Protein AF-A0A3L8NZ04-F1 (afdb_monomer)

Sequence (455 aa):
MADLDRFETWRPVLAALRATAPSATSLSWSGTATASSMGGNAVADGARADLGRDVMDAVTALAQRLAPDRELVIEAAITGTDARVRCSVLPPEVEASFVVVDAVTLRPGTMPRPFRSEPDRSLDRPASPGQDPAFVDATVRRALPDAAAHTLEEIAEFERVHAVTLPDDVRSLYLAANEGDLKVGDEDAPVFALELLPIGNPSALADYSASARFFGWALNGTDVARVDPGGRVQALAGVDASTWLPLGTDGGGNLFVVDLAPGPHGWTGQILFVDHEESLGATRIAESLTALLRGDVVDEPRAEPDRATASTHQNPQRTPDQLVGPATQVLQLFEVTSPVDLAPLAGHPALRAVSAEDGSIADLAALRELPALELLRLSVRDWTTLLDDGPLPPQLHAALILDDPGPARLDLVDRLLSLSGQPPLHWHEATGELPPPVLPPASPRERRRWWQRRG

Solvent-accessible surface area (backbone atoms only — not comparable to full-atom values): 24166 Å² total; per-residue (Å²): 112,90,55,61,47,34,40,76,72,45,44,62,36,54,50,35,49,44,64,59,48,48,86,46,57,32,39,36,35,39,22,26,27,24,43,86,46,66,33,48,54,34,34,38,71,89,37,85,42,74,84,47,68,61,30,53,54,38,43,17,57,47,22,38,73,74,30,58,92,38,44,30,42,41,37,38,40,36,46,78,38,43,34,39,36,39,34,30,70,48,54,94,43,44,41,62,49,64,44,37,78,32,25,39,44,48,38,80,97,67,73,51,68,45,51,66,44,75,79,67,74,84,61,87,54,60,56,44,90,75,58,38,31,69,60,33,29,59,51,44,33,68,50,36,73,84,37,61,49,48,54,73,67,57,52,51,48,50,27,62,75,51,72,46,80,74,41,65,29,59,49,26,36,34,54,27,31,32,46,47,73,45,54,40,71,47,93,95,60,49,68,38,70,31,40,36,40,39,85,71,41,64,64,61,43,52,60,38,15,28,70,56,39,51,86,41,62,76,77,46,45,76,61,72,50,51,64,44,88,73,32,30,47,54,52,33,24,44,37,36,77,60,31,35,27,59,42,26,27,71,84,80,65,33,37,35,23,34,25,61,42,34,21,94,64,30,27,26,30,15,27,29,41,34,54,66,94,45,54,46,33,62,45,67,34,21,58,22,60,37,33,40,75,71,53,55,57,50,89,63,78,76,66,75,85,60,81,34,55,26,46,33,70,85,39,77,88,54,55,63,80,75,52,50,53,88,68,18,29,30,42,37,41,41,91,63,93,60,54,39,73,45,63,87,50,50,62,34,79,39,35,24,25,43,36,36,47,74,69,34,55,61,49,65,70,37,63,59,39,28,77,37,27,31,34,42,32,29,21,61,64,50,47,50,53,47,58,72,77,40,79,75,52,92,56,48,33,34,43,32,54,67,61,77,86,51,69,70,52,53,54,47,50,32,50,51,29,46,76,49,75,39,79,53,80,61,76,32,58,18,65,48,74,50,79,74,65,78,65,76,77,75,49,79,69,52,55,56,58,60,61,65,75,78,111

pLDDT: mean 88.67, std 11.07, range [40.84, 98.38]

Secondary structure (DSSP, 8-state):
-TTTT-HHHHHHHHHHHHHHSTT-SEEEEEEEE-SS-EEEEEEETTEEEPPPHHHHHHHHHHHHHH-TTSPEEEEEEEETTEEEEEEEEPPTTEEE-SSSEEEEESSTT---GGGGPPP-TT---PBPTT--HHHHHHHHHHH-TT-----HHHHHHHHHHHT----HHHHHHHTT-SSEEEEEE-SSSEEEEEEEPPTT-HHHHHHTSTTTT---HHHHTT--PPPPTTS-S---SS--TTTEEEEEE-SSS-EEEEESS--TT--BTEEEEE-TT-SS--EEEESSHHHHHHT-------PPSPTTEEETTT-TTS-HHHH--TT--EEEE-S-SSPBP-GGGTT-SS--EEEE-TT-BS-GGGGGG-TT--EEEE-HHHHHHHHHHSPPPTT--EEEE-SPSSHHHHHHHHHHHHHTTPPPP--EEEEEEPPPP-PPP--HHHHHHHHTT--

Mean predicted aligned error: 8.0 Å

Organism: NCBI:txid2478913

Foldseek 3Di:
DVLLQAQVLCQQLVVQQCVQPLPFQKKKWWWKEELQFIAAWMAGNNHTTDRDVSNGVSRNPSRCVPPNPFMKTWIWMDGFFKIKIKMFTDDPQFDDDRHGGFKGFLAPPDDAPQLVDDFPPVQDFAADPLDDLVLLLVLLCVQCVPADADDPVRVVVLCVVLVADADSNVNSNRRRHQWAWRFADDPVDGLDTFTFHGWPRPCQQVCFRSVNLDPDCRPCVQPDQFQDPQQFADWHQGDDSQAWTFTGHPVPPKTKTQGCRTGNRAHRAFIWIHDSVDRIDTHGFGNHPSCVSVSVTDPDPDGPPDLLEFECVVVVPDAPVRRDDLNHQEYEQPPHPAAHELQVCQARARHAEYEHEERNHVDLVSVLSHPNHAEYEYALVSLVVNVVVDADNPNYRMYTHDDHDDPSVLVSSQVSCVSSVHHRTDMHMYIDTHDRRPDDPQDPVRVVVVVVVVD

Structure (mmCIF, N/CA/C/O backbone):
data_AF-A0A3L8NZ04-F1
#
_entry.id   AF-A0A3L8NZ04-F1
#
loop_
_atom_site.group_PDB
_atom_site.id
_atom_site.type_symbol
_atom_site.label_atom_id
_atom_site.label_alt_id
_atom_site.label_comp_id
_atom_site.label_asym_id
_atom_site.label_entity_id
_atom_site.label_seq_id
_atom_site.pdbx_PDB_ins_code
_atom_site.Cartn_x
_atom_site.Cartn_y
_atom_site.Cartn_z
_atom_site.occupancy
_atom_site.B_iso_or_equiv
_atom_site.auth_seq_id
_atom_site.auth_comp_id
_atom_site.auth_asym_id
_atom_site.auth_atom_id
_atom_site.pdbx_PDB_model_num
ATOM 1 N N . MET A 1 1 ? 8.637 7.655 28.211 1.00 58.25 1 MET A N 1
ATOM 2 C CA . MET A 1 1 ? 7.484 6.822 28.625 1.00 58.25 1 MET A CA 1
ATOM 3 C C . MET A 1 1 ? 6.937 7.186 30.004 1.00 58.25 1 MET A C 1
ATOM 5 O O . MET A 1 1 ? 5.780 7.554 30.040 1.00 58.25 1 MET A O 1
ATOM 9 N N . ALA A 1 2 ? 7.722 7.238 31.095 1.00 61.47 2 ALA A N 1
ATOM 10 C CA . ALA A 1 2 ? 7.241 7.644 32.443 1.00 61.47 2 ALA A CA 1
ATOM 11 C C . ALA A 1 2 ? 6.645 9.073 32.566 1.00 61.47 2 ALA A C 1
ATOM 13 O O . ALA A 1 2 ? 6.256 9.505 33.649 1.00 61.47 2 ALA A O 1
ATOM 14 N N . ASP A 1 3 ? 6.639 9.833 31.472 1.00 82.94 3 ASP A N 1
ATOM 15 C CA . ASP A 1 3 ? 6.050 11.167 31.382 1.00 82.94 3 ASP A CA 1
ATOM 16 C C . ASP A 1 3 ? 4.585 11.121 30.910 1.00 82.94 3 ASP A C 1
ATOM 18 O O . ASP A 1 3 ? 3.845 12.062 31.173 1.00 82.94 3 ASP A O 1
ATOM 22 N N . LEU A 1 4 ? 4.151 10.025 30.265 1.00 87.25 4 LEU A N 1
ATOM 23 C CA . LEU A 1 4 ? 2.771 9.833 29.791 1.00 87.25 4 LEU A CA 1
ATOM 24 C C . LEU A 1 4 ? 1.781 9.655 30.952 1.00 87.25 4 LEU A C 1
ATOM 26 O O . LEU A 1 4 ? 0.641 10.091 30.843 1.00 87.25 4 LEU A O 1
ATOM 30 N N . ASP A 1 5 ? 2.235 9.107 32.082 1.00 91.75 5 ASP A N 1
ATOM 31 C CA . ASP A 1 5 ? 1.426 8.919 33.299 1.00 91.75 5 ASP A CA 1
ATOM 32 C C . ASP A 1 5 ? 1.287 10.207 34.136 1.00 91.75 5 ASP A C 1
ATOM 34 O O . ASP A 1 5 ? 0.593 10.250 35.153 1.00 91.75 5 ASP A O 1
ATOM 38 N N . ARG A 1 6 ? 1.987 11.287 33.760 1.00 93.69 6 ARG A N 1
ATOM 39 C CA . ARG A 1 6 ? 2.000 12.535 34.532 1.00 93.69 6 ARG A CA 1
ATOM 40 C C . ARG A 1 6 ? 0.942 13.491 34.014 1.00 93.69 6 ARG A C 1
ATOM 42 O O . AR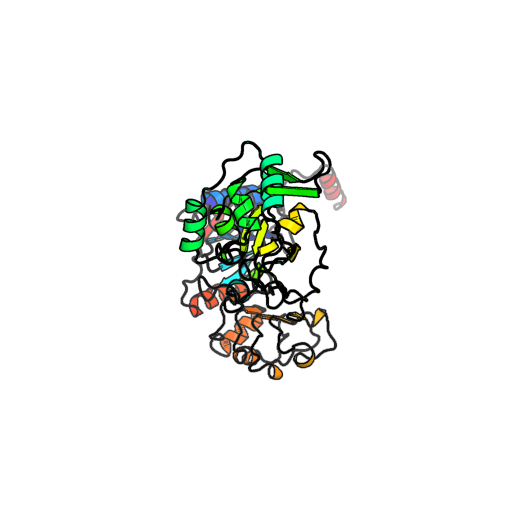G A 1 6 ? 1.003 13.938 32.877 1.00 93.69 6 ARG A O 1
ATOM 49 N N . PHE A 1 7 ? 0.034 13.913 34.887 1.00 94.69 7 PHE A N 1
ATOM 50 C CA . PHE A 1 7 ? -1.000 14.887 34.532 1.00 94.69 7 PHE A CA 1
ATOM 51 C C . PHE A 1 7 ? -0.440 16.204 33.965 1.00 94.69 7 PHE A C 1
ATOM 53 O O . PHE A 1 7 ? -0.990 16.760 33.017 1.00 94.69 7 PHE A O 1
ATOM 60 N N . GLU A 1 8 ? 0.695 16.678 34.488 1.00 94.56 8 GLU A N 1
ATOM 61 C CA . GLU A 1 8 ? 1.331 17.919 34.023 1.00 94.56 8 GLU A CA 1
ATOM 62 C C . GLU A 1 8 ? 1.748 17.883 32.552 1.00 94.56 8 GLU A C 1
ATOM 64 O O . GLU A 1 8 ? 1.689 18.903 31.868 1.00 94.56 8 GLU A O 1
ATOM 69 N N . THR A 1 9 ? 2.097 16.702 32.046 1.00 94.50 9 THR A N 1
ATOM 70 C CA . THR A 1 9 ? 2.416 16.473 30.634 1.00 94.50 9 THR A CA 1
ATOM 71 C C . THR A 1 9 ? 1.234 16.797 29.725 1.00 94.50 9 THR A C 1
ATOM 73 O O . THR A 1 9 ? 1.413 17.350 28.642 1.00 94.50 9 THR A O 1
ATOM 76 N N . TRP A 1 10 ? 0.025 16.488 30.192 1.00 95.56 10 TRP A N 1
ATOM 77 C CA . TRP A 1 10 ? -1.224 16.627 29.448 1.00 95.56 10 TRP A CA 1
ATOM 78 C C . TRP A 1 10 ? -1.925 17.963 29.671 1.00 95.56 10 TRP A C 1
ATOM 80 O O . TRP A 1 10 ? -2.817 18.324 28.902 1.00 95.56 10 TRP A O 1
ATOM 90 N N . ARG A 1 11 ? -1.525 18.724 30.697 1.00 94.88 11 ARG A N 1
ATOM 91 C CA . ARG A 1 11 ? -2.158 19.997 31.066 1.00 94.88 11 ARG A CA 1
ATOM 92 C C . ARG A 1 11 ? -2.288 20.977 29.885 1.00 94.88 11 ARG A C 1
ATOM 94 O O . ARG A 1 11 ? -3.373 21.545 29.761 1.00 94.88 11 ARG A O 1
ATOM 101 N N . PRO A 1 12 ? -1.285 21.177 28.999 1.00 94.38 12 PRO A N 1
ATOM 102 C CA . PRO A 1 12 ? -1.431 22.075 27.849 1.00 94.38 12 PRO A CA 1
ATOM 103 C C . PRO A 1 12 ? -2.521 21.626 26.866 1.00 94.38 12 PRO A C 1
ATOM 105 O O . PRO A 1 12 ? -3.356 22.438 26.474 1.00 94.38 12 PRO A O 1
ATOM 108 N N . VAL A 1 13 ? -2.562 20.330 26.533 1.00 94.75 13 VAL A N 1
ATOM 109 C CA . VAL A 1 13 ? -3.578 19.737 25.646 1.00 94.75 13 VAL A CA 1
ATOM 110 C C . VAL A 1 13 ? -4.969 19.876 26.257 1.00 94.75 13 VAL A C 1
ATOM 112 O O . VAL A 1 13 ? -5.894 20.357 25.610 1.00 94.75 13 VAL A O 1
ATOM 115 N N . LEU A 1 14 ? -5.117 19.507 27.529 1.00 95.50 14 LEU A N 1
ATOM 116 C CA . LEU A 1 14 ? -6.386 19.572 28.250 1.00 95.50 14 LEU A CA 1
ATOM 117 C C . LEU A 1 14 ? -6.897 21.014 28.413 1.00 95.50 14 LEU A C 1
ATOM 119 O O . LEU A 1 14 ? -8.101 21.257 28.319 1.00 95.50 14 LEU A O 1
ATOM 123 N N . ALA A 1 15 ? -6.000 21.980 28.628 1.00 93.38 15 ALA A N 1
ATOM 124 C CA . ALA A 1 15 ? -6.347 23.396 28.693 1.00 93.38 15 ALA A CA 1
ATOM 125 C C . ALA A 1 15 ? -6.797 23.940 27.327 1.00 93.38 15 ALA A C 1
ATOM 127 O O . ALA A 1 15 ? -7.818 24.628 27.262 1.00 93.38 15 ALA A O 1
ATOM 128 N N . ALA A 1 16 ? -6.086 23.598 26.246 1.00 93.38 16 ALA A N 1
ATOM 129 C CA . ALA A 1 16 ? -6.480 23.950 24.883 1.00 93.38 16 ALA A CA 1
ATOM 130 C C . ALA A 1 16 ? -7.836 23.327 24.518 1.00 93.38 16 ALA A C 1
ATOM 132 O O . ALA A 1 16 ? -8.709 24.013 23.992 1.00 93.38 16 ALA A O 1
ATOM 133 N N . LEU A 1 17 ? -8.052 22.056 24.880 1.00 93.50 17 LEU A N 1
ATOM 134 C CA . LEU A 1 17 ? -9.321 21.365 24.673 1.00 93.50 17 LEU A CA 1
ATOM 135 C C . LEU A 1 17 ? -10.448 22.075 25.434 1.00 93.50 17 LEU A C 1
ATOM 137 O O . LEU A 1 17 ? -11.452 22.442 24.838 1.00 93.50 17 LEU A O 1
ATOM 141 N N . ARG A 1 18 ? -10.272 22.387 26.725 1.00 92.00 18 ARG A N 1
ATOM 142 C CA . ARG A 1 18 ? -11.272 23.146 27.500 1.00 92.00 18 ARG A CA 1
ATOM 143 C C . ARG A 1 18 ? -11.608 24.504 26.869 1.00 92.00 18 ARG A C 1
ATOM 145 O O . ARG A 1 18 ? -12.752 24.950 26.974 1.00 92.00 18 ARG A O 1
ATOM 152 N N . ALA A 1 19 ? -10.641 25.160 26.230 1.00 90.75 19 ALA A N 1
ATOM 153 C CA . ALA A 1 19 ? -10.839 26.454 25.585 1.00 90.75 19 ALA A CA 1
ATOM 154 C C . ALA A 1 19 ? -11.724 26.388 24.326 1.00 90.75 19 ALA A C 1
ATOM 156 O O . ALA A 1 19 ? -12.328 27.404 23.980 1.00 90.75 19 ALA A O 1
ATOM 157 N N . THR A 1 20 ? -11.866 25.225 23.676 1.00 89.62 20 THR A N 1
ATOM 158 C CA . THR A 1 20 ? -12.767 25.078 22.516 1.00 89.62 20 THR A CA 1
ATOM 159 C C . THR A 1 20 ? -14.241 25.132 22.919 1.00 89.62 20 THR A C 1
ATOM 161 O O . THR A 1 20 ? -15.073 25.632 22.164 1.00 89.62 20 THR A O 1
ATOM 164 N N . ALA A 1 21 ? -14.566 24.694 24.142 1.00 88.69 21 ALA A N 1
ATOM 165 C CA . ALA A 1 21 ? -15.914 24.742 24.701 1.00 88.69 21 ALA A CA 1
ATOM 166 C C . ALA A 1 21 ? -15.912 25.197 26.181 1.00 88.69 21 ALA A C 1
ATOM 168 O O . ALA A 1 21 ? -16.218 24.408 27.080 1.00 88.69 21 ALA A O 1
ATOM 169 N N . PRO A 1 22 ? -15.635 26.486 26.477 1.00 85.88 22 PRO A N 1
ATOM 170 C CA . PRO A 1 22 ? -15.440 26.969 27.852 1.00 85.88 22 PRO A CA 1
ATOM 171 C C . PRO A 1 22 ? -16.682 26.858 28.741 1.00 85.88 22 PRO A C 1
ATOM 173 O O . PRO A 1 22 ? -16.577 26.836 29.962 1.00 85.88 22 PRO A O 1
ATOM 176 N N . SER A 1 23 ? -17.868 26.841 28.128 1.00 87.25 23 SER A N 1
ATOM 177 C CA . SER A 1 23 ? -19.148 26.732 28.839 1.00 87.25 23 SER A CA 1
ATOM 178 C C . SER A 1 23 ? -19.608 25.289 29.039 1.00 87.25 23 SER A C 1
ATOM 180 O O . SER A 1 23 ? -20.609 25.087 29.721 1.00 87.25 23 SER A O 1
ATOM 182 N N . ALA A 1 24 ? -18.913 24.309 28.450 1.00 88.56 24 ALA A N 1
ATOM 183 C CA . ALA A 1 24 ? -19.340 22.921 28.501 1.00 88.56 24 ALA A CA 1
ATOM 184 C C . ALA A 1 24 ? -19.083 22.304 29.878 1.00 88.56 24 ALA A C 1
ATOM 186 O O . ALA A 1 24 ? -18.003 22.463 30.459 1.00 88.56 24 ALA A O 1
ATOM 187 N N . THR A 1 25 ? -20.066 21.572 30.395 1.00 88.00 25 THR A N 1
ATOM 188 C CA . THR A 1 25 ? -19.945 20.870 31.683 1.00 88.00 25 THR A CA 1
ATOM 189 C C . THR A 1 25 ? -19.154 19.573 31.555 1.00 88.00 25 THR A C 1
ATOM 191 O O . THR A 1 25 ? -18.376 19.235 32.452 1.00 88.00 25 THR A O 1
ATOM 194 N N . SER A 1 26 ? -19.283 18.908 30.409 1.00 93.12 26 SER A N 1
ATOM 195 C CA . SER A 1 26 ? -18.526 17.736 30.001 1.00 93.12 26 SER A CA 1
ATOM 196 C C . SER A 1 26 ? -17.939 17.956 28.611 1.00 93.12 26 SER A C 1
ATOM 198 O O . SER A 1 26 ? -18.608 18.457 27.708 1.00 93.12 26 SER A O 1
ATOM 200 N N . LEU A 1 27 ? -16.676 17.585 28.443 1.00 94.19 27 LEU A N 1
ATOM 201 C CA . LEU A 1 27 ? -15.959 17.637 27.180 1.00 94.19 27 LEU A CA 1
ATOM 202 C C . LEU A 1 27 ? -15.113 16.379 27.051 1.00 94.19 27 LEU A C 1
ATOM 204 O O . LEU A 1 27 ? -14.398 16.020 27.979 1.00 94.19 27 LEU A O 1
ATOM 208 N N . SER A 1 28 ? -15.169 15.717 25.907 1.00 92.00 28 SER A N 1
ATOM 209 C CA . SER A 1 28 ? -14.310 14.575 25.606 1.00 92.00 28 SER A CA 1
ATOM 210 C C . SER A 1 28 ? -13.700 14.720 24.228 1.00 92.00 28 SER A C 1
ATOM 212 O O . SER A 1 28 ? -14.281 15.362 23.355 1.00 92.00 28 SER A O 1
ATOM 214 N N . TRP A 1 29 ? -12.521 14.143 24.057 1.00 91.06 29 TRP A N 1
ATOM 215 C CA . TRP A 1 29 ? -11.848 14.004 22.782 1.00 91.06 29 TRP A CA 1
ATOM 216 C C . TRP A 1 29 ? -11.243 12.607 22.694 1.00 91.06 29 TRP A C 1
ATOM 218 O O . TRP A 1 29 ? -10.627 12.140 23.649 1.00 91.06 29 TRP A O 1
ATOM 228 N N . SER A 1 30 ? -11.430 11.947 21.560 1.00 87.50 30 SER A N 1
ATOM 229 C CA . SER A 1 30 ? -10.764 10.690 21.228 1.00 87.50 30 SER A CA 1
ATOM 230 C C . SER A 1 30 ? -10.177 10.829 19.836 1.00 87.50 30 SER A C 1
ATOM 232 O O . SER A 1 30 ? -10.842 11.355 18.937 1.00 87.50 30 SER A O 1
ATOM 234 N N . GLY A 1 31 ? -8.925 10.425 19.679 1.00 86.81 31 GLY A N 1
ATOM 235 C CA . GLY A 1 31 ? -8.202 10.644 18.443 1.00 86.81 31 GLY A CA 1
ATOM 236 C C . GLY A 1 31 ? -6.813 10.041 18.437 1.00 86.81 31 GLY A C 1
ATOM 237 O O . GLY A 1 31 ? -6.390 9.385 19.395 1.00 86.81 31 GLY A O 1
ATOM 238 N N . THR A 1 32 ? -6.100 10.297 17.347 1.00 88.88 32 THR A N 1
ATOM 239 C CA . THR A 1 32 ? -4.719 9.862 17.163 1.00 88.88 32 THR A CA 1
ATOM 240 C C . THR A 1 32 ? -3.807 11.042 16.855 1.00 88.88 32 THR A C 1
ATOM 242 O O . THR A 1 32 ? -4.261 12.118 16.448 1.00 88.88 32 THR A O 1
ATOM 245 N N . ALA A 1 33 ? -2.514 10.873 17.119 1.00 90.19 33 ALA A N 1
ATOM 246 C CA . ALA A 1 33 ? -1.521 11.921 16.945 1.00 90.19 33 ALA A CA 1
ATOM 247 C C . ALA A 1 33 ? -0.148 11.368 16.558 1.00 90.19 33 ALA A C 1
ATOM 249 O O . ALA A 1 33 ? 0.361 10.437 17.177 1.00 90.19 33 ALA A O 1
ATOM 250 N N . THR A 1 34 ? 0.482 12.022 15.592 1.00 89.81 34 THR A N 1
ATOM 251 C CA . THR A 1 34 ? 1.877 11.842 15.179 1.00 89.81 34 THR A CA 1
ATOM 252 C C . THR A 1 34 ? 2.650 13.141 15.420 1.00 89.81 34 THR A C 1
ATOM 254 O O . THR A 1 34 ? 2.086 14.159 15.830 1.00 89.81 34 THR A O 1
ATOM 257 N N . ALA A 1 35 ? 3.954 13.143 15.136 1.00 88.50 35 ALA A N 1
ATOM 258 C CA . ALA A 1 35 ? 4.787 14.338 15.261 1.00 88.50 35 ALA A CA 1
ATOM 259 C C . ALA A 1 35 ? 4.369 15.508 14.344 1.00 88.50 35 ALA A C 1
ATOM 261 O O . ALA A 1 35 ? 4.773 16.642 14.597 1.00 88.50 35 ALA A O 1
ATOM 262 N N . SER A 1 36 ? 3.590 15.254 13.287 1.00 84.75 36 SER A N 1
ATOM 263 C CA . SER A 1 36 ? 3.236 16.250 12.263 1.00 84.75 36 SER A CA 1
ATOM 264 C C . SER A 1 36 ? 1.734 16.404 12.021 1.00 84.75 36 SER A C 1
ATOM 266 O O . SER A 1 36 ? 1.320 17.357 11.362 1.00 84.75 36 SER A O 1
ATOM 268 N N . SER A 1 37 ? 0.908 15.498 12.542 1.00 86.94 37 SER A N 1
ATOM 269 C CA . SER A 1 37 ? -0.536 15.486 12.311 1.00 86.94 37 SER A CA 1
ATOM 270 C C . SER A 1 37 ? -1.278 14.942 13.526 1.00 86.94 37 SER A C 1
ATOM 272 O O . SER A 1 37 ? -0.736 14.167 14.308 1.00 86.94 37 SER A O 1
ATOM 274 N N . MET A 1 38 ? -2.539 15.321 13.676 1.00 88.50 38 MET A N 1
ATOM 275 C CA . MET A 1 38 ? -3.466 14.648 14.577 1.00 88.50 38 MET A CA 1
ATOM 276 C C . MET A 1 38 ? -4.859 14.664 13.965 1.00 88.50 38 MET A C 1
ATOM 278 O O . MET A 1 38 ? -5.161 15.472 13.084 1.00 88.50 38 MET A O 1
ATOM 282 N N . GLY A 1 39 ? -5.741 13.844 14.502 1.00 84.62 39 GLY A N 1
ATOM 283 C CA . GLY A 1 39 ? -7.161 14.032 14.293 1.00 84.62 39 GLY A CA 1
ATOM 284 C C . GLY A 1 39 ? -7.967 13.284 15.339 1.00 84.62 39 GLY A C 1
ATOM 285 O O . GLY A 1 39 ? -7.421 12.752 16.302 1.00 84.62 39 GLY A O 1
ATOM 286 N N . GLY A 1 40 ? -9.286 13.354 15.225 1.00 82.62 40 GLY A N 1
ATOM 287 C CA . GLY A 1 40 ? -10.186 12.798 16.221 1.00 82.62 40 GLY A CA 1
ATOM 288 C C . GLY A 1 40 ? -11.495 13.558 16.310 1.00 82.62 40 GLY A C 1
ATOM 289 O O . GLY A 1 40 ? -11.722 14.556 15.622 1.00 82.62 40 GLY A O 1
ATOM 290 N N . ASN A 1 41 ? -12.347 13.093 17.212 1.00 86.06 41 ASN A N 1
ATOM 291 C CA . ASN A 1 41 ? -13.661 13.662 17.456 1.00 86.06 41 ASN A CA 1
ATOM 292 C C . ASN A 1 41 ? -13.723 14.252 18.859 1.00 86.06 41 ASN A C 1
ATOM 294 O O . ASN A 1 41 ? -13.341 13.600 19.831 1.00 86.06 41 ASN A O 1
ATOM 298 N N . ALA A 1 42 ? -14.235 15.478 18.962 1.00 89.62 42 ALA A N 1
ATOM 299 C CA . ALA A 1 42 ? -14.550 16.100 20.237 1.00 89.62 42 ALA A CA 1
ATOM 300 C C . ALA A 1 42 ? -16.064 16.206 20.437 1.00 89.62 42 ALA A C 1
ATOM 302 O O . ALA A 1 42 ? -16.814 16.505 19.504 1.00 89.62 42 ALA A O 1
ATOM 303 N N . VAL A 1 43 ? -16.507 15.978 21.671 1.00 91.94 43 VAL A N 1
ATOM 304 C CA . VAL A 1 43 ? -17.912 16.053 22.079 1.00 91.94 43 VAL A CA 1
ATOM 305 C C . VAL A 1 43 ? -18.022 16.896 23.344 1.00 91.94 43 VAL A C 1
ATOM 307 O O . VAL A 1 43 ? -17.441 16.542 24.371 1.00 91.94 43 VAL A O 1
ATOM 310 N N . ALA A 1 44 ? -18.783 17.986 23.274 1.00 93.69 44 ALA A N 1
ATOM 311 C CA . ALA A 1 44 ? -19.100 18.896 24.369 1.00 93.69 44 ALA A CA 1
ATOM 312 C C . ALA A 1 44 ? -20.587 18.781 24.733 1.00 93.69 44 ALA A C 1
ATOM 314 O O . ALA A 1 44 ? -21.446 19.007 23.883 1.00 93.69 44 ALA A O 1
ATOM 315 N N . ASP A 1 45 ? -20.902 18.423 25.981 1.00 92.31 45 ASP A N 1
ATOM 316 C CA . ASP A 1 45 ? -22.278 18.249 26.486 1.00 92.31 45 ASP A CA 1
ATOM 317 C C . ASP A 1 45 ? -23.190 17.418 25.550 1.00 92.31 45 ASP A C 1
ATOM 319 O O . ASP A 1 45 ? -24.374 17.704 25.371 1.00 92.31 45 ASP A O 1
ATOM 323 N N . GLY A 1 46 ? -22.624 16.376 24.930 1.00 89.12 46 GLY A N 1
ATOM 324 C CA . GLY A 1 46 ? -23.330 15.472 24.014 1.00 89.12 46 GLY A CA 1
ATOM 325 C C . GLY A 1 46 ? -23.440 15.954 22.563 1.00 89.12 46 GLY A C 1
ATOM 326 O O . GLY A 1 46 ? -23.997 15.236 21.737 1.00 89.12 46 GLY A O 1
ATOM 327 N N . ALA A 1 47 ? -22.900 17.127 22.224 1.00 89.56 47 ALA A N 1
ATOM 328 C CA . ALA A 1 47 ? -22.847 17.645 20.859 1.00 89.56 47 ALA A CA 1
ATOM 329 C C . ALA A 1 47 ? -21.413 17.655 20.316 1.00 89.56 47 ALA A C 1
ATOM 331 O O . ALA A 1 47 ? -20.459 17.867 21.062 1.00 89.56 47 ALA A O 1
ATOM 332 N N . ARG A 1 48 ? -21.253 17.457 19.002 1.00 88.44 48 ARG A N 1
ATOM 333 C CA . ARG A 1 48 ? -19.949 17.575 18.334 1.00 88.44 48 ARG A CA 1
ATOM 334 C C . ARG A 1 48 ? -19.358 18.965 18.583 1.00 88.44 48 ARG A C 1
ATOM 336 O O . ARG A 1 48 ? -20.055 19.969 18.441 1.00 88.44 48 ARG A O 1
ATOM 343 N N . ALA A 1 49 ? -18.083 19.001 18.947 1.00 88.69 49 ALA A N 1
ATOM 344 C CA . ALA A 1 49 ? -17.318 20.217 19.165 1.00 88.69 49 ALA A CA 1
ATOM 345 C C . ALA A 1 49 ? -16.193 20.322 18.133 1.00 88.69 49 ALA A C 1
ATOM 347 O O . ALA A 1 49 ? -15.561 19.322 17.789 1.00 88.69 49 ALA A O 1
ATOM 348 N N . ASP A 1 50 ? -15.933 21.540 17.668 1.00 87.12 50 ASP A N 1
ATOM 349 C CA . ASP A 1 50 ? -14.836 21.802 16.745 1.00 87.12 50 ASP A CA 1
ATOM 350 C C . ASP A 1 50 ? -13.518 21.931 17.510 1.00 87.12 50 ASP A C 1
ATOM 352 O O . ASP A 1 50 ? -13.417 22.627 18.526 1.00 87.12 50 ASP A O 1
ATOM 356 N N . LEU A 1 51 ? -12.489 21.255 17.006 1.00 86.06 51 LEU A N 1
ATOM 357 C CA . LEU A 1 51 ? -11.134 21.385 17.520 1.00 86.06 51 LEU A CA 1
ATOM 358 C C . LEU A 1 51 ? -10.484 22.637 16.928 1.00 86.06 51 LEU A C 1
ATOM 360 O O . LEU A 1 51 ? -10.443 22.827 15.713 1.00 86.06 51 LEU A O 1
ATOM 364 N N . GLY A 1 52 ? -9.979 23.507 17.801 1.00 84.50 52 GLY A N 1
ATOM 365 C CA . GLY A 1 52 ? -9.201 24.675 17.400 1.00 84.50 52 GLY A CA 1
ATOM 366 C C . GLY A 1 52 ? -7.749 24.318 17.075 1.00 84.50 52 GLY A C 1
ATOM 367 O O . GLY A 1 52 ? -7.235 23.288 17.513 1.00 84.50 52 GLY A O 1
ATOM 368 N N . ARG A 1 53 ? -7.060 25.222 16.367 1.00 88.50 53 ARG A N 1
ATOM 369 C CA . ARG A 1 53 ? -5.627 25.097 16.047 1.00 88.50 53 ARG A CA 1
ATOM 370 C C . ARG A 1 53 ? -4.758 24.907 17.294 1.00 88.50 53 ARG A C 1
ATOM 372 O O . ARG A 1 53 ? -3.844 24.101 17.264 1.00 88.50 53 ARG A O 1
ATOM 379 N N . ASP A 1 54 ? -5.106 25.550 18.405 1.00 91.00 54 ASP A N 1
ATOM 380 C CA . ASP A 1 54 ? -4.354 25.424 19.659 1.00 91.00 54 ASP A CA 1
ATOM 381 C C . ASP A 1 54 ? -4.336 23.984 20.201 1.00 91.00 54 ASP A C 1
ATOM 383 O O . ASP A 1 54 ? -3.348 23.563 20.799 1.00 91.00 54 ASP A O 1
ATOM 387 N N . VAL A 1 55 ? -5.408 23.207 19.980 1.00 92.12 55 VAL A N 1
ATOM 388 C CA . VAL A 1 55 ? -5.434 21.782 20.352 1.00 92.12 55 VAL A CA 1
ATOM 389 C C . VAL A 1 55 ? -4.497 20.994 19.445 1.00 92.12 55 VAL A C 1
ATOM 391 O O . VAL A 1 55 ? -3.695 20.211 19.945 1.00 92.12 55 VAL A O 1
ATOM 394 N N . MET A 1 56 ? -4.562 21.251 18.135 1.00 90.50 56 MET A N 1
ATOM 395 C CA . MET A 1 56 ? -3.688 20.626 17.138 1.00 90.50 56 MET A CA 1
ATOM 396 C C . MET A 1 56 ? -2.214 20.850 17.470 1.00 90.50 56 MET A C 1
ATOM 398 O O . MET A 1 56 ? -1.444 19.894 17.553 1.00 90.50 56 MET A O 1
ATOM 402 N N . ASP A 1 57 ? -1.836 22.098 17.729 1.00 92.94 57 ASP A N 1
ATOM 403 C CA . ASP A 1 57 ? -0.459 22.480 18.030 1.00 92.94 57 ASP A CA 1
ATOM 404 C C . ASP A 1 57 ? 0.004 21.853 19.356 1.00 92.94 57 ASP A C 1
ATOM 406 O O . ASP A 1 57 ? 1.112 21.325 19.448 1.00 92.94 57 ASP A O 1
ATOM 410 N N . ALA A 1 58 ? -0.854 21.841 20.385 1.00 93.75 58 ALA A N 1
ATOM 411 C CA . ALA A 1 58 ? -0.523 21.239 21.676 1.00 93.75 58 ALA A CA 1
ATOM 412 C C . ALA A 1 58 ? -0.333 19.716 21.585 1.00 93.75 58 ALA A C 1
ATOM 414 O O . ALA A 1 58 ? 0.592 19.177 22.195 1.00 93.75 58 ALA A O 1
ATOM 415 N N . VAL A 1 59 ? -1.196 19.019 20.843 1.00 92.50 59 VAL A N 1
ATOM 416 C CA . VAL A 1 59 ? -1.143 17.558 20.687 1.00 92.50 59 VAL A CA 1
ATOM 417 C C . VAL A 1 59 ? 0.025 17.135 19.800 1.00 92.50 59 VAL A C 1
ATOM 419 O O . VAL A 1 59 ? 0.755 16.222 20.174 1.00 92.50 59 VAL A O 1
ATOM 422 N N . THR A 1 60 ? 0.255 17.806 18.670 1.00 91.94 60 THR A N 1
ATOM 423 C CA . THR A 1 60 ? 1.386 17.496 17.774 1.00 91.94 60 THR A CA 1
ATOM 424 C C . THR A 1 60 ? 2.731 17.780 18.441 1.00 91.94 60 THR A C 1
ATOM 426 O O . THR A 1 60 ? 3.615 16.927 18.406 1.00 91.94 60 THR A O 1
ATOM 429 N N . ALA A 1 61 ? 2.875 18.901 19.161 1.00 92.25 61 ALA A N 1
ATOM 430 C CA . ALA A 1 61 ? 4.076 19.177 19.955 1.00 92.25 61 ALA A CA 1
ATOM 431 C C . ALA A 1 61 ? 4.304 18.120 21.051 1.00 92.25 61 ALA A C 1
ATOM 433 O O . ALA A 1 61 ? 5.444 17.752 21.352 1.00 92.25 61 ALA A O 1
ATOM 434 N N . LEU A 1 62 ? 3.224 17.611 21.653 1.00 93.06 62 LEU A N 1
ATOM 435 C CA . LEU A 1 62 ? 3.301 16.534 22.632 1.00 93.06 62 LEU A CA 1
ATOM 436 C C . LEU A 1 62 ? 3.745 15.215 21.986 1.00 93.06 62 LEU A C 1
ATOM 438 O O . LEU A 1 62 ? 4.664 14.575 22.499 1.00 93.06 62 LEU A O 1
ATOM 442 N N . ALA A 1 63 ? 3.131 14.833 20.867 1.00 92.12 63 ALA A N 1
ATOM 443 C CA . ALA A 1 63 ? 3.468 13.628 20.118 1.00 92.12 63 ALA A CA 1
ATOM 444 C C . ALA A 1 63 ? 4.919 13.671 19.623 1.00 92.12 63 ALA A C 1
ATOM 446 O O . ALA A 1 63 ? 5.677 12.748 19.900 1.00 92.12 63 ALA A O 1
ATOM 447 N N . GLN A 1 64 ? 5.363 14.788 19.042 1.00 92.06 64 GLN A N 1
ATOM 448 C CA . GLN A 1 64 ? 6.751 14.989 18.616 1.00 92.06 64 GLN A CA 1
ATOM 449 C C . GLN A 1 64 ? 7.754 14.793 19.764 1.00 92.06 64 GLN A C 1
ATOM 451 O O . GLN A 1 64 ? 8.849 14.271 19.566 1.00 92.06 64 GLN A O 1
ATOM 456 N N . ARG A 1 65 ? 7.391 15.198 20.984 1.00 91.75 65 ARG A N 1
ATOM 457 C CA . ARG A 1 65 ? 8.259 15.069 22.160 1.00 91.75 65 ARG A CA 1
ATOM 458 C C . ARG A 1 65 ? 8.259 13.665 22.764 1.00 91.75 65 ARG A C 1
ATOM 460 O O . ARG A 1 65 ? 9.280 13.242 23.304 1.00 91.75 65 ARG A O 1
ATOM 467 N N . LEU A 1 66 ? 7.115 12.984 22.766 1.00 88.88 66 LEU A N 1
ATOM 468 C CA . LEU A 1 66 ? 6.925 11.721 23.490 1.00 88.88 66 LEU A CA 1
ATOM 469 C C . LEU A 1 66 ? 7.059 10.478 22.606 1.00 88.88 66 LEU A C 1
ATOM 471 O O . LEU A 1 66 ? 7.442 9.424 23.116 1.00 88.88 66 LEU A O 1
ATOM 475 N N . ALA A 1 67 ? 6.747 10.609 21.321 1.00 86.81 67 ALA A N 1
ATOM 476 C CA . ALA A 1 67 ? 6.664 9.546 20.329 1.00 86.81 67 ALA A CA 1
ATOM 477 C C . ALA A 1 67 ? 6.966 10.106 18.914 1.00 86.81 67 ALA A C 1
ATOM 479 O O . ALA A 1 67 ? 6.088 10.101 18.059 1.00 86.81 67 ALA A O 1
ATOM 480 N N . PRO A 1 68 ? 8.185 10.619 18.643 1.00 87.81 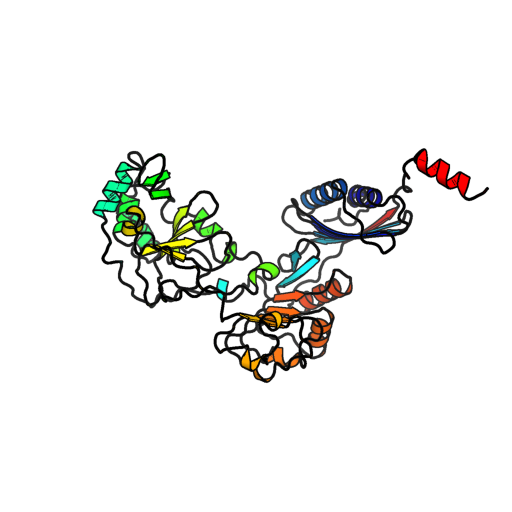68 PRO A N 1
ATOM 481 C CA . PRO A 1 68 ? 8.499 11.281 17.368 1.00 87.81 68 PRO A CA 1
ATOM 482 C C . PRO A 1 68 ? 8.305 10.381 16.139 1.00 87.81 68 PRO A C 1
ATOM 484 O O . PRO A 1 68 ? 7.897 10.868 15.090 1.00 87.81 68 PRO A O 1
ATOM 487 N N . ASP A 1 69 ? 8.546 9.078 16.300 1.00 88.75 69 ASP A N 1
ATOM 488 C CA . ASP A 1 69 ? 8.519 8.089 15.215 1.00 88.75 69 ASP A CA 1
ATOM 489 C C . ASP A 1 69 ? 7.341 7.107 15.341 1.00 88.75 69 ASP A C 1
ATOM 491 O O . ASP A 1 69 ? 7.348 6.029 14.746 1.00 88.75 69 ASP A O 1
ATOM 495 N N . ARG A 1 70 ? 6.361 7.412 16.201 1.00 88.12 70 ARG A N 1
ATOM 496 C CA . ARG A 1 70 ? 5.223 6.531 16.494 1.00 88.12 70 ARG A CA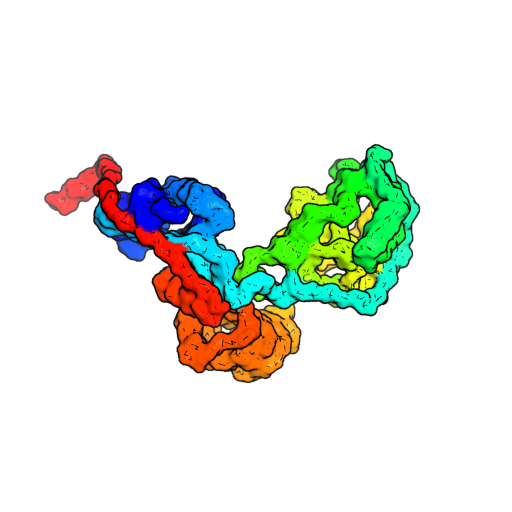 1
ATOM 497 C C . ARG A 1 70 ? 3.934 7.328 16.604 1.00 88.12 70 ARG A C 1
ATOM 499 O O . ARG A 1 70 ? 3.936 8.497 16.974 1.00 88.12 70 ARG A O 1
ATOM 506 N N . GLU A 1 71 ? 2.825 6.662 16.329 1.00 90.00 71 GLU A N 1
ATOM 507 C CA . GLU A 1 71 ? 1.504 7.235 16.532 1.00 90.00 71 GLU A CA 1
ATOM 508 C C . GLU A 1 71 ? 1.017 6.981 17.965 1.00 90.00 71 GLU A C 1
ATOM 510 O O . GLU A 1 71 ? 1.257 5.927 18.560 1.00 90.00 71 GLU A O 1
ATOM 515 N N . LEU A 1 72 ? 0.349 7.977 18.537 1.00 90.62 72 LEU A N 1
ATOM 516 C CA . LEU A 1 72 ? -0.341 7.894 19.816 1.00 90.62 72 LEU A CA 1
ATOM 517 C C . LEU A 1 72 ? -1.838 7.754 19.567 1.00 90.62 72 LEU A C 1
ATOM 519 O O . LEU A 1 72 ? -2.396 8.517 18.785 1.00 90.62 72 LEU A O 1
ATOM 523 N N . VAL A 1 73 ? -2.500 6.876 20.315 1.00 89.56 73 VAL A N 1
ATOM 524 C CA . VAL A 1 73 ? -3.953 6.942 20.526 1.00 89.56 73 VAL A CA 1
ATOM 525 C C . VAL A 1 73 ? -4.218 7.644 21.851 1.00 89.56 73 VAL A C 1
ATOM 527 O O . VAL A 1 73 ? -3.557 7.358 22.854 1.00 89.56 73 VAL A O 1
ATOM 530 N N . ILE A 1 74 ? -5.147 8.598 21.859 1.00 89.56 74 ILE A N 1
ATOM 53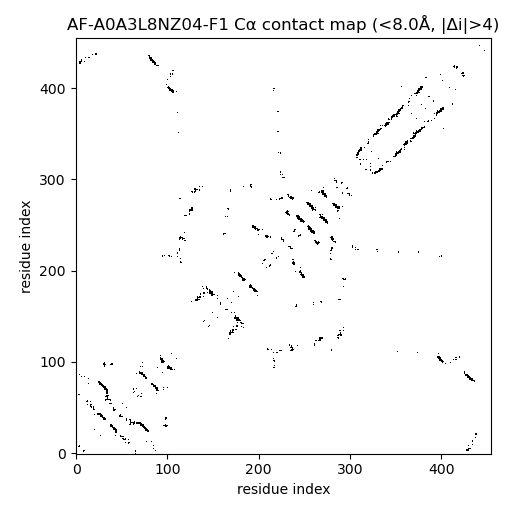1 C CA . ILE A 1 74 ? -5.415 9.447 23.018 1.00 89.56 74 ILE A CA 1
ATOM 532 C C . ILE A 1 74 ? -6.922 9.571 23.237 1.00 89.56 74 ILE A C 1
ATOM 534 O O . ILE A 1 74 ? -7.689 9.880 22.330 1.00 89.56 74 ILE A O 1
ATOM 538 N N . GLU A 1 75 ? -7.332 9.385 24.485 1.00 90.19 75 GLU A N 1
ATOM 539 C CA . GLU A 1 75 ? -8.670 9.655 24.988 1.00 90.19 75 GLU A CA 1
ATOM 540 C C . GLU A 1 75 ? -8.576 10.648 26.144 1.00 90.19 75 GLU A C 1
ATOM 542 O O . GLU A 1 75 ? -8.073 10.337 27.223 1.00 90.19 75 GLU A O 1
ATOM 547 N N . ALA A 1 76 ? -9.085 11.854 25.935 1.00 93.12 76 ALA A N 1
ATOM 548 C CA . ALA A 1 76 ? -9.183 12.889 26.947 1.00 93.12 76 ALA A CA 1
ATOM 549 C C . ALA A 1 76 ? -10.645 13.095 27.348 1.00 93.12 76 ALA A C 1
ATOM 551 O O . ALA A 1 76 ? -11.539 13.153 26.505 1.00 93.12 76 ALA A O 1
ATOM 552 N N . ALA A 1 77 ? -10.905 13.261 28.640 1.00 94.56 77 ALA A N 1
ATOM 553 C CA . ALA A 1 77 ? -12.214 13.676 29.122 1.00 94.56 77 ALA A CA 1
ATOM 554 C C . ALA A 1 77 ? -12.076 14.675 30.264 1.00 94.56 77 ALA A C 1
ATOM 556 O O . ALA A 1 77 ? -11.212 14.544 31.128 1.00 94.56 77 ALA A O 1
ATOM 557 N N . ILE A 1 78 ? -12.960 15.664 30.271 1.00 95.38 78 ILE A N 1
ATOM 558 C CA . ILE A 1 78 ? -12.991 16.748 31.235 1.00 95.38 78 ILE A CA 1
ATOM 559 C C . ILE A 1 78 ? -14.428 16.939 31.715 1.00 95.38 78 ILE A C 1
ATOM 561 O O . ILE A 1 78 ? -15.331 17.157 30.912 1.00 95.38 78 ILE A O 1
ATOM 565 N N . THR A 1 79 ? -14.656 16.866 33.023 1.00 94.31 79 THR A N 1
ATOM 566 C CA . THR A 1 79 ? -15.973 17.050 33.650 1.00 94.31 79 THR A CA 1
ATOM 567 C C . THR A 1 79 ? -15.831 18.027 34.808 1.00 94.31 79 THR A C 1
ATOM 569 O O . THR A 1 79 ? -15.117 17.756 35.765 1.00 94.31 79 THR A O 1
ATOM 572 N N . GLY A 1 80 ? -16.463 19.201 34.722 1.00 89.31 80 GLY A N 1
ATOM 573 C CA . GLY A 1 80 ? -16.225 20.266 35.706 1.00 89.31 80 GLY A CA 1
ATOM 574 C C . GLY A 1 80 ? -14.758 20.721 35.706 1.00 89.31 80 GLY A C 1
ATOM 575 O O . GLY A 1 80 ? -14.295 21.264 34.709 1.00 89.31 80 GLY A O 1
ATOM 576 N N . THR A 1 81 ? -14.026 20.510 36.798 1.00 91.12 81 THR A N 1
ATOM 577 C CA . THR A 1 81 ? -12.565 20.726 36.873 1.00 91.12 81 THR A CA 1
ATOM 578 C C . THR A 1 81 ? -11.766 19.441 36.690 1.00 91.12 81 THR A C 1
ATOM 580 O O . THR A 1 81 ? -10.581 19.511 36.376 1.00 91.12 81 THR A O 1
ATOM 583 N N . ASP A 1 82 ? -12.401 18.281 36.833 1.00 95.44 82 ASP A N 1
ATOM 584 C CA . ASP A 1 82 ? -11.731 16.989 36.775 1.00 95.44 82 ASP A CA 1
ATOM 585 C C . ASP A 1 82 ? -11.382 16.645 35.335 1.00 95.44 82 ASP A C 1
ATOM 587 O O . ASP A 1 82 ? -12.204 16.775 34.424 1.00 95.44 82 ASP A O 1
ATOM 591 N N . ALA A 1 83 ? -10.156 16.189 35.130 1.00 96.38 83 ALA A N 1
ATOM 592 C CA . ALA A 1 83 ? -9.627 15.829 33.835 1.00 96.38 83 ALA A CA 1
ATOM 593 C C . ALA A 1 83 ? -8.941 14.466 33.912 1.00 96.38 83 ALA A C 1
ATOM 595 O O . ALA A 1 83 ? -8.194 14.171 34.847 1.00 96.38 83 ALA A O 1
ATOM 596 N N . ARG A 1 84 ? -9.174 13.645 32.892 1.00 95.75 84 ARG A N 1
ATOM 597 C CA . ARG A 1 84 ? -8.496 12.368 32.690 1.00 95.75 84 ARG A CA 1
ATOM 598 C C . ARG A 1 84 ? -7.970 12.283 31.268 1.00 95.75 84 ARG A C 1
ATOM 600 O O . ARG A 1 84 ? -8.639 12.728 30.335 1.00 95.75 84 ARG A O 1
ATOM 607 N N . VAL A 1 85 ? -6.804 11.678 31.121 1.00 94.69 85 VAL A N 1
ATOM 608 C CA . VAL A 1 85 ? -6.269 11.236 29.841 1.00 94.69 85 VAL A CA 1
ATOM 609 C C . VAL A 1 85 ? -5.896 9.775 29.960 1.00 94.69 85 VAL A C 1
ATOM 611 O O . VAL A 1 85 ? -5.230 9.381 30.915 1.00 94.69 85 VAL A O 1
ATOM 614 N N . ARG A 1 86 ? -6.315 8.997 28.972 1.00 91.50 86 ARG A N 1
ATOM 615 C CA . ARG A 1 86 ? -5.810 7.663 28.697 1.00 91.50 86 ARG A CA 1
ATOM 616 C C . ARG A 1 86 ? -5.113 7.707 27.342 1.00 91.50 86 ARG A C 1
ATOM 618 O O . ARG A 1 86 ? -5.638 8.294 26.402 1.00 91.50 86 ARG A O 1
ATOM 625 N N . CYS A 1 87 ? -3.920 7.142 27.233 1.00 91.19 87 CYS A N 1
ATOM 626 C CA . CYS A 1 87 ? -3.184 7.129 25.972 1.00 91.19 87 CYS A CA 1
ATOM 627 C C . CYS A 1 87 ? -2.326 5.877 25.824 1.00 91.19 87 CYS A C 1
ATOM 629 O O . CYS A 1 87 ? -1.951 5.251 26.814 1.00 91.19 87 CYS A O 1
ATOM 631 N N . SER A 1 88 ? -1.993 5.524 24.589 1.00 90.62 88 SER A N 1
ATOM 632 C CA . SER A 1 88 ? -1.044 4.455 24.295 1.00 90.62 88 SER A CA 1
ATOM 633 C C . SER A 1 88 ? -0.185 4.833 23.094 1.00 90.62 88 SER A C 1
ATOM 635 O O . SER A 1 88 ? -0.644 5.536 22.194 1.00 90.62 88 SER A O 1
ATOM 637 N N . VAL A 1 89 ? 1.067 4.376 23.097 1.00 91.81 89 VAL A N 1
ATOM 638 C CA . VAL A 1 89 ? 1.916 4.390 21.901 1.00 91.81 89 VAL A CA 1
ATOM 639 C C . VAL A 1 89 ? 1.533 3.168 21.085 1.00 91.81 89 VAL A C 1
ATOM 641 O O . VAL A 1 89 ? 1.668 2.047 21.579 1.00 91.81 89 VAL A O 1
ATOM 644 N N . LEU A 1 90 ? 1.053 3.380 19.863 1.00 90.12 90 LEU A N 1
ATOM 645 C CA . LEU A 1 90 ? 0.623 2.279 19.017 1.00 90.12 90 LEU A CA 1
ATOM 646 C C . LEU A 1 90 ? 1.836 1.432 18.600 1.00 90.12 90 LEU A C 1
ATOM 648 O O . LEU A 1 90 ? 2.854 1.980 18.151 1.00 90.12 90 LEU A O 1
ATOM 652 N N . PRO A 1 91 ? 1.769 0.100 18.776 1.00 90.44 91 PRO A N 1
ATOM 653 C CA . PRO A 1 91 ? 2.778 -0.790 18.225 1.00 90.44 91 PRO A CA 1
ATOM 654 C C . PRO A 1 91 ? 2.686 -0.794 16.685 1.00 90.44 91 PRO A C 1
ATOM 656 O O . PRO A 1 91 ? 1.639 -0.450 16.141 1.00 90.44 91 PRO A O 1
ATOM 659 N N . PRO A 1 92 ? 3.759 -1.177 15.964 1.00 88.19 92 PRO A N 1
ATOM 660 C CA . PRO A 1 92 ? 3.767 -1.210 14.497 1.00 88.19 92 PRO A CA 1
ATOM 661 C C . PRO A 1 92 ? 2.635 -2.037 13.873 1.00 88.19 92 PRO A C 1
ATOM 663 O O . PRO A 1 92 ? 2.284 -1.826 12.719 1.00 88.19 92 PRO A O 1
ATOM 666 N N . GLU A 1 93 ? 2.096 -2.999 14.614 1.00 92.38 93 GLU A N 1
ATOM 667 C CA . GLU A 1 93 ? 1.025 -3.877 14.165 1.00 92.38 93 GLU A CA 1
ATOM 668 C C . GLU A 1 93 ? -0.365 -3.259 14.288 1.00 92.38 93 GLU A C 1
ATOM 670 O O . GLU A 1 93 ? -1.330 -3.844 13.805 1.00 92.38 93 GLU A O 1
ATOM 675 N N . VAL A 1 94 ? -0.489 -2.094 14.918 1.00 92.06 94 VAL A N 1
ATOM 676 C CA . VAL A 1 94 ? -1.754 -1.381 15.052 1.00 92.06 94 VAL A CA 1
ATOM 677 C C . VAL A 1 94 ? -1.676 -0.109 14.228 1.00 92.06 94 VAL A C 1
ATOM 679 O O . VAL A 1 94 ? -0.916 0.805 14.542 1.00 92.06 94 VAL A O 1
ATOM 682 N N . GLU A 1 95 ? -2.486 -0.053 13.180 1.00 89.25 95 GLU A N 1
ATOM 683 C CA . GLU A 1 95 ? -2.603 1.125 12.330 1.00 89.25 95 GLU A CA 1
ATOM 684 C C . GLU A 1 95 ? -3.746 1.988 12.844 1.00 89.25 95 GLU A C 1
ATOM 686 O O . GLU A 1 95 ? -4.829 1.489 13.170 1.00 89.25 95 GLU A O 1
ATOM 691 N N . ALA A 1 96 ? -3.525 3.292 12.875 1.00 82.06 96 ALA A N 1
ATOM 692 C CA . ALA A 1 96 ? -4.571 4.272 13.062 1.00 82.06 96 ALA A CA 1
ATOM 693 C C . ALA A 1 96 ? -4.669 5.170 11.829 1.00 82.06 96 ALA A C 1
ATOM 695 O O . ALA A 1 96 ? -3.693 5.411 11.123 1.00 82.06 96 ALA A O 1
ATOM 696 N N . SER A 1 97 ? -5.879 5.643 11.551 1.00 69.00 97 SER A N 1
ATOM 697 C CA . SER A 1 97 ? -6.083 6.774 10.653 1.00 69.00 97 SER A CA 1
ATOM 698 C C . SER A 1 97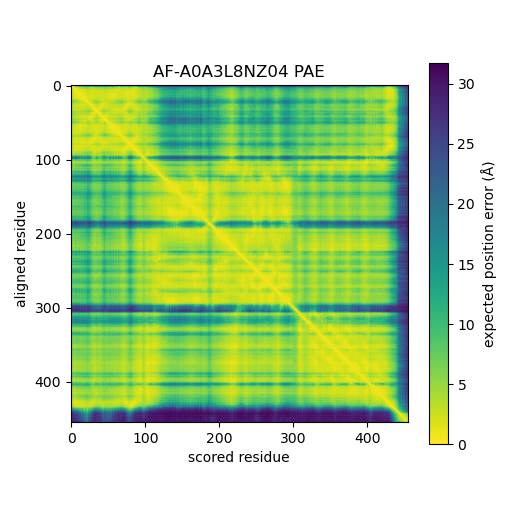 ? -6.390 8.025 11.462 1.00 69.00 97 SER A C 1
ATOM 700 O O . SER A 1 97 ? -6.453 7.991 12.689 1.00 69.00 97 SER A O 1
ATOM 702 N N . PHE A 1 98 ? -6.658 9.125 10.758 1.00 59.19 98 PHE A N 1
ATOM 703 C CA . PHE A 1 98 ? -6.948 10.458 11.286 1.00 59.19 98 PHE A CA 1
ATOM 704 C C . PHE A 1 98 ? -7.995 10.542 12.410 1.00 59.19 98 PHE A C 1
ATOM 706 O O . PHE A 1 98 ? -8.207 11.629 12.932 1.00 59.19 98 PHE A O 1
ATOM 713 N N . VAL A 1 99 ? -8.705 9.474 12.769 1.00 61.41 99 VAL A N 1
ATOM 714 C CA . VAL A 1 99 ? -9.700 9.511 13.846 1.00 61.41 99 VAL A CA 1
ATOM 715 C C . VAL A 1 99 ? -9.495 8.395 14.875 1.00 61.41 99 VAL A C 1
ATOM 717 O O . VAL A 1 99 ? -9.773 8.634 16.049 1.00 61.41 99 VAL A O 1
ATOM 720 N N . VAL A 1 100 ? -9.029 7.200 14.478 1.00 73.44 100 VAL A N 1
ATOM 721 C CA . VAL A 1 100 ? -9.059 5.979 15.308 1.00 73.44 100 VAL A CA 1
ATOM 722 C C . VAL A 1 100 ? -8.116 4.873 14.830 1.00 73.44 100 VAL A C 1
ATOM 724 O O . VAL A 1 100 ? -7.662 4.876 13.693 1.00 73.44 100 VAL A O 1
ATOM 727 N N . VAL A 1 101 ? -7.885 3.885 15.705 1.00 82.25 101 VAL A N 1
ATOM 728 C CA . VAL A 1 101 ? -7.214 2.609 15.397 1.00 82.25 101 VAL A CA 1
ATOM 729 C C . VAL A 1 101 ? -8.021 1.791 14.390 1.00 82.25 101 VAL A C 1
ATOM 731 O O . VAL A 1 101 ? -9.011 1.180 14.782 1.00 82.25 101 VAL A O 1
ATOM 734 N N . ASP A 1 102 ? -7.586 1.736 13.132 1.00 84.25 102 ASP A N 1
ATOM 735 C CA . ASP A 1 102 ? -8.290 1.176 11.969 1.00 84.25 102 ASP A CA 1
ATOM 736 C C . ASP A 1 102 ? -7.970 -0.259 11.613 1.00 84.25 102 ASP A C 1
ATOM 738 O O . ASP A 1 102 ? -8.868 -0.973 11.156 1.00 84.25 102 ASP A O 1
ATOM 742 N N . ALA A 1 103 ? -6.745 -0.696 11.869 1.00 91.69 103 ALA A N 1
ATOM 743 C CA . ALA A 1 103 ? -6.329 -2.045 11.544 1.00 91.69 103 ALA A CA 1
ATOM 744 C C . ALA A 1 103 ? -5.453 -2.645 12.636 1.00 91.69 103 ALA A C 1
ATOM 746 O O . ALA A 1 103 ? -4.668 -1.962 13.290 1.00 91.69 103 ALA A O 1
ATOM 747 N N . VAL A 1 104 ? -5.565 -3.961 12.783 1.00 95.31 104 VAL A N 1
ATOM 748 C CA . VAL A 1 104 ? -4.617 -4.795 13.511 1.00 95.31 104 VAL A CA 1
ATOM 749 C C . VAL A 1 104 ? -4.012 -5.777 12.519 1.00 95.31 104 VAL A C 1
ATOM 751 O O . VAL A 1 104 ? -4.704 -6.638 11.970 1.00 95.31 104 VAL A O 1
ATOM 754 N N . THR A 1 105 ? -2.709 -5.666 12.302 1.00 95.81 105 THR A N 1
ATOM 755 C CA . THR A 1 105 ? -1.907 -6.655 11.595 1.00 95.81 105 THR A CA 1
ATOM 756 C C . THR A 1 105 ? -1.737 -7.867 12.503 1.00 95.81 105 THR A C 1
ATOM 758 O O . THR A 1 105 ? -0.983 -7.854 13.471 1.00 95.81 105 THR A O 1
ATOM 761 N N . LEU A 1 106 ? -2.434 -8.951 12.184 1.00 96.06 106 LEU A N 1
ATOM 762 C CA . LEU A 1 106 ? -2.391 -10.207 12.936 1.00 96.06 106 LEU A CA 1
ATOM 763 C C . LEU A 1 106 ? -1.111 -11.002 12.652 1.00 96.06 106 LEU A C 1
ATOM 765 O O . LEU A 1 106 ? -0.737 -11.884 13.422 1.00 96.06 106 LEU A O 1
ATOM 769 N N . ARG A 1 107 ? -0.442 -10.714 11.531 1.00 93.44 107 ARG A N 1
ATOM 770 C CA . ARG A 1 107 ? 0.820 -11.340 11.124 1.00 93.44 107 ARG A CA 1
ATOM 771 C C . ARG A 1 107 ? 1.857 -10.265 10.797 1.00 93.44 107 ARG A C 1
ATOM 773 O O . ARG A 1 107 ? 1.841 -9.754 9.673 1.00 93.44 107 ARG A O 1
ATOM 780 N N . PRO A 1 108 ? 2.745 -9.919 11.747 1.00 89.75 108 PRO A N 1
ATOM 781 C CA . PRO A 1 108 ? 3.730 -8.858 11.558 1.00 89.75 108 PRO A CA 1
ATOM 782 C C . PRO A 1 108 ? 4.564 -9.054 10.286 1.00 89.75 108 PRO A C 1
ATOM 784 O O . PRO A 1 108 ? 4.947 -10.176 9.949 1.00 89.75 108 PRO A O 1
ATOM 787 N N . GLY A 1 109 ? 4.843 -7.958 9.576 1.00 88.44 109 GLY A N 1
ATOM 788 C CA . GLY A 1 109 ? 5.660 -7.963 8.356 1.00 88.44 109 GLY A CA 1
ATOM 789 C C . GLY A 1 109 ? 4.988 -8.578 7.123 1.00 88.44 109 GLY A C 1
ATOM 790 O O . GLY A 1 109 ? 5.663 -8.823 6.125 1.00 88.44 109 GLY A O 1
ATOM 791 N N . THR A 1 110 ? 3.681 -8.852 7.171 1.00 93.12 110 THR A N 1
ATOM 792 C CA . THR A 1 110 ? 2.941 -9.345 6.003 1.00 93.12 110 THR A CA 1
ATOM 793 C C . THR A 1 110 ? 2.236 -8.218 5.257 1.00 93.12 110 THR A C 1
ATOM 795 O O . THR A 1 110 ? 1.802 -7.239 5.857 1.00 93.12 110 THR A O 1
ATOM 798 N N . MET A 1 111 ? 2.117 -8.390 3.940 1.00 94.75 111 MET A N 1
ATOM 799 C CA . MET A 1 111 ? 1.444 -7.470 3.019 1.00 94.75 111 MET A CA 1
ATOM 800 C C . MET A 1 111 ? 0.355 -8.221 2.232 1.00 94.75 111 MET A C 1
ATOM 802 O O . MET A 1 111 ? 0.447 -9.450 2.106 1.00 94.75 111 MET A O 1
ATOM 806 N N . PRO A 1 112 ? -0.647 -7.530 1.662 1.00 94.88 112 PRO A N 1
ATOM 807 C CA . PRO A 1 112 ? -1.639 -8.152 0.786 1.00 94.88 112 PRO A CA 1
ATOM 808 C C . PRO A 1 112 ? -0.985 -8.857 -0.411 1.00 94.88 112 PRO A C 1
ATOM 810 O O . PRO A 1 112 ? 0.065 -8.427 -0.891 1.00 94.88 112 PRO A O 1
ATOM 813 N N . ARG A 1 113 ? -1.598 -9.929 -0.934 1.00 92.75 113 ARG A N 1
ATOM 814 C CA . ARG A 1 113 ? -1.060 -10.697 -2.080 1.00 92.75 113 ARG A CA 1
ATOM 815 C C . ARG A 1 113 ? -0.554 -9.841 -3.255 1.00 92.75 113 ARG A C 1
ATOM 817 O O . ARG A 1 113 ? 0.522 -10.168 -3.755 1.00 92.75 113 ARG A O 1
ATOM 824 N N . PRO A 1 114 ? -1.243 -8.775 -3.706 1.00 91.75 114 PRO A N 1
ATOM 825 C CA . PRO A 1 114 ? -0.738 -7.941 -4.797 1.00 91.75 114 PRO A CA 1
ATOM 826 C C . PRO A 1 114 ? 0.659 -7.356 -4.538 1.00 91.75 114 PRO A C 1
ATOM 828 O O . PRO A 1 114 ? 1.495 -7.381 -5.431 1.00 91.75 114 PRO A O 1
ATOM 831 N N . PHE A 1 115 ? 0.959 -6.964 -3.295 1.00 93.94 115 PHE A N 1
ATOM 832 C CA . PHE A 1 115 ? 2.269 -6.444 -2.872 1.00 93.94 115 PHE A CA 1
ATOM 833 C C . PHE A 1 115 ? 3.354 -7.513 -2.729 1.00 93.94 115 PHE A C 1
ATOM 835 O O . PHE A 1 115 ? 4.534 -7.201 -2.625 1.00 93.94 115 PHE A O 1
ATOM 842 N N . ARG A 1 116 ? 2.964 -8.788 -2.730 1.00 91.75 116 ARG A N 1
ATOM 843 C CA . ARG A 1 116 ? 3.867 -9.944 -2.645 1.00 91.75 116 ARG A CA 1
ATOM 844 C C . ARG A 1 116 ? 3.983 -10.693 -3.970 1.00 91.75 116 ARG A C 1
ATOM 846 O O . ARG A 1 116 ? 4.501 -11.806 -3.998 1.00 91.75 116 ARG A O 1
ATOM 853 N N . SER A 1 117 ? 3.401 -10.149 -5.039 1.00 88.31 117 SER A N 1
ATOM 854 C CA . SER A 1 117 ? 3.383 -10.813 -6.337 1.00 88.31 117 SER A CA 1
ATOM 855 C C . SER A 1 117 ? 4.767 -10.739 -6.963 1.00 88.31 117 SER A C 1
ATOM 857 O O . SER A 1 117 ? 5.294 -9.658 -7.201 1.00 88.31 117 SER A O 1
ATOM 859 N N . GLU A 1 118 ? 5.344 -11.908 -7.210 1.00 89.44 118 GLU A N 1
ATOM 860 C CA . GLU A 1 118 ? 6.618 -12.037 -7.905 1.00 89.44 118 GLU A CA 1
ATOM 861 C C . GLU A 1 118 ? 6.396 -12.009 -9.424 1.00 89.44 118 GLU A C 1
ATOM 863 O O . GLU A 1 118 ? 5.392 -12.550 -9.904 1.00 89.44 118 GLU A O 1
ATOM 868 N N . PRO A 1 119 ? 7.333 -11.433 -10.194 1.00 90.00 119 PRO A N 1
ATOM 869 C CA . PRO A 1 119 ? 7.327 -11.526 -11.650 1.00 90.00 119 PRO A CA 1
ATOM 870 C C . PRO A 1 119 ? 7.388 -12.986 -12.123 1.00 90.00 119 PRO A C 1
ATOM 872 O O . PRO A 1 119 ? 8.209 -13.786 -11.659 1.00 90.00 119 PRO A O 1
ATOM 875 N N . ASP A 1 120 ? 6.598 -13.323 -13.138 1.00 90.56 120 ASP A N 1
ATOM 876 C CA . ASP A 1 120 ? 6.822 -14.517 -13.943 1.00 90.56 120 ASP A CA 1
ATOM 877 C C . ASP A 1 120 ? 8.020 -14.285 -14.872 1.00 90.56 120 ASP A C 1
ATOM 879 O O . ASP A 1 120 ? 7.894 -13.778 -15.988 1.00 90.56 120 ASP A O 1
ATOM 883 N N . ARG A 1 121 ? 9.204 -14.661 -14.385 1.00 85.06 121 ARG A N 1
ATOM 884 C CA . ARG A 1 121 ? 10.469 -14.597 -15.132 1.00 85.06 121 ARG A CA 1
ATOM 885 C C . ARG A 1 121 ? 10.652 -15.765 -16.109 1.00 85.06 121 ARG A C 1
ATOM 887 O O . ARG A 1 121 ? 11.668 -15.826 -16.793 1.00 85.06 121 ARG A O 1
ATOM 894 N N . SER A 1 122 ? 9.712 -16.715 -16.173 1.00 84.00 122 SER A N 1
ATOM 895 C CA . SER A 1 122 ? 9.781 -17.814 -17.149 1.00 84.00 122 SER A CA 1
ATOM 896 C C . SER A 1 122 ? 9.405 -17.368 -18.566 1.00 84.00 122 SER A C 1
ATOM 898 O O . SER A 1 122 ? 9.659 -18.081 -19.540 1.00 84.00 122 SER A O 1
ATOM 900 N N . LEU A 1 123 ? 8.815 -16.176 -18.687 1.00 81.19 123 LEU A N 1
ATOM 901 C CA . LEU A 1 123 ? 8.462 -15.561 -19.952 1.00 81.19 123 LEU A CA 1
ATOM 902 C C . LEU A 1 123 ? 9.714 -14.999 -20.638 1.00 81.19 123 LEU A C 1
ATOM 904 O O . LEU A 1 123 ? 10.112 -13.867 -20.389 1.00 81.19 123 LEU A O 1
ATOM 908 N N . ASP A 1 124 ? 10.305 -15.773 -21.546 1.00 81.38 124 ASP A N 1
ATOM 909 C CA . ASP A 1 124 ? 11.331 -15.251 -22.454 1.00 81.38 124 ASP A CA 1
ATOM 910 C C . ASP A 1 124 ? 10.671 -14.325 -23.489 1.00 81.38 124 ASP A C 1
ATOM 912 O O . ASP A 1 124 ? 9.766 -14.738 -24.237 1.00 81.38 124 ASP A O 1
ATOM 916 N N . ARG A 1 125 ? 11.048 -13.043 -23.472 1.00 89.31 125 ARG A N 1
ATOM 917 C CA . ARG A 1 125 ? 10.440 -11.996 -24.297 1.00 89.31 125 ARG A CA 1
ATOM 918 C C . ARG A 1 125 ? 11.514 -11.249 -25.081 1.00 89.31 125 ARG A C 1
ATOM 920 O O . ARG A 1 125 ? 12.496 -10.792 -24.494 1.00 89.31 125 ARG A O 1
ATOM 927 N N . PRO A 1 126 ? 11.340 -11.102 -26.404 1.00 91.62 126 PRO A N 1
ATOM 928 C CA . PRO A 1 126 ? 12.275 -10.335 -27.211 1.00 91.62 126 PRO A CA 1
ATOM 929 C C . PRO A 1 126 ? 12.229 -8.851 -26.834 1.00 91.62 126 PRO A C 1
ATOM 931 O O . PRO A 1 126 ? 11.219 -8.348 -26.334 1.00 91.62 126 PRO A O 1
ATOM 934 N N . ALA A 1 127 ? 13.313 -8.138 -27.129 1.00 91.94 127 ALA A N 1
ATOM 935 C CA . ALA A 1 127 ? 13.287 -6.684 -27.159 1.00 91.94 127 ALA A CA 1
ATOM 936 C C . ALA A 1 127 ? 12.448 -6.173 -28.343 1.00 91.94 127 ALA A C 1
ATOM 938 O O . ALA A 1 127 ? 12.208 -6.909 -29.308 1.00 91.94 127 ALA A O 1
ATOM 939 N N . SER A 1 128 ? 11.992 -4.919 -28.277 1.00 92.12 128 SER A N 1
ATOM 940 C CA . SER A 1 128 ? 11.217 -4.329 -29.376 1.00 92.12 128 SER A CA 1
ATOM 941 C C . SER A 1 128 ? 12.041 -4.292 -30.675 1.00 92.12 128 SER A C 1
ATOM 943 O O . SER A 1 128 ? 13.204 -3.881 -30.656 1.00 92.12 128 SER A O 1
ATOM 945 N N . PRO A 1 129 ? 11.453 -4.641 -31.835 1.00 90.44 129 PRO A N 1
ATOM 946 C CA . PRO A 1 129 ? 12.135 -4.534 -33.125 1.00 90.44 129 PRO A CA 1
ATOM 947 C C . PRO A 1 129 ? 12.436 -3.081 -33.535 1.00 90.44 129 PRO A C 1
ATOM 949 O O . PRO A 1 129 ? 13.216 -2.865 -34.458 1.00 90.44 129 PRO A O 1
ATOM 952 N N . GLY A 1 130 ? 11.812 -2.092 -32.884 1.00 89.69 130 GLY A N 1
ATOM 953 C CA . GLY A 1 130 ? 11.994 -0.665 -33.158 1.00 89.69 130 GLY A CA 1
ATOM 954 C C . GLY A 1 130 ? 13.207 -0.023 -32.475 1.00 89.69 130 GLY A C 1
ATOM 955 O O . GLY A 1 130 ? 13.391 1.189 -32.615 1.00 89.69 130 GLY A O 1
ATOM 956 N N . GLN A 1 131 ? 14.008 -0.793 -31.726 1.00 95.38 131 GLN A N 1
ATOM 957 C CA . GLN A 1 131 ? 15.194 -0.285 -31.033 1.00 95.38 131 GLN A CA 1
ATOM 958 C C . GLN A 1 131 ? 16.250 0.261 -31.999 1.00 95.38 131 GLN A C 1
ATOM 960 O O . GLN A 1 131 ? 16.589 -0.360 -33.004 1.00 95.38 131 GLN A O 1
ATOM 965 N N . ASP A 1 132 ? 16.801 1.423 -31.656 1.00 97.88 132 ASP A N 1
ATOM 966 C CA . ASP A 1 132 ? 17.871 2.091 -32.392 1.00 97.88 132 ASP A CA 1
ATOM 967 C C . ASP A 1 132 ? 18.885 2.682 -31.396 1.00 97.88 132 ASP A C 1
ATOM 969 O O . ASP A 1 132 ? 18.797 3.857 -31.025 1.00 97.88 132 ASP A O 1
ATOM 973 N N . PRO A 1 133 ? 19.854 1.868 -30.936 1.00 98.06 133 PRO A N 1
ATOM 974 C CA . PRO A 1 133 ? 20.871 2.302 -29.979 1.00 98.06 133 PRO A CA 1
ATOM 975 C C . PRO A 1 133 ? 21.666 3.521 -30.467 1.00 98.06 133 PRO A C 1
ATOM 977 O O . PRO A 1 133 ? 21.954 4.430 -29.695 1.00 98.06 133 PRO A O 1
ATOM 980 N N . ALA A 1 134 ? 21.964 3.593 -31.770 1.00 98.31 134 ALA A N 1
ATOM 981 C CA . ALA A 1 134 ? 22.709 4.709 -32.348 1.00 98.31 134 ALA A CA 1
ATOM 982 C C . ALA A 1 134 ? 21.923 6.028 -32.271 1.00 98.31 134 ALA A C 1
ATOM 984 O O . ALA A 1 134 ? 22.503 7.079 -31.989 1.00 98.31 134 ALA A O 1
ATOM 985 N N . PHE A 1 135 ? 20.604 5.979 -32.485 1.00 97.25 135 PHE A N 1
ATOM 986 C CA . PHE A 1 135 ? 19.732 7.132 -32.270 1.00 97.25 135 PHE A CA 1
ATOM 987 C C . PHE A 1 135 ? 19.705 7.568 -30.802 1.00 97.25 135 PHE A C 1
ATOM 989 O O . PHE A 1 135 ? 19.755 8.773 -30.534 1.00 97.25 135 PHE A O 1
ATOM 996 N N . VAL A 1 136 ? 19.653 6.619 -29.860 1.00 97.50 136 VAL A N 1
ATOM 997 C CA . VAL A 1 136 ? 19.691 6.931 -28.424 1.00 97.50 136 VAL A CA 1
ATOM 998 C C . VAL A 1 136 ? 21.008 7.605 -28.043 1.00 97.50 136 VAL A C 1
ATOM 1000 O O . VAL A 1 136 ? 20.962 8.696 -27.481 1.00 97.50 136 VAL A O 1
ATOM 1003 N N . ASP A 1 137 ? 22.165 7.040 -28.412 1.00 98.00 137 ASP A N 1
ATOM 1004 C CA . ASP A 1 137 ? 23.481 7.645 -28.127 1.00 98.00 137 ASP A CA 1
ATOM 1005 C C . ASP A 1 137 ? 23.565 9.086 -28.651 1.00 98.00 137 ASP A C 1
ATOM 1007 O O . ASP A 1 137 ? 23.860 10.015 -27.896 1.00 98.00 137 ASP A O 1
ATOM 1011 N N . ALA A 1 138 ? 23.217 9.297 -29.924 1.00 97.06 138 ALA A N 1
ATOM 1012 C CA . ALA A 1 138 ? 23.269 10.617 -30.544 1.00 97.06 138 ALA A CA 1
ATOM 1013 C C . ALA A 1 138 ? 22.310 11.622 -29.881 1.00 97.06 138 ALA A C 1
ATOM 1015 O O . ALA A 1 138 ? 22.637 12.804 -29.746 1.00 97.06 138 ALA A O 1
ATOM 1016 N N . THR A 1 139 ? 21.122 11.171 -29.474 1.00 95.38 139 THR A N 1
ATOM 1017 C CA . THR A 1 139 ? 20.117 12.022 -28.825 1.00 95.38 139 THR A CA 1
ATOM 1018 C C . THR A 1 139 ? 20.547 12.406 -27.416 1.00 95.38 139 THR A C 1
ATOM 1020 O O . THR A 1 139 ? 20.509 13.587 -27.072 1.00 95.38 139 THR A O 1
ATOM 1023 N N . VAL A 1 140 ? 21.014 11.436 -26.630 1.00 96.38 140 VAL A N 1
ATOM 1024 C CA . VAL A 1 140 ? 21.417 11.635 -25.235 1.00 96.38 140 VAL A CA 1
ATOM 1025 C C . VAL A 1 140 ? 22.669 12.499 -25.152 1.00 96.38 140 VAL A C 1
ATOM 1027 O O . VAL A 1 140 ? 22.649 13.494 -24.440 1.00 96.38 140 VAL A O 1
ATOM 1030 N N . ARG A 1 141 ? 23.721 12.224 -25.937 1.00 96.00 141 ARG A N 1
ATOM 1031 C CA . ARG A 1 141 ? 24.940 13.062 -25.940 1.00 96.00 141 ARG A CA 1
ATOM 1032 C C . ARG A 1 141 ? 24.679 14.494 -26.388 1.00 96.00 141 ARG A C 1
ATOM 1034 O O . ARG A 1 141 ? 25.396 15.404 -25.994 1.00 96.00 141 ARG A O 1
ATOM 1041 N N . ARG A 1 142 ? 23.678 14.708 -27.244 1.00 94.31 142 ARG A N 1
ATOM 1042 C CA . ARG A 1 142 ? 23.281 16.059 -27.651 1.00 94.31 142 ARG A CA 1
ATOM 1043 C C . ARG A 1 142 ? 22.554 16.796 -26.529 1.00 94.31 142 ARG A C 1
ATOM 1045 O O . ARG A 1 142 ? 22.776 17.991 -26.378 1.00 94.31 142 ARG A O 1
ATOM 1052 N N . ALA A 1 143 ? 21.686 16.107 -25.791 1.00 93.12 143 ALA A N 1
ATOM 1053 C CA . ALA A 1 143 ? 20.942 16.690 -24.677 1.00 93.12 143 ALA A CA 1
ATOM 1054 C C . ALA A 1 143 ? 21.812 16.884 -23.421 1.00 93.12 143 ALA A C 1
ATOM 1056 O O . ALA A 1 143 ? 21.635 17.854 -22.693 1.00 93.12 143 ALA A O 1
ATOM 1057 N N . LEU A 1 144 ? 22.772 15.986 -23.196 1.00 95.19 144 LEU A N 1
ATOM 1058 C CA . LEU A 1 144 ? 23.633 15.916 -22.017 1.00 95.19 144 LEU A CA 1
ATOM 1059 C C . LEU A 1 144 ? 25.119 15.802 -22.431 1.00 95.19 144 LEU A C 1
ATOM 1061 O O . LEU A 1 144 ? 25.750 14.773 -22.189 1.00 95.19 144 LEU A O 1
ATOM 1065 N N . PRO A 1 145 ? 25.706 16.828 -23.081 1.00 94.56 145 PRO A N 1
ATOM 1066 C CA . PRO A 1 145 ? 27.049 16.741 -23.672 1.00 94.56 145 PRO A CA 1
ATOM 1067 C C . PRO A 1 145 ? 28.178 16.561 -22.652 1.00 94.56 145 PRO A C 1
ATOM 1069 O O . PRO A 1 145 ? 29.211 15.983 -22.985 1.00 94.56 145 PRO A O 1
ATOM 1072 N N . ASP A 1 146 ? 27.968 17.039 -21.425 1.00 94.50 146 ASP A N 1
ATOM 1073 C CA . ASP A 1 146 ? 28.959 17.019 -20.346 1.00 94.50 146 ASP A CA 1
ATOM 1074 C C . ASP A 1 146 ? 28.665 15.945 -19.284 1.00 94.50 146 ASP A C 1
ATOM 1076 O O . ASP A 1 146 ? 29.355 15.878 -18.264 1.00 94.50 146 ASP A O 1
ATOM 1080 N N . ALA A 1 147 ? 27.637 15.112 -19.488 1.00 94.75 147 ALA A N 1
ATOM 1081 C CA . ALA A 1 147 ? 27.291 14.072 -18.528 1.00 94.75 147 ALA A CA 1
ATOM 1082 C C . ALA A 1 147 ? 28.367 12.981 -18.478 1.00 94.75 147 ALA A C 1
ATOM 1084 O O . ALA A 1 147 ? 28.906 12.543 -19.498 1.00 94.75 147 ALA A O 1
ATOM 1085 N N . ALA A 1 148 ? 28.662 12.513 -17.265 1.00 95.00 148 ALA A N 1
ATOM 1086 C CA . ALA A 1 148 ? 29.464 11.314 -17.082 1.00 95.00 148 ALA A CA 1
ATOM 1087 C C . ALA A 1 148 ? 28.707 10.109 -17.652 1.00 95.00 148 ALA A C 1
ATOM 1089 O O . ALA A 1 148 ? 27.495 10.011 -17.490 1.00 95.00 148 ALA A O 1
ATOM 1090 N N . ALA A 1 149 ? 29.422 9.190 -18.291 1.00 96.12 149 ALA A N 1
ATOM 1091 C CA . ALA A 1 149 ? 28.872 7.959 -18.840 1.00 96.12 149 ALA A CA 1
ATOM 1092 C C . ALA A 1 149 ? 29.453 6.746 -18.115 1.00 96.12 149 ALA A C 1
ATOM 1094 O O . ALA A 1 149 ? 30.581 6.803 -17.619 1.00 96.12 149 ALA A O 1
ATOM 1095 N N . HIS A 1 150 ? 28.710 5.644 -18.119 1.00 97.00 150 HIS A N 1
ATOM 1096 C CA . HIS A 1 150 ? 29.229 4.360 -17.676 1.00 97.00 150 HIS A CA 1
ATOM 1097 C C . HIS A 1 150 ? 30.184 3.744 -18.694 1.00 97.00 150 HIS A C 1
ATOM 1099 O O . HIS A 1 150 ? 30.083 3.987 -19.901 1.00 97.00 150 HIS A O 1
ATOM 1105 N N . THR A 1 151 ? 31.096 2.898 -18.215 1.00 97.31 151 THR A N 1
ATOM 1106 C CA . THR A 1 151 ? 31.865 2.012 -19.097 1.00 97.31 151 THR A CA 1
ATOM 1107 C C . THR A 1 151 ? 31.098 0.723 -19.399 1.00 97.31 151 THR A C 1
ATOM 1109 O O . THR A 1 151 ? 30.130 0.361 -18.725 1.00 97.31 151 THR A O 1
ATOM 1112 N N . LEU A 1 152 ? 31.550 -0.014 -20.417 1.00 96.81 152 LEU A N 1
ATOM 1113 C CA . LEU A 1 152 ? 31.003 -1.338 -20.724 1.00 96.81 152 LEU A CA 1
ATOM 1114 C C . LEU A 1 152 ? 31.190 -2.314 -19.557 1.00 96.81 152 LEU A C 1
ATOM 1116 O O . LEU A 1 152 ? 30.316 -3.139 -19.314 1.00 96.81 152 LEU A O 1
ATOM 1120 N N . GLU A 1 153 ? 32.308 -2.222 -18.835 1.00 97.50 153 GLU A N 1
ATOM 1121 C CA . GLU A 1 153 ? 32.589 -3.063 -17.671 1.00 97.50 153 GLU A CA 1
ATOM 1122 C C . GLU A 1 153 ? 31.640 -2.771 -16.507 1.00 97.50 153 GLU A C 1
ATOM 1124 O O . GLU A 1 153 ? 31.186 -3.707 -15.857 1.00 97.50 153 GLU A O 1
ATOM 1129 N N . GLU A 1 154 ? 31.312 -1.500 -16.260 1.00 97.62 154 GLU A N 1
ATOM 1130 C CA . GLU A 1 154 ? 30.361 -1.111 -15.212 1.00 97.62 154 GLU A CA 1
ATOM 1131 C C . GLU A 1 154 ? 28.951 -1.629 -15.515 1.00 97.62 154 GLU A C 1
ATOM 1133 O O . GLU A 1 154 ? 28.306 -2.207 -14.639 1.00 97.62 154 GLU A O 1
ATOM 1138 N N . ILE A 1 155 ? 28.498 -1.506 -16.768 1.00 97.94 155 ILE A N 1
ATOM 1139 C CA . ILE A 1 155 ? 27.200 -2.054 -17.188 1.00 97.94 155 ILE A CA 1
ATOM 1140 C C . ILE A 1 155 ? 27.201 -3.585 -17.116 1.00 97.94 155 ILE A C 1
ATOM 1142 O O . ILE A 1 155 ? 26.254 -4.173 -16.597 1.00 97.94 155 ILE A O 1
ATOM 1146 N N . ALA A 1 156 ? 28.264 -4.241 -17.589 1.00 97.81 156 ALA A N 1
ATOM 1147 C CA . ALA A 1 156 ? 28.373 -5.697 -17.535 1.00 97.81 156 ALA A CA 1
ATOM 1148 C C . ALA A 1 156 ? 28.390 -6.218 -16.088 1.00 97.81 156 ALA A C 1
ATOM 1150 O O . ALA A 1 156 ? 27.833 -7.278 -15.799 1.00 97.81 156 ALA A O 1
ATOM 1151 N N . GLU A 1 157 ? 29.011 -5.479 -15.166 1.00 97.88 157 GLU A N 1
ATOM 1152 C CA . GLU A 1 157 ? 28.983 -5.804 -13.743 1.00 97.88 157 GLU A CA 1
ATOM 1153 C C . GLU A 1 157 ? 27.573 -5.655 -13.163 1.00 97.88 157 GLU A C 1
ATOM 1155 O O . GLU A 1 157 ? 27.120 -6.556 -12.456 1.00 97.88 157 GLU A O 1
ATOM 1160 N N . PHE A 1 158 ? 26.846 -4.589 -13.510 1.00 97.56 158 PHE A N 1
ATOM 1161 C CA . PHE A 1 158 ? 25.441 -4.425 -13.127 1.00 97.56 158 PHE A CA 1
ATOM 1162 C C . PHE A 1 158 ? 24.574 -5.592 -13.634 1.00 97.56 158 PHE A C 1
ATOM 1164 O O . PHE A 1 158 ? 23.895 -6.254 -12.846 1.00 97.56 158 PHE A O 1
ATOM 1171 N N . GLU A 1 159 ? 24.651 -5.903 -14.931 1.00 97.62 159 GLU A N 1
ATOM 1172 C CA . GLU A 1 159 ? 23.940 -7.022 -15.567 1.00 97.62 159 GLU A CA 1
ATOM 1173 C C . GLU A 1 159 ? 24.238 -8.352 -14.859 1.00 97.62 159 GLU A C 1
ATOM 1175 O O . GLU A 1 159 ? 23.331 -9.132 -14.556 1.00 97.62 159 GLU A O 1
ATOM 1180 N N . ARG A 1 160 ? 25.508 -8.589 -14.514 1.00 97.62 160 ARG A N 1
ATOM 1181 C CA . ARG A 1 160 ? 25.952 -9.790 -13.800 1.00 97.62 160 ARG A CA 1
ATOM 1182 C C . ARG A 1 160 ? 25.426 -9.851 -12.365 1.00 97.62 160 ARG A C 1
ATOM 1184 O O . ARG A 1 160 ? 25.035 -10.930 -11.921 1.00 97.62 160 ARG A O 1
ATOM 1191 N N . VAL A 1 161 ? 25.460 -8.742 -11.626 1.00 97.00 161 VAL A N 1
ATOM 1192 C CA . VAL A 1 161 ? 25.002 -8.669 -10.226 1.00 97.00 161 VAL A CA 1
ATOM 1193 C C . VAL A 1 161 ? 23.495 -8.889 -10.129 1.00 97.00 161 VAL A C 1
ATOM 1195 O O . VAL A 1 161 ? 23.050 -9.620 -9.245 1.00 97.00 161 VAL A O 1
ATOM 1198 N N . HIS A 1 162 ? 22.726 -8.315 -11.053 1.00 94.31 162 HIS A N 1
ATOM 1199 C CA . HIS A 1 162 ? 21.264 -8.398 -11.055 1.00 94.31 162 HIS A CA 1
ATOM 1200 C C . HIS A 1 162 ? 20.706 -9.540 -11.912 1.00 94.31 162 HIS A C 1
ATOM 1202 O O . HIS A 1 162 ? 19.493 -9.731 -11.951 1.00 94.31 162 HIS A O 1
ATOM 1208 N N . ALA A 1 163 ? 21.580 -10.325 -12.553 1.00 94.12 163 ALA A N 1
ATOM 1209 C CA . ALA A 1 163 ? 21.225 -11.434 -13.436 1.00 94.12 163 ALA A CA 1
ATOM 1210 C C . ALA A 1 163 ? 20.236 -11.027 -14.546 1.00 94.12 163 ALA A C 1
ATOM 1212 O O . ALA A 1 163 ? 19.292 -11.755 -14.852 1.00 94.12 163 ALA A O 1
ATOM 1213 N N . VAL A 1 164 ? 20.477 -9.865 -15.154 1.00 92.62 164 VAL A N 1
ATOM 1214 C CA . VAL A 1 164 ? 19.680 -9.316 -16.259 1.00 92.62 164 VAL A CA 1
ATOM 1215 C C . VAL A 1 164 ? 20.535 -9.071 -17.492 1.00 92.62 164 VAL A C 1
ATOM 1217 O O . VAL A 1 164 ? 21.760 -9.037 -17.430 1.00 92.62 164 VAL A O 1
ATOM 1220 N N . THR A 1 165 ? 19.883 -8.885 -18.634 1.00 93.62 165 THR A N 1
ATOM 1221 C CA . THR A 1 165 ? 20.507 -8.346 -19.844 1.00 93.62 165 THR A CA 1
ATOM 1222 C C . THR A 1 165 ? 19.755 -7.086 -20.219 1.00 93.62 165 THR A C 1
ATOM 1224 O O . THR A 1 165 ? 18.548 -7.136 -20.457 1.00 93.62 165 THR A O 1
ATOM 1227 N N . LEU A 1 166 ? 20.453 -5.954 -20.242 1.00 96.06 166 LEU A N 1
ATOM 1228 C CA . LEU A 1 166 ? 19.843 -4.698 -20.634 1.00 96.06 166 LEU A CA 1
ATOM 1229 C C . LEU A 1 166 ? 19.557 -4.713 -22.140 1.00 96.06 166 LEU A C 1
ATOM 1231 O O . LEU A 1 166 ? 20.398 -5.175 -22.924 1.00 96.06 166 LEU A O 1
ATOM 1235 N N . PRO A 1 167 ? 18.406 -4.167 -22.559 1.00 97.00 167 PRO A N 1
ATOM 1236 C CA . PRO A 1 167 ? 18.145 -3.912 -23.964 1.00 97.00 167 PRO A CA 1
ATOM 1237 C C . PRO A 1 167 ? 19.197 -2.966 -24.560 1.00 97.00 167 PRO A C 1
ATOM 1239 O O . PRO A 1 167 ? 19.724 -2.090 -23.869 1.00 97.00 167 PRO A O 1
ATOM 1242 N N . ASP A 1 168 ? 19.509 -3.127 -25.847 1.00 97.62 168 ASP A N 1
ATOM 1243 C CA . ASP A 1 168 ? 20.651 -2.442 -26.464 1.00 97.62 168 ASP A CA 1
ATOM 1244 C C . ASP A 1 168 ? 20.513 -0.914 -26.454 1.00 97.62 168 ASP A C 1
ATOM 1246 O O . ASP A 1 168 ? 21.507 -0.204 -26.289 1.00 97.62 168 ASP A O 1
ATOM 1250 N N . ASP A 1 169 ? 19.293 -0.393 -26.589 1.00 97.75 169 ASP A N 1
ATOM 1251 C CA . ASP A 1 169 ? 19.042 1.046 -26.543 1.00 97.75 169 ASP A CA 1
ATOM 1252 C C . ASP A 1 169 ? 19.170 1.622 -25.122 1.00 97.75 169 ASP A C 1
ATOM 1254 O O . ASP A 1 169 ? 19.715 2.712 -24.954 1.00 97.75 169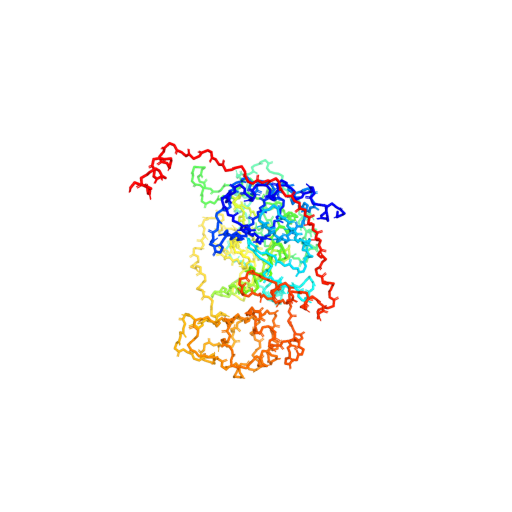 ASP A O 1
ATOM 1258 N N . VAL A 1 170 ? 18.802 0.859 -24.089 1.00 97.94 170 VAL A N 1
ATOM 1259 C CA . VAL A 1 170 ? 19.046 1.200 -22.674 1.00 97.94 170 VAL A CA 1
ATOM 1260 C C . VAL A 1 170 ? 20.536 1.138 -22.329 1.00 97.94 170 VAL A C 1
ATOM 1262 O O . VAL A 1 170 ? 21.053 2.038 -21.669 1.00 97.94 170 VAL A O 1
ATOM 1265 N N . ARG A 1 171 ? 21.272 0.129 -22.818 1.00 98.19 171 ARG A N 1
ATOM 1266 C CA . ARG A 1 171 ? 22.740 0.090 -22.681 1.00 98.19 171 ARG A CA 1
ATOM 1267 C C . ARG A 1 171 ? 23.367 1.334 -23.312 1.00 98.19 171 ARG A C 1
ATOM 1269 O O . ARG A 1 171 ? 24.250 1.949 -22.722 1.00 98.19 171 ARG A O 1
ATOM 1276 N N . SER A 1 172 ? 22.887 1.724 -24.492 1.00 98.38 172 SER A N 1
ATOM 1277 C CA . SER A 1 172 ? 23.387 2.897 -25.208 1.00 98.38 172 SER A CA 1
ATOM 1278 C C . SER A 1 172 ? 23.125 4.216 -24.484 1.00 98.38 172 SER A C 1
ATOM 1280 O O . SER A 1 172 ? 23.966 5.109 -24.557 1.00 98.38 172 SER A O 1
ATOM 1282 N N . LEU A 1 173 ? 22.002 4.339 -23.769 1.00 98.19 173 LEU A N 1
ATOM 1283 C CA . LEU A 1 173 ? 21.726 5.481 -22.895 1.00 98.19 173 LEU A CA 1
ATOM 1284 C C . LEU A 1 173 ? 22.804 5.626 -21.821 1.00 98.19 173 LEU A C 1
ATOM 1286 O O . LEU A 1 173 ? 23.426 6.679 -21.737 1.00 98.19 173 LEU A O 1
ATOM 1290 N N . TYR A 1 174 ? 23.070 4.570 -21.048 1.00 98.25 174 TYR A N 1
ATOM 1291 C CA . TYR A 1 174 ? 24.017 4.642 -19.931 1.00 98.25 174 TYR A CA 1
ATOM 1292 C C . TYR A 1 174 ? 25.482 4.781 -20.377 1.00 98.25 174 TYR A C 1
ATOM 1294 O O . TYR A 1 174 ? 26.294 5.361 -19.658 1.00 98.25 174 TYR A O 1
ATOM 1302 N N . LEU A 1 175 ? 25.822 4.339 -21.595 1.00 98.38 175 LEU A N 1
ATOM 1303 C CA . LEU A 1 175 ? 27.108 4.642 -22.245 1.00 98.38 175 LEU A CA 1
ATOM 1304 C C . LEU A 1 175 ? 27.216 6.096 -22.742 1.00 98.38 175 LEU A C 1
ATOM 1306 O O . LEU A 1 175 ? 28.312 6.551 -23.092 1.00 98.38 175 LEU A O 1
ATOM 1310 N N . ALA A 1 176 ? 26.101 6.822 -22.819 1.00 98.06 176 ALA A N 1
ATOM 1311 C CA . ALA A 1 176 ? 26.051 8.221 -23.227 1.00 98.06 176 ALA A CA 1
ATOM 1312 C C . ALA A 1 176 ? 25.952 9.177 -22.032 1.00 98.06 176 ALA A C 1
ATOM 1314 O O . ALA A 1 176 ? 26.669 10.175 -22.024 1.00 98.06 176 ALA A O 1
ATOM 1315 N N . ALA A 1 177 ? 25.119 8.864 -21.038 1.00 97.81 177 ALA A N 1
ATOM 1316 C CA . ALA A 1 177 ? 24.948 9.631 -19.809 1.00 97.81 177 ALA A CA 1
ATOM 1317 C C . ALA A 1 177 ? 24.444 8.731 -18.667 1.00 97.81 177 ALA A C 1
ATOM 1319 O O . ALA A 1 177 ? 23.568 7.895 -18.867 1.00 97.81 177 ALA A O 1
ATOM 1320 N N . ASN A 1 178 ? 24.978 8.925 -17.464 1.00 95.94 178 ASN A N 1
ATOM 1321 C CA . ASN A 1 178 ? 24.561 8.233 -16.247 1.00 95.94 178 ASN A CA 1
ATOM 1322 C C . ASN A 1 178 ? 23.375 8.928 -15.557 1.00 95.94 178 ASN A C 1
ATOM 1324 O O . ASN A 1 178 ? 22.495 8.270 -15.020 1.00 95.94 178 ASN A O 1
ATOM 1328 N N . GLU A 1 179 ? 23.354 10.259 -15.566 1.00 96.56 179 GLU A N 1
ATOM 1329 C CA . GLU A 1 179 ? 22.350 11.078 -14.885 1.00 96.56 179 GLU A CA 1
ATOM 1330 C C . GLU A 1 179 ? 22.216 12.450 -15.562 1.00 96.56 179 GLU A C 1
ATOM 1332 O O . GLU A 1 179 ? 23.072 12.837 -16.367 1.00 96.56 179 GLU A O 1
ATOM 1337 N N . GLY A 1 180 ? 21.156 13.187 -15.223 1.00 95.50 180 GLY A N 1
ATOM 1338 C CA . GLY A 1 180 ? 20.941 14.576 -15.644 1.00 95.50 180 GLY A CA 1
ATOM 1339 C C . GLY A 1 180 ? 19.566 14.849 -16.256 1.00 95.50 180 GLY A C 1
ATOM 1340 O O . GLY A 1 180 ? 18.800 13.936 -16.550 1.00 95.50 180 GLY A O 1
ATOM 1341 N N . ASP A 1 181 ? 19.256 16.126 -16.476 1.00 94.19 181 ASP A N 1
ATOM 1342 C CA . ASP A 1 181 ? 17.964 16.566 -17.020 1.00 94.19 181 ASP A CA 1
ATOM 1343 C C . ASP A 1 181 ? 17.861 16.276 -18.527 1.00 94.19 181 ASP A C 1
ATOM 1345 O O . ASP A 1 181 ? 18.213 17.103 -19.375 1.00 94.19 181 ASP A O 1
ATOM 1349 N N . LEU A 1 182 ? 17.365 15.092 -18.883 1.00 92.56 182 LEU A N 1
ATOM 1350 C CA . LEU A 1 182 ? 17.189 14.672 -20.267 1.00 92.56 182 LEU A CA 1
ATOM 1351 C C . LEU A 1 182 ? 15.933 15.316 -20.859 1.00 92.56 182 LEU A C 1
ATOM 1353 O O . LEU A 1 182 ? 14.811 14.859 -20.639 1.00 92.56 182 LEU A O 1
ATOM 1357 N N . LYS A 1 183 ? 16.136 16.356 -21.669 1.00 89.81 183 LYS A N 1
ATOM 1358 C CA . LYS A 1 183 ? 15.080 17.030 -22.435 1.00 89.81 183 LYS A CA 1
ATOM 1359 C C . LYS A 1 183 ? 15.273 16.766 -23.920 1.00 89.81 183 LYS A C 1
ATOM 1361 O O . LYS A 1 183 ? 16.307 17.105 -24.494 1.00 89.81 183 LYS A O 1
ATOM 1366 N N . VAL A 1 184 ? 14.272 16.163 -24.553 1.00 82.19 184 VAL A N 1
ATOM 1367 C CA . VAL A 1 184 ? 14.284 15.859 -25.985 1.00 82.19 184 VAL A CA 1
ATOM 1368 C C . VAL A 1 184 ? 13.143 16.596 -26.668 1.00 82.19 184 VAL A C 1
ATOM 1370 O O . VAL A 1 184 ? 11.983 16.459 -26.290 1.00 82.19 184 VAL A O 1
ATOM 1373 N N . GLY A 1 185 ? 13.478 17.377 -27.692 1.00 76.19 185 GLY A N 1
ATOM 1374 C CA . GLY A 1 185 ? 12.532 18.213 -28.427 1.00 76.19 185 GLY A CA 1
ATOM 1375 C C . GLY A 1 185 ? 12.946 19.679 -28.408 1.00 76.19 185 GLY A C 1
ATOM 1376 O O . GLY A 1 185 ? 14.137 19.982 -28.350 1.00 76.19 185 GLY A O 1
ATOM 1377 N N . ASP A 1 186 ? 11.956 20.561 -28.506 1.00 71.75 186 ASP A N 1
ATOM 1378 C CA . ASP A 1 186 ? 12.135 22.005 -28.367 1.00 71.75 186 ASP A CA 1
ATOM 1379 C C . ASP A 1 186 ? 12.403 22.373 -26.894 1.00 71.75 186 ASP A C 1
ATOM 1381 O O . ASP A 1 186 ? 11.875 21.719 -25.996 1.00 71.75 186 ASP A O 1
ATOM 1385 N N . GLU A 1 187 ? 13.233 23.387 -26.629 1.00 68.31 187 GLU A N 1
ATOM 1386 C CA . GLU A 1 187 ? 13.562 23.785 -25.248 1.00 68.31 187 GLU A CA 1
ATOM 1387 C C . GLU A 1 187 ? 12.350 24.352 -24.492 1.00 68.31 187 GLU A C 1
ATOM 1389 O O . GLU A 1 187 ? 12.228 24.122 -23.287 1.00 68.31 187 GLU A O 1
ATOM 1394 N N . ASP A 1 188 ? 11.441 25.044 -25.188 1.00 69.38 188 ASP A N 1
ATOM 1395 C CA . ASP A 1 188 ? 10.244 25.657 -24.603 1.00 69.38 188 ASP A CA 1
ATOM 1396 C C . ASP A 1 188 ? 9.051 24.682 -24.572 1.00 69.38 188 ASP A C 1
ATOM 1398 O O . ASP A 1 188 ? 8.097 24.877 -23.812 1.00 69.38 188 ASP A O 1
ATOM 1402 N N . ALA A 1 189 ? 9.095 23.622 -25.385 1.00 67.00 189 ALA A N 1
ATOM 1403 C CA . ALA A 1 189 ? 8.074 22.580 -25.463 1.00 67.00 189 ALA A CA 1
ATOM 1404 C C . ALA A 1 189 ? 8.702 21.205 -25.769 1.00 67.00 189 ALA A C 1
ATOM 1406 O O . ALA A 1 189 ? 8.610 20.715 -26.904 1.00 67.00 189 ALA A O 1
ATOM 1407 N N . PRO A 1 190 ? 9.353 20.565 -24.780 1.00 68.75 190 PRO A N 1
ATOM 1408 C CA . PRO A 1 190 ? 9.993 19.280 -25.001 1.00 68.75 190 PRO A CA 1
ATOM 1409 C C . PRO A 1 190 ? 8.946 18.223 -25.357 1.00 68.75 190 PRO A C 1
ATOM 1411 O O . PRO A 1 190 ? 7.870 18.157 -24.764 1.00 68.75 190 PRO A O 1
ATOM 1414 N N . VAL A 1 191 ? 9.290 17.368 -26.319 1.00 70.50 191 VAL A N 1
ATOM 1415 C CA . VAL A 1 191 ? 8.519 16.159 -26.645 1.00 70.50 191 VAL A CA 1
ATOM 1416 C C . VAL A 1 191 ? 8.535 15.213 -25.446 1.00 70.50 191 VAL A C 1
ATOM 1418 O O . VAL A 1 191 ? 7.556 14.524 -25.173 1.00 70.50 191 VAL A O 1
ATOM 1421 N N . PHE A 1 192 ? 9.655 15.205 -24.725 1.00 76.88 192 PHE A N 1
ATOM 1422 C CA . PHE A 1 192 ? 9.875 14.386 -23.552 1.00 76.88 192 PHE A CA 1
ATOM 1423 C C . PHE A 1 192 ? 10.880 15.054 -22.608 1.00 76.88 192 PHE A C 1
ATOM 1425 O O . PHE A 1 192 ? 11.894 15.593 -23.062 1.00 76.88 192 PHE A O 1
ATOM 1432 N N . ALA A 1 193 ? 10.613 15.005 -21.304 1.00 85.50 193 ALA A N 1
ATOM 1433 C CA . ALA A 1 193 ? 11.527 15.467 -20.268 1.00 85.50 193 ALA A CA 1
ATOM 1434 C C . ALA A 1 193 ? 11.504 14.501 -19.079 1.00 85.50 193 ALA A C 1
ATOM 1436 O O . ALA A 1 193 ? 10.428 14.175 -18.578 1.00 85.50 193 ALA A O 1
ATOM 1437 N N . LEU A 1 194 ? 12.683 14.075 -18.627 1.00 91.38 194 LEU A N 1
ATOM 1438 C CA . LEU A 1 194 ? 12.866 13.394 -17.347 1.00 91.38 194 LEU A CA 1
ATOM 1439 C C . LEU A 1 194 ? 14.189 13.806 -16.701 1.00 91.38 194 LEU A C 1
ATOM 1441 O O . LEU A 1 194 ? 15.139 14.176 -17.391 1.00 91.38 194 LEU A O 1
ATOM 1445 N N . GLU A 1 195 ? 14.254 13.716 -15.382 1.00 95.50 195 GLU A N 1
ATOM 1446 C CA . GLU A 1 195 ? 15.510 13.651 -14.641 1.00 95.50 195 GLU A CA 1
ATOM 1447 C C . GLU A 1 195 ? 16.016 12.204 -14.714 1.00 95.50 195 GLU A C 1
ATOM 1449 O O . GLU A 1 195 ? 15.381 11.288 -14.182 1.00 95.50 195 GLU A O 1
ATOM 1454 N N . LEU A 1 196 ? 17.116 11.981 -15.439 1.00 97.31 196 LEU A N 1
ATOM 1455 C CA . LEU A 1 196 ? 17.730 10.668 -15.631 1.00 97.31 196 LEU A CA 1
ATOM 1456 C C . LEU A 1 196 ? 18.387 10.218 -14.331 1.00 97.31 196 LEU A C 1
ATOM 1458 O O . LEU A 1 196 ? 19.223 10.930 -13.772 1.00 97.31 196 LEU A O 1
ATOM 1462 N N . LEU A 1 197 ? 18.041 9.010 -13.896 1.00 97.25 197 LEU A N 1
ATOM 1463 C CA . LEU A 1 197 ? 18.593 8.398 -12.699 1.00 97.25 197 LEU A CA 1
ATOM 1464 C C . LEU A 1 197 ? 19.750 7.450 -13.057 1.00 97.25 197 LEU A C 1
ATOM 1466 O O . LEU A 1 197 ? 19.637 6.700 -14.035 1.00 97.25 197 LEU A O 1
ATOM 1470 N N . PRO A 1 198 ? 20.810 7.401 -12.221 1.00 96.81 198 PRO A N 1
ATOM 1471 C CA . PRO A 1 198 ? 21.864 6.401 -12.335 1.00 96.81 198 PRO A CA 1
ATOM 1472 C C . PRO A 1 198 ? 21.326 4.978 -12.421 1.00 96.81 198 PRO A C 1
ATOM 1474 O O . PRO A 1 198 ? 20.319 4.646 -11.783 1.00 96.81 198 PRO A O 1
ATOM 1477 N N . ILE A 1 199 ? 22.033 4.112 -13.150 1.00 96.31 199 ILE A N 1
ATOM 1478 C CA . ILE A 1 199 ? 21.638 2.707 -13.255 1.00 96.31 199 ILE A CA 1
ATOM 1479 C C . ILE A 1 199 ? 21.587 2.063 -11.861 1.00 96.31 199 ILE A C 1
ATOM 1481 O O . ILE A 1 199 ? 22.544 2.117 -11.088 1.00 96.31 199 ILE A O 1
ATOM 1485 N N . GLY A 1 200 ? 20.438 1.480 -11.512 1.00 93.44 200 GLY A N 1
ATOM 1486 C CA . GLY A 1 200 ? 20.238 0.887 -10.188 1.00 93.44 200 GLY A CA 1
ATOM 1487 C C . GLY A 1 200 ? 20.199 1.902 -9.042 1.00 93.44 200 GLY A C 1
ATOM 1488 O O . GLY A 1 200 ? 20.618 1.566 -7.934 1.00 93.44 200 GLY A O 1
ATOM 1489 N N . ASN A 1 201 ? 19.723 3.130 -9.292 1.00 96.06 201 ASN A N 1
ATOM 1490 C CA . ASN A 1 201 ? 19.606 4.178 -8.277 1.00 96.06 201 ASN A CA 1
ATOM 1491 C C . ASN A 1 201 ? 18.996 3.639 -6.958 1.00 96.06 201 ASN A C 1
ATOM 1493 O O . ASN A 1 201 ? 17.850 3.179 -6.953 1.00 96.06 201 ASN A O 1
ATOM 1497 N N . PRO A 1 202 ? 19.732 3.697 -5.830 1.00 95.12 202 PRO A N 1
ATOM 1498 C CA . PRO A 1 202 ? 19.318 3.037 -4.596 1.00 95.12 202 PRO A CA 1
ATOM 1499 C C . PRO A 1 202 ? 18.098 3.695 -3.947 1.00 95.12 202 PRO A C 1
ATOM 1501 O O . PRO A 1 202 ? 17.292 2.985 -3.351 1.00 95.12 202 PRO A O 1
ATOM 1504 N N . SER A 1 203 ? 17.941 5.017 -4.072 1.00 94.25 203 SER A N 1
ATOM 1505 C CA . SER A 1 203 ? 16.783 5.728 -3.523 1.00 94.25 203 SER A CA 1
ATOM 1506 C C . SER A 1 203 ? 15.512 5.335 -4.265 1.00 94.25 203 SER A C 1
ATOM 1508 O O . SER A 1 203 ? 14.554 4.915 -3.634 1.00 94.25 203 SER A O 1
ATOM 1510 N N . ALA A 1 204 ? 15.527 5.337 -5.601 1.00 94.88 204 ALA A N 1
ATOM 1511 C CA . ALA A 1 204 ? 14.377 4.906 -6.392 1.00 94.88 204 ALA A CA 1
ATOM 1512 C C . ALA A 1 204 ? 14.001 3.441 -6.112 1.00 94.88 204 ALA A C 1
ATOM 1514 O O . ALA A 1 204 ? 12.824 3.123 -5.961 1.00 94.88 204 ALA A O 1
ATOM 1515 N N . LEU A 1 205 ? 14.994 2.551 -5.986 1.00 95.62 205 LEU A N 1
ATOM 1516 C CA . LEU A 1 205 ? 14.749 1.153 -5.622 1.00 95.62 205 LEU A CA 1
ATOM 1517 C C . LEU A 1 205 ? 14.158 1.001 -4.213 1.00 95.62 205 LEU A C 1
ATOM 1519 O O . LEU A 1 205 ? 13.311 0.136 -4.006 1.00 95.62 205 LEU A O 1
ATOM 1523 N N . ALA A 1 206 ? 14.586 1.821 -3.251 1.00 94.62 206 ALA A N 1
ATOM 1524 C CA . ALA A 1 206 ? 14.048 1.800 -1.896 1.00 94.62 206 ALA A CA 1
ATOM 1525 C C . ALA A 1 206 ? 12.624 2.378 -1.842 1.00 94.62 206 ALA A C 1
ATOM 1527 O O . ALA A 1 206 ? 11.714 1.698 -1.366 1.00 94.62 206 ALA A O 1
ATOM 1528 N N . ASP A 1 207 ? 12.433 3.581 -2.385 1.00 92.75 207 ASP A N 1
ATOM 1529 C CA . ASP A 1 207 ? 11.218 4.395 -2.262 1.00 92.75 207 ASP A CA 1
ATOM 1530 C C . ASP A 1 207 ? 10.040 3.838 -3.074 1.00 92.75 207 ASP A C 1
ATOM 1532 O O . ASP A 1 207 ? 8.887 4.018 -2.691 1.00 92.75 207 ASP A O 1
ATOM 1536 N N . TYR A 1 208 ? 10.313 3.103 -4.159 1.00 94.19 208 TYR A N 1
ATOM 1537 C CA . TYR A 1 208 ? 9.279 2.466 -4.988 1.00 94.19 208 TYR A CA 1
ATOM 1538 C C . TYR A 1 208 ? 9.251 0.943 -4.850 1.00 94.19 208 TYR A C 1
ATOM 1540 O O . TYR A 1 208 ? 8.567 0.270 -5.627 1.00 94.19 208 TYR A O 1
ATOM 1548 N N . SER A 1 209 ? 9.975 0.373 -3.881 1.00 94.00 209 SER A N 1
ATOM 1549 C CA . SER A 1 209 ? 9.854 -1.052 -3.560 1.00 94.00 209 SER A CA 1
ATOM 1550 C C . SER A 1 209 ? 8.407 -1.405 -3.199 1.00 94.00 209 SER A C 1
ATOM 1552 O O . SER A 1 209 ? 7.642 -0.558 -2.734 1.00 94.00 209 SER A O 1
ATOM 1554 N N . ALA A 1 210 ? 8.018 -2.673 -3.364 1.00 92.94 210 ALA A N 1
ATOM 1555 C CA . ALA A 1 210 ? 6.661 -3.107 -3.020 1.00 92.94 210 ALA A CA 1
ATOM 1556 C C . ALA A 1 210 ? 6.297 -2.784 -1.556 1.00 92.94 210 ALA A C 1
ATOM 1558 O O . ALA A 1 210 ? 5.169 -2.394 -1.273 1.00 92.94 210 ALA A O 1
ATOM 1559 N N . SER A 1 211 ? 7.269 -2.880 -0.643 1.00 92.44 211 SER A N 1
ATOM 1560 C CA . SER A 1 211 ? 7.090 -2.515 0.764 1.00 92.44 211 SER A CA 1
ATOM 1561 C C . SER A 1 211 ? 6.953 -1.008 0.981 1.00 92.44 211 SER A C 1
ATOM 1563 O O . SER A 1 211 ? 6.156 -0.602 1.816 1.00 92.44 211 SER A O 1
ATOM 1565 N N . ALA A 1 212 ? 7.704 -0.174 0.256 1.00 92.38 212 ALA A N 1
ATOM 1566 C CA . ALA A 1 212 ? 7.609 1.283 0.391 1.00 92.38 212 ALA A CA 1
ATOM 1567 C C . ALA A 1 212 ? 6.308 1.846 -0.201 1.00 92.38 212 ALA A C 1
ATOM 1569 O O . ALA A 1 212 ? 5.782 2.835 0.301 1.00 92.38 212 ALA A O 1
ATOM 1570 N N . ARG A 1 213 ? 5.749 1.174 -1.215 1.00 92.38 213 ARG A N 1
ATOM 1571 C CA . ARG A 1 213 ? 4.441 1.505 -1.803 1.00 92.38 213 ARG A CA 1
ATOM 1572 C C . ARG A 1 213 ? 3.250 0.936 -1.021 1.00 92.38 213 ARG A C 1
ATOM 1574 O O . ARG A 1 213 ? 2.105 1.218 -1.373 1.00 92.38 213 ARG A O 1
ATOM 1581 N N . PHE A 1 214 ? 3.504 0.145 0.024 1.00 93.50 214 PHE A N 1
ATOM 1582 C CA . PHE A 1 214 ? 2.494 -0.372 0.943 1.00 93.50 214 PHE A CA 1
ATOM 1583 C C . PHE A 1 214 ? 2.387 0.531 2.180 1.00 93.50 214 PHE A C 1
ATOM 1585 O O . PHE A 1 214 ? 3.192 0.451 3.105 1.00 93.50 214 PHE A O 1
ATOM 1592 N N . PHE A 1 215 ? 1.354 1.369 2.217 1.00 89.31 215 PHE A N 1
ATOM 1593 C CA . PHE A 1 215 ? 1.097 2.331 3.293 1.00 89.31 215 PHE A CA 1
ATOM 1594 C C . PHE A 1 215 ? 0.311 1.750 4.478 1.00 89.31 215 PHE A C 1
ATOM 1596 O O . PHE A 1 215 ? 0.033 2.468 5.436 1.00 89.31 215 PHE A O 1
ATOM 1603 N N . GLY A 1 216 ? -0.053 0.466 4.424 1.00 91.25 216 GLY A N 1
ATOM 1604 C CA . GLY A 1 216 ? -0.769 -0.237 5.490 1.00 91.25 216 GLY A CA 1
ATOM 1605 C C . GLY A 1 216 ? -1.998 -0.995 4.996 1.00 91.25 216 GLY A C 1
ATOM 1606 O O . GLY A 1 216 ? -2.507 -0.779 3.891 1.00 91.25 216 GLY A O 1
ATOM 1607 N N . TRP A 1 217 ? -2.494 -1.911 5.823 1.00 94.25 217 TRP A N 1
ATOM 1608 C CA . TRP A 1 217 ? -3.687 -2.703 5.535 1.00 94.25 217 TRP A CA 1
ATOM 1609 C C . TRP A 1 217 ? -4.951 -1.849 5.468 1.00 94.25 217 TRP A C 1
ATOM 1611 O O . TRP A 1 217 ? -5.846 -2.174 4.687 1.00 94.25 217 TRP A O 1
ATOM 1621 N N . ALA A 1 218 ? -5.031 -0.761 6.238 1.00 90.25 218 ALA A N 1
ATOM 1622 C CA . ALA A 1 218 ? -6.173 0.150 6.208 1.00 90.25 218 ALA A CA 1
ATOM 1623 C C . ALA A 1 218 ? -6.342 0.835 4.841 1.00 90.25 218 ALA A C 1
ATOM 1625 O O . ALA A 1 218 ? -7.467 0.954 4.352 1.00 90.25 218 ALA A O 1
ATOM 1626 N N . LEU A 1 219 ? -5.233 1.248 4.217 1.00 88.75 219 LEU A N 1
ATOM 1627 C CA . LEU A 1 219 ? -5.237 1.947 2.929 1.00 88.75 219 LEU A CA 1
ATOM 1628 C C . LEU A 1 219 ? -5.205 0.981 1.747 1.00 88.75 219 LEU A C 1
ATOM 1630 O O . LEU A 1 219 ? -6.023 1.096 0.841 1.00 88.75 219 LEU A O 1
ATOM 1634 N N . ASN A 1 220 ? -4.299 0.003 1.776 1.00 92.75 220 ASN A N 1
ATOM 1635 C CA . ASN A 1 220 ? -4.003 -0.832 0.612 1.00 92.75 220 ASN A CA 1
ATOM 1636 C C . ASN A 1 220 ? -4.512 -2.272 0.736 1.00 92.75 220 ASN A C 1
ATOM 1638 O O . ASN A 1 220 ? -4.351 -3.086 -0.178 1.00 92.75 220 ASN A O 1
ATOM 1642 N N . GLY A 1 221 ? -5.137 -2.632 1.860 1.00 93.62 221 GLY A N 1
ATOM 1643 C CA . GLY A 1 221 ? -5.595 -3.994 2.121 1.00 93.62 221 GLY A CA 1
ATOM 1644 C C . GLY A 1 221 ? -6.570 -4.517 1.067 1.00 93.62 221 GLY A C 1
ATOM 1645 O O . GLY A 1 221 ? -6.555 -5.706 0.745 1.00 93.62 221 GLY A O 1
ATOM 1646 N N . THR A 1 222 ? -7.381 -3.643 0.475 1.00 93.31 222 THR A N 1
ATOM 1647 C CA . THR A 1 222 ? -8.335 -3.980 -0.592 1.00 93.31 222 THR A CA 1
ATOM 1648 C C . THR A 1 222 ? -7.835 -3.643 -1.992 1.00 93.31 222 THR A C 1
ATOM 1650 O O . THR A 1 222 ? -8.583 -3.826 -2.945 1.00 93.31 222 THR A O 1
ATOM 1653 N N . ASP A 1 223 ? -6.590 -3.195 -2.150 1.00 91.31 223 ASP A N 1
ATOM 1654 C CA . ASP A 1 223 ? -6.086 -2.817 -3.468 1.00 91.31 223 ASP A CA 1
ATOM 1655 C C . ASP A 1 223 ? -5.915 -4.024 -4.379 1.00 91.31 223 ASP A C 1
ATOM 1657 O O . ASP A 1 223 ? -5.518 -5.117 -3.983 1.00 91.31 223 ASP A O 1
ATOM 1661 N N . VAL A 1 224 ? -6.203 -3.820 -5.646 1.00 87.50 224 VAL A N 1
ATOM 1662 C CA . VAL A 1 224 ? -6.196 -4.846 -6.680 1.00 87.50 224 VAL A CA 1
ATOM 1663 C C . VAL A 1 224 ? -5.237 -4.392 -7.757 1.00 87.50 224 VAL A C 1
ATOM 1665 O O . VAL A 1 224 ? -5.354 -3.286 -8.285 1.00 87.50 224 VAL A O 1
ATOM 1668 N N . ALA A 1 225 ? -4.242 -5.228 -8.051 1.00 82.94 225 ALA A N 1
ATOM 1669 C CA . ALA A 1 225 ? -3.283 -4.891 -9.087 1.00 82.94 225 ALA A CA 1
ATOM 1670 C C . ALA A 1 225 ? -4.009 -4.853 -10.430 1.00 82.94 225 ALA A C 1
ATOM 1672 O O . ALA A 1 225 ? -4.720 -5.794 -10.799 1.00 82.94 225 ALA A O 1
ATOM 1673 N N . ARG A 1 226 ? -3.837 -3.750 -11.154 1.00 77.69 226 ARG A N 1
ATOM 1674 C CA . ARG A 1 226 ? -4.463 -3.587 -12.459 1.00 77.69 226 ARG A CA 1
ATOM 1675 C C . ARG A 1 226 ? -3.868 -4.574 -13.444 1.00 77.69 226 ARG A C 1
ATOM 1677 O O . ARG A 1 226 ? -2.653 -4.738 -13.532 1.00 77.69 226 ARG A O 1
ATOM 1684 N N . VAL A 1 227 ? -4.749 -5.215 -14.197 1.00 79.25 227 VAL A N 1
ATOM 1685 C CA . VAL A 1 227 ? -4.359 -6.109 -15.280 1.00 79.25 227 VAL A CA 1
ATOM 1686 C C . VAL A 1 227 ? -4.283 -5.283 -16.551 1.00 79.25 227 VAL A C 1
ATOM 1688 O O . VAL A 1 227 ? -5.289 -4.706 -16.964 1.00 79.25 227 VAL A O 1
ATOM 1691 N N . ASP A 1 228 ? -3.108 -5.243 -17.179 1.00 84.81 228 ASP A N 1
ATOM 1692 C CA . ASP A 1 228 ? -2.982 -4.662 -18.511 1.00 84.81 228 ASP A CA 1
ATOM 1693 C C . ASP A 1 228 ? -3.890 -5.433 -19.490 1.00 84.81 228 ASP A C 1
ATOM 1695 O O . ASP A 1 228 ? -3.698 -6.643 -19.667 1.00 84.81 228 ASP A O 1
ATOM 1699 N N . PRO A 1 229 ? -4.866 -4.781 -20.152 1.00 79.81 229 PRO A N 1
ATOM 1700 C CA . PRO A 1 229 ? -5.788 -5.463 -21.060 1.00 79.81 229 PRO A CA 1
ATOM 1701 C C . PRO A 1 229 ? -5.083 -6.140 -22.239 1.00 79.81 229 PRO A C 1
ATOM 1703 O O . PRO A 1 229 ? -5.598 -7.111 -22.795 1.00 79.81 229 PRO A O 1
ATOM 1706 N N . GLY A 1 230 ? -3.910 -5.632 -22.629 1.00 86.00 230 GLY A N 1
ATOM 1707 C CA . GLY A 1 230 ? -3.071 -6.226 -23.660 1.00 86.00 230 GLY A CA 1
ATOM 1708 C C . GLY A 1 230 ? -2.224 -7.403 -23.181 1.00 86.00 230 GLY A C 1
ATOM 1709 O O . GLY A 1 230 ? -1.627 -8.080 -24.013 1.00 86.00 230 GLY A O 1
ATOM 1710 N N . GLY A 1 231 ? -2.144 -7.676 -21.876 1.00 89.56 231 GLY A N 1
ATOM 1711 C CA . GLY A 1 231 ? -1.203 -8.639 -21.303 1.00 89.56 231 GLY A CA 1
ATOM 1712 C C . GLY A 1 231 ? 0.267 -8.283 -21.563 1.00 89.56 231 GLY A C 1
ATOM 1713 O O . GLY A 1 231 ? 1.099 -9.178 -21.678 1.00 89.56 231 GLY A O 1
ATOM 1714 N N . ARG A 1 232 ? 0.588 -6.999 -21.724 1.00 92.31 232 ARG A N 1
ATOM 1715 C CA . ARG A 1 232 ? 1.926 -6.454 -21.989 1.00 92.31 232 ARG A CA 1
ATOM 1716 C C . ARG A 1 232 ? 2.715 -6.176 -20.721 1.00 92.31 232 ARG A C 1
ATOM 1718 O O . ARG A 1 232 ? 3.935 -6.270 -20.753 1.00 92.31 232 ARG A O 1
ATOM 1725 N N . VAL A 1 233 ? 2.037 -5.847 -19.625 1.00 92.50 233 VAL A N 1
ATOM 1726 C CA . VAL A 1 233 ? 2.652 -5.512 -18.332 1.00 92.50 233 VAL A CA 1
ATOM 1727 C C . VAL A 1 233 ? 2.192 -6.527 -17.291 1.00 92.50 233 VAL A C 1
ATOM 1729 O O . VAL A 1 233 ? 1.010 -6.876 -17.243 1.00 92.50 233 VAL A O 1
ATOM 1732 N N . GLN A 1 234 ? 3.117 -7.029 -16.472 1.00 91.94 234 GLN A N 1
ATOM 1733 C CA . GLN A 1 234 ? 2.762 -7.868 -15.327 1.00 91.94 234 GLN A CA 1
ATOM 1734 C C . GLN A 1 234 ? 2.202 -7.009 -14.187 1.00 91.94 234 GLN A C 1
ATOM 1736 O O . GLN A 1 234 ? 2.645 -5.889 -13.955 1.00 91.94 234 GLN A O 1
ATOM 1741 N N . ALA A 1 235 ? 1.227 -7.539 -13.454 1.00 88.75 235 ALA A N 1
ATOM 1742 C CA . ALA A 1 235 ? 0.571 -6.831 -12.360 1.00 88.75 235 ALA A CA 1
ATOM 1743 C C . ALA A 1 235 ? 1.433 -6.879 -11.077 1.00 88.75 235 ALA A C 1
ATOM 1745 O O . ALA A 1 235 ? 1.152 -7.659 -10.167 1.00 88.75 235 ALA A O 1
ATOM 1746 N N . LEU A 1 236 ? 2.510 -6.085 -11.036 1.00 90.94 236 LEU A N 1
ATOM 1747 C CA . LEU A 1 236 ? 3.458 -6.005 -9.915 1.00 90.94 236 LEU A CA 1
ATOM 1748 C C . LEU A 1 236 ? 3.222 -4.757 -9.051 1.00 90.94 236 LEU A C 1
ATOM 1750 O O . LEU A 1 236 ? 2.525 -3.822 -9.449 1.00 90.94 236 LEU A O 1
ATOM 1754 N N . ALA A 1 237 ? 3.794 -4.751 -7.849 1.00 90.12 237 ALA A N 1
ATOM 1755 C CA . ALA A 1 237 ? 3.552 -3.713 -6.849 1.00 90.12 237 ALA A CA 1
ATOM 1756 C C . ALA A 1 237 ? 4.657 -2.669 -6.724 1.00 90.12 237 ALA A C 1
ATOM 1758 O O . ALA A 1 237 ? 4.394 -1.554 -6.293 1.00 90.12 237 ALA A O 1
ATOM 1759 N N . GLY A 1 238 ? 5.886 -2.989 -7.102 1.00 90.25 238 GLY A N 1
ATOM 1760 C CA . GLY A 1 238 ? 7.005 -2.082 -6.910 1.00 90.25 238 GLY A CA 1
ATOM 1761 C C . GLY A 1 238 ? 8.156 -2.396 -7.835 1.00 90.25 238 GLY A C 1
ATOM 1762 O O . GLY A 1 238 ? 8.136 -3.391 -8.560 1.00 90.25 238 GLY A O 1
ATOM 1763 N N . VAL A 1 239 ? 9.142 -1.513 -7.803 1.00 91.06 239 VAL A N 1
ATOM 1764 C CA . VAL A 1 239 ? 10.349 -1.649 -8.604 1.00 91.06 239 VAL A CA 1
ATOM 1765 C C . VAL A 1 239 ? 11.332 -2.618 -7.967 1.00 91.06 239 VAL A C 1
ATOM 1767 O O . VAL A 1 239 ? 11.427 -2.743 -6.746 1.00 91.06 239 VAL A O 1
ATOM 1770 N N . ASP A 1 240 ? 12.090 -3.279 -8.828 1.00 90.12 240 ASP A N 1
ATOM 1771 C CA . ASP A 1 240 ? 13.240 -4.093 -8.474 1.00 90.12 240 ASP A CA 1
ATOM 1772 C C . ASP A 1 240 ? 14.221 -4.031 -9.648 1.00 90.12 240 ASP A C 1
ATOM 1774 O O . ASP A 1 240 ? 13.809 -4.022 -10.811 1.00 90.12 240 ASP A O 1
ATOM 1778 N N . ALA A 1 241 ? 15.522 -3.996 -9.351 1.00 90.94 241 ALA A N 1
ATOM 1779 C CA . ALA A 1 241 ? 16.575 -3.822 -10.353 1.00 90.94 241 ALA A CA 1
ATOM 1780 C C . ALA A 1 241 ? 16.591 -4.921 -11.434 1.00 90.94 241 ALA A C 1
ATOM 1782 O O . ALA A 1 241 ? 17.214 -4.737 -12.478 1.00 90.94 241 ALA A O 1
ATOM 1783 N N . SER A 1 242 ? 15.909 -6.049 -11.198 1.00 90.69 242 SER A N 1
ATOM 1784 C CA . SER A 1 242 ? 15.769 -7.158 -12.141 1.00 90.69 242 SER A CA 1
ATOM 1785 C C . SER A 1 242 ? 14.415 -7.230 -12.863 1.00 90.69 242 SER A C 1
ATOM 1787 O O . SER A 1 242 ? 14.202 -8.151 -13.649 1.00 90.69 242 SER A O 1
ATOM 1789 N N . THR A 1 243 ? 13.482 -6.307 -12.598 1.00 92.81 243 THR A N 1
ATOM 1790 C CA . THR A 1 243 ? 12.126 -6.326 -13.183 1.00 92.81 243 THR A CA 1
ATOM 1791 C C . THR A 1 243 ? 11.728 -4.982 -13.761 1.00 92.81 243 THR A C 1
ATOM 1793 O O . THR A 1 243 ? 11.603 -4.859 -14.966 1.00 92.81 243 THR A O 1
ATOM 1796 N N . TRP A 1 244 ? 11.556 -3.965 -12.930 1.00 95.38 244 TRP A N 1
ATOM 1797 C CA . TRP A 1 244 ? 11.236 -2.602 -13.327 1.00 95.38 244 TRP A CA 1
ATOM 1798 C C . TRP A 1 244 ? 12.412 -1.731 -12.917 1.00 95.38 244 TRP A C 1
ATOM 1800 O O . TRP A 1 244 ? 12.464 -1.231 -11.797 1.00 95.38 244 TRP A O 1
ATOM 1810 N N . LEU A 1 245 ? 13.390 -1.605 -13.811 1.00 97.25 245 LEU A N 1
ATOM 1811 C CA . LEU A 1 245 ? 14.612 -0.850 -13.564 1.00 97.25 245 LEU A CA 1
ATOM 1812 C C . LEU A 1 245 ? 14.304 0.656 -13.622 1.00 97.25 245 LEU A C 1
ATOM 1814 O O . LEU A 1 245 ? 13.877 1.124 -14.681 1.00 97.25 245 LEU A O 1
ATOM 1818 N N . PRO A 1 246 ? 14.525 1.430 -12.542 1.00 97.31 246 PRO A N 1
ATOM 1819 C CA . PRO A 1 246 ? 14.332 2.877 -12.570 1.00 97.31 246 PRO A CA 1
ATOM 1820 C C . PRO A 1 246 ? 15.165 3.549 -13.663 1.00 97.31 246 PRO A C 1
ATOM 1822 O O . PRO A 1 246 ? 16.374 3.346 -13.736 1.00 97.31 246 PRO A O 1
ATOM 1825 N N . LEU A 1 247 ? 14.496 4.344 -14.498 1.00 97.19 247 LEU A N 1
ATOM 1826 C CA . LEU A 1 247 ? 15.095 5.119 -15.583 1.00 97.19 247 LEU A CA 1
ATOM 1827 C C . LEU A 1 247 ? 15.205 6.593 -15.199 1.00 97.19 247 LEU A C 1
ATOM 1829 O O . LEU A 1 247 ? 16.251 7.205 -15.368 1.00 97.19 247 LEU A O 1
ATOM 1833 N N . GLY A 1 248 ? 14.118 7.177 -14.702 1.00 95.94 248 GLY A N 1
ATOM 1834 C CA . GLY A 1 248 ? 14.057 8.610 -14.450 1.00 95.94 248 GLY A CA 1
ATOM 1835 C C . GLY A 1 248 ? 12.801 9.036 -13.711 1.00 95.94 248 GLY A C 1
ATOM 1836 O O . GLY A 1 248 ? 11.888 8.234 -13.530 1.00 95.94 248 GLY A O 1
ATOM 1837 N N . THR A 1 249 ? 12.736 10.302 -13.317 1.00 94.94 249 THR A N 1
ATOM 1838 C CA . THR A 1 249 ? 11.569 10.906 -12.656 1.00 94.94 249 THR A CA 1
ATOM 1839 C C . THR A 1 249 ? 11.144 12.199 -13.348 1.00 94.94 249 THR A C 1
ATOM 1841 O O . THR A 1 249 ? 11.926 12.818 -14.067 1.00 94.94 249 THR A O 1
ATOM 1844 N N . ASP A 1 250 ? 9.891 12.605 -13.160 1.00 90.94 250 ASP A N 1
ATOM 1845 C CA . ASP A 1 250 ? 9.393 13.925 -13.564 1.00 90.94 250 ASP A CA 1
ATOM 1846 C C . ASP A 1 250 ? 9.560 14.995 -12.465 1.00 90.94 250 ASP A C 1
ATOM 1848 O O . ASP A 1 250 ? 9.144 16.139 -12.650 1.00 90.94 250 ASP A O 1
ATOM 1852 N N . GLY A 1 251 ? 10.133 14.630 -11.308 1.00 87.19 251 GLY A N 1
ATOM 1853 C CA . GLY A 1 251 ? 10.262 15.498 -10.132 1.00 87.19 251 GLY A CA 1
ATOM 1854 C C . GLY A 1 251 ? 8.952 15.721 -9.362 1.00 87.19 251 GLY A C 1
ATOM 1855 O O . GLY A 1 251 ? 8.958 16.350 -8.304 1.00 87.19 251 GLY A O 1
ATOM 1856 N N . GLY A 1 252 ? 7.832 15.188 -9.857 1.00 87.25 252 GLY A N 1
ATOM 1857 C CA . GLY A 1 252 ? 6.511 15.210 -9.228 1.00 87.25 252 GLY A CA 1
ATOM 1858 C C . GLY A 1 252 ? 6.208 13.955 -8.414 1.00 87.25 252 GLY A C 1
ATOM 1859 O O . GLY A 1 252 ? 5.062 13.749 -8.035 1.00 87.25 252 GLY A O 1
ATOM 1860 N N . GLY A 1 253 ? 7.217 13.117 -8.168 1.00 88.56 253 GLY A N 1
ATOM 1861 C CA . GLY A 1 253 ? 7.046 11.821 -7.524 1.00 88.56 253 GLY A CA 1
ATOM 1862 C C . GLY A 1 253 ? 6.670 10.706 -8.492 1.00 88.56 253 GLY A C 1
ATOM 1863 O O . GLY A 1 253 ? 6.434 9.606 -8.038 1.00 88.56 253 GLY A O 1
ATOM 1864 N N . ASN A 1 254 ? 6.630 10.908 -9.810 1.00 92.12 254 ASN A N 1
ATOM 1865 C CA . ASN A 1 254 ? 6.415 9.782 -10.719 1.00 92.12 254 ASN A CA 1
ATOM 1866 C C . ASN A 1 254 ? 7.739 9.168 -11.164 1.00 92.12 254 ASN A C 1
ATOM 1868 O O . ASN A 1 254 ? 8.781 9.836 -11.193 1.00 92.12 254 ASN A O 1
ATOM 1872 N N . LEU A 1 255 ? 7.691 7.893 -11.547 1.00 94.94 255 LEU A N 1
ATOM 1873 C CA . LEU A 1 255 ? 8.868 7.150 -11.979 1.00 94.94 255 LEU A CA 1
ATOM 1874 C C . LEU A 1 255 ? 8.659 6.535 -13.366 1.00 94.94 255 LEU A C 1
ATOM 1876 O O . LEU A 1 255 ? 7.678 5.843 -13.629 1.00 94.94 255 LEU A O 1
ATOM 1880 N N . PHE A 1 256 ? 9.628 6.751 -14.247 1.00 95.94 256 PHE A N 1
ATOM 1881 C CA . PHE A 1 256 ? 9.778 6.027 -15.500 1.00 95.94 256 PHE A CA 1
ATOM 1882 C C . PHE A 1 256 ? 10.673 4.819 -15.255 1.00 95.94 256 PHE A C 1
ATOM 1884 O O . PHE A 1 256 ? 11.736 4.947 -14.641 1.00 95.94 256 PHE A O 1
ATOM 1891 N N . VAL A 1 257 ? 10.267 3.651 -15.744 1.00 97.38 257 VAL A N 1
ATOM 1892 C CA . VAL A 1 257 ? 11.009 2.400 -15.546 1.00 97.38 257 VAL A CA 1
ATOM 1893 C C . VAL A 1 257 ? 11.163 1.632 -16.853 1.00 97.38 257 VAL A C 1
ATOM 1895 O O . VAL A 1 257 ? 10.279 1.650 -17.711 1.00 97.38 257 VAL A O 1
ATOM 1898 N N . VAL A 1 258 ? 12.285 0.933 -16.988 1.00 97.62 258 VAL A N 1
ATOM 1899 C CA . VAL A 1 258 ? 12.519 -0.064 -18.033 1.00 97.62 258 VAL A CA 1
ATOM 1900 C C . VAL A 1 258 ? 11.975 -1.404 -17.547 1.00 97.62 258 VAL A C 1
ATOM 1902 O O . VAL A 1 258 ? 12.406 -1.919 -16.515 1.00 97.62 258 VAL A O 1
ATOM 1905 N N . ASP A 1 259 ? 11.047 -1.985 -18.299 1.00 96.94 259 ASP A N 1
ATOM 1906 C CA . ASP A 1 259 ? 10.452 -3.284 -17.991 1.00 96.94 259 ASP A CA 1
ATOM 1907 C C . ASP A 1 259 ? 11.316 -4.435 -18.524 1.00 96.94 259 ASP A C 1
ATOM 1909 O O . ASP A 1 259 ? 11.354 -4.729 -19.719 1.00 96.94 259 ASP A O 1
ATOM 1913 N N . LEU A 1 260 ? 12.030 -5.086 -17.617 1.00 95.81 260 LEU A N 1
ATOM 1914 C CA . LEU A 1 260 ? 12.847 -6.277 -17.827 1.00 95.81 260 LEU A CA 1
ATOM 1915 C C . LEU A 1 260 ? 12.071 -7.580 -17.559 1.00 95.81 260 LEU A C 1
ATOM 1917 O O . LEU A 1 260 ? 12.601 -8.659 -17.816 1.00 95.81 260 LEU A O 1
ATOM 1921 N N . ALA A 1 261 ? 10.831 -7.498 -17.062 1.00 94.31 261 ALA A N 1
ATOM 1922 C CA . ALA A 1 261 ? 9.959 -8.646 -16.809 1.00 94.31 261 ALA A CA 1
ATOM 1923 C C . ALA A 1 261 ? 8.546 -8.416 -17.385 1.00 94.31 261 ALA A C 1
ATOM 1925 O O . ALA A 1 261 ? 7.554 -8.447 -16.645 1.00 94.31 261 ALA A O 1
ATOM 1926 N N . PRO A 1 262 ? 8.426 -8.203 -18.709 1.00 95.25 262 PRO A N 1
ATOM 1927 C CA . PRO A 1 262 ? 7.158 -7.858 -19.334 1.00 95.25 262 PRO A CA 1
ATOM 1928 C C . PRO A 1 262 ? 6.136 -8.999 -19.272 1.00 95.25 262 PRO A C 1
ATOM 1930 O O . PRO A 1 262 ? 6.440 -10.164 -18.997 1.00 95.25 262 PRO A O 1
ATOM 1933 N N . GLY A 1 263 ? 4.880 -8.655 -19.548 1.00 94.00 263 GLY A N 1
ATOM 1934 C CA . GLY A 1 263 ? 3.787 -9.615 -19.661 1.00 94.00 263 GLY A CA 1
ATOM 1935 C C . GLY A 1 263 ? 3.872 -10.497 -20.920 1.00 94.00 263 GLY A C 1
ATOM 1936 O O . GLY A 1 263 ? 4.752 -10.333 -21.769 1.00 94.00 263 GLY A O 1
ATOM 1937 N N . PRO A 1 264 ? 2.935 -11.449 -21.090 1.00 92.81 264 PRO A N 1
ATOM 1938 C CA . PRO A 1 264 ? 2.898 -12.371 -22.227 1.00 92.81 264 PRO A CA 1
ATOM 1939 C C . PRO A 1 264 ? 2.974 -11.750 -23.629 1.00 92.81 264 PRO A C 1
ATOM 1941 O O . PRO A 1 264 ? 3.475 -12.407 -24.538 1.00 92.81 264 PRO A O 1
ATOM 1944 N N . HIS A 1 265 ? 2.501 -10.517 -23.803 1.00 92.75 265 HIS A N 1
ATOM 1945 C CA . HIS A 1 265 ? 2.496 -9.802 -25.083 1.00 92.75 265 HIS A CA 1
ATOM 1946 C C . HIS A 1 265 ? 3.352 -8.525 -25.065 1.00 92.75 265 HIS A C 1
ATOM 1948 O O . HIS A 1 265 ? 3.194 -7.677 -25.942 1.00 92.75 265 HIS A O 1
ATOM 1954 N N . GLY A 1 266 ? 4.200 -8.352 -24.049 1.00 94.19 266 GLY A N 1
ATOM 1955 C CA . GLY A 1 266 ? 5.081 -7.193 -23.921 1.00 94.19 266 GLY A CA 1
ATOM 1956 C C . GLY A 1 266 ? 6.446 -7.403 -24.574 1.00 94.19 266 GLY A C 1
ATOM 1957 O O . GLY A 1 266 ? 6.771 -8.498 -25.042 1.00 94.19 266 GLY A O 1
ATOM 1958 N N . TRP A 1 267 ? 7.247 -6.338 -24.568 1.00 95.44 267 TRP A N 1
ATOM 1959 C CA . TRP A 1 267 ? 8.628 -6.334 -25.054 1.00 95.44 267 TRP A CA 1
ATOM 1960 C C . TRP A 1 267 ? 9.594 -6.109 -23.900 1.00 95.44 267 TRP A C 1
ATOM 1962 O O . TRP A 1 267 ? 9.361 -5.240 -23.063 1.00 95.44 267 TRP A O 1
ATOM 1972 N N . THR A 1 268 ? 10.704 -6.842 -23.878 1.00 95.81 268 THR A N 1
ATOM 1973 C CA . THR A 1 268 ? 11.774 -6.577 -22.910 1.00 95.81 268 THR A CA 1
ATOM 1974 C C . THR A 1 268 ? 12.394 -5.222 -23.232 1.00 95.81 268 THR A C 1
ATOM 1976 O O . THR A 1 268 ? 12.847 -4.986 -24.352 1.00 95.81 268 THR A O 1
ATOM 1979 N N . GLY A 1 269 ? 12.397 -4.311 -22.265 1.00 95.94 269 GLY A N 1
ATOM 1980 C CA . GLY A 1 269 ? 12.846 -2.936 -22.451 1.00 95.94 269 GLY A CA 1
ATOM 1981 C C . GLY A 1 269 ? 11.757 -1.930 -22.808 1.00 95.94 269 GLY A C 1
ATOM 1982 O O . GLY A 1 269 ? 12.088 -0.775 -23.079 1.00 95.94 269 GLY A O 1
ATOM 1983 N N . GLN A 1 270 ? 10.480 -2.328 -22.818 1.00 96.69 270 GLN A N 1
ATOM 1984 C CA . GLN A 1 270 ? 9.385 -1.361 -22.908 1.00 96.69 270 GLN A CA 1
ATOM 1985 C C . GLN A 1 270 ? 9.428 -0.394 -21.716 1.00 96.69 270 GLN A C 1
ATOM 1987 O O . GLN A 1 270 ? 9.886 -0.753 -20.630 1.00 96.69 270 GLN A O 1
ATOM 1992 N N . ILE A 1 271 ? 8.957 0.835 -21.918 1.00 96.50 271 ILE A N 1
ATOM 1993 C CA . ILE A 1 271 ? 8.986 1.862 -20.875 1.00 96.50 271 ILE A CA 1
ATOM 1994 C C . ILE A 1 271 ? 7.623 1.942 -20.210 1.00 96.50 271 ILE A C 1
ATOM 1996 O O . ILE A 1 271 ? 6.598 2.061 -20.893 1.00 96.50 271 ILE A O 1
ATOM 2000 N N . LEU A 1 272 ? 7.627 1.894 -18.881 1.00 95.12 272 LEU A N 1
ATOM 2001 C CA . LEU A 1 272 ? 6.440 2.056 -18.057 1.00 95.12 272 LEU A CA 1
ATOM 2002 C C . LEU A 1 272 ? 6.509 3.354 -17.257 1.00 95.12 272 LEU A C 1
ATOM 2004 O O . LEU A 1 272 ? 7.584 3.852 -16.924 1.00 95.12 272 LEU A O 1
ATOM 2008 N N . PHE A 1 273 ? 5.331 3.854 -16.924 1.00 93.44 273 PHE A N 1
ATOM 2009 C CA . PHE A 1 273 ? 5.092 4.950 -16.010 1.00 93.44 273 PHE A CA 1
ATOM 2010 C C . PHE A 1 273 ? 4.475 4.403 -14.723 1.00 93.44 273 PHE A C 1
ATOM 2012 O O . PHE A 1 273 ? 3.441 3.725 -14.752 1.00 93.44 273 PHE A O 1
ATOM 2019 N N . VAL A 1 274 ? 5.132 4.686 -13.605 1.00 92.94 274 VAL A N 1
ATOM 2020 C CA . VAL A 1 274 ? 4.693 4.356 -12.253 1.00 92.94 274 VAL A CA 1
ATOM 2021 C C . VAL A 1 274 ? 4.185 5.645 -11.614 1.00 92.94 274 VAL A C 1
ATOM 2023 O O . VAL A 1 274 ? 4.968 6.541 -11.300 1.00 92.94 274 VAL A O 1
ATOM 2026 N N . ASP A 1 275 ? 2.865 5.724 -11.465 1.00 89.69 275 ASP A N 1
ATOM 2027 C CA . ASP A 1 275 ? 2.162 6.838 -10.825 1.00 89.69 275 ASP A CA 1
ATOM 2028 C C . ASP A 1 275 ? 2.297 6.725 -9.298 1.00 89.69 275 ASP A C 1
ATOM 2030 O O . ASP A 1 275 ? 2.031 5.655 -8.739 1.00 89.69 275 ASP A O 1
ATOM 2034 N N . HIS A 1 276 ? 2.709 7.799 -8.620 1.00 87.50 276 HIS A N 1
ATOM 2035 C CA . HIS A 1 276 ? 2.787 7.818 -7.151 1.00 87.50 276 HIS A CA 1
ATOM 2036 C C . HIS A 1 276 ? 1.436 7.862 -6.457 1.00 87.50 276 HIS A C 1
ATOM 2038 O O . HIS A 1 276 ? 1.345 7.493 -5.288 1.00 87.50 276 HIS A O 1
ATOM 2044 N N . GLU A 1 277 ? 0.391 8.278 -7.166 1.00 86.12 277 GLU A N 1
ATOM 2045 C CA . GLU A 1 277 ? -0.978 8.231 -6.662 1.00 86.12 277 GLU A CA 1
ATOM 2046 C C . GLU A 1 277 ? -1.540 6.798 -6.707 1.00 86.12 277 GLU A C 1
ATOM 2048 O O . GLU A 1 277 ? -2.626 6.521 -6.192 1.00 86.12 277 GLU A O 1
ATOM 2053 N N . GLU A 1 278 ? -0.811 5.859 -7.320 1.00 86.31 278 GLU A N 1
ATOM 2054 C CA . GLU A 1 278 ? -1.145 4.441 -7.339 1.00 86.31 278 GLU A CA 1
ATOM 2055 C C . GLU A 1 278 ? -0.152 3.641 -6.494 1.00 86.31 278 GLU A C 1
ATOM 2057 O O . GLU A 1 278 ? 1.063 3.749 -6.641 1.00 86.31 278 GLU A O 1
ATOM 2062 N N . SER A 1 279 ? -0.659 2.756 -5.637 1.00 87.94 279 SER A N 1
ATOM 2063 C CA . SER A 1 279 ? 0.189 1.840 -4.862 1.00 87.94 279 SER A CA 1
ATOM 2064 C C . SER A 1 279 ? 0.556 0.559 -5.622 1.00 87.94 279 SER A C 1
ATOM 2066 O O . SER A 1 279 ? 1.461 -0.159 -5.207 1.00 87.94 279 SER A O 1
ATOM 2068 N N . LEU A 1 280 ? -0.126 0.248 -6.731 1.00 89.50 280 LEU A N 1
ATOM 2069 C CA . LEU A 1 280 ? 0.056 -0.988 -7.498 1.00 89.50 280 LEU A CA 1
ATOM 2070 C C . LEU A 1 280 ? 0.051 -0.731 -9.001 1.00 89.50 280 LEU A C 1
ATOM 2072 O O . LEU A 1 280 ? -0.740 0.061 -9.503 1.00 89.50 280 LEU A O 1
ATOM 2076 N N . GLY A 1 281 ? 0.841 -1.520 -9.726 1.00 89.50 281 GLY A N 1
ATOM 2077 C CA . GLY A 1 281 ? 0.877 -1.499 -11.179 1.00 89.50 281 GLY A CA 1
ATOM 2078 C C . GLY A 1 281 ? 1.742 -0.382 -11.757 1.00 89.50 281 GLY A C 1
ATOM 2079 O O . GLY A 1 281 ? 2.368 0.410 -11.044 1.00 89.50 281 GLY A O 1
ATOM 2080 N N . ALA A 1 282 ? 1.780 -0.388 -13.085 1.00 90.44 282 ALA A N 1
ATOM 2081 C CA . ALA A 1 282 ? 2.434 0.587 -13.938 1.00 90.44 282 ALA A CA 1
ATOM 2082 C C . ALA A 1 282 ? 1.712 0.608 -15.295 1.00 90.44 282 ALA A C 1
ATOM 2084 O O . ALA A 1 282 ? 1.105 -0.390 -15.697 1.00 90.44 282 ALA A O 1
ATOM 2085 N N . THR A 1 283 ? 1.784 1.729 -16.008 1.00 90.38 283 THR A N 1
ATOM 2086 C CA . THR A 1 283 ? 1.189 1.882 -17.344 1.00 90.38 283 THR A CA 1
ATOM 2087 C C . THR A 1 283 ? 2.288 1.882 -18.392 1.00 90.38 283 THR A C 1
ATOM 2089 O O . THR A 1 283 ? 3.262 2.614 -18.258 1.00 90.38 283 THR A O 1
ATOM 2092 N N . ARG A 1 284 ? 2.155 1.088 -19.454 1.00 93.25 284 ARG A N 1
ATOM 2093 C CA . ARG A 1 284 ? 3.109 1.132 -20.567 1.00 93.25 284 ARG A CA 1
ATOM 2094 C C . ARG A 1 284 ? 2.930 2.429 -21.353 1.00 93.25 284 ARG A C 1
ATOM 2096 O O . ARG A 1 284 ? 1.831 2.708 -21.814 1.00 93.25 284 ARG A O 1
ATOM 2103 N N . ILE A 1 285 ? 4.023 3.157 -21.570 1.00 92.56 285 ILE A N 1
ATOM 2104 C CA . ILE A 1 285 ? 4.024 4.414 -22.336 1.00 92.56 285 ILE A CA 1
ATOM 2105 C C . ILE A 1 285 ? 4.798 4.315 -23.654 1.00 92.56 285 ILE A C 1
ATOM 2107 O O . ILE A 1 285 ? 4.532 5.083 -24.570 1.00 92.56 285 ILE A O 1
ATOM 2111 N N . ALA A 1 286 ? 5.726 3.364 -23.794 1.00 94.00 286 ALA A N 1
ATOM 2112 C CA . ALA A 1 286 ? 6.455 3.133 -25.043 1.00 94.00 286 ALA A CA 1
ATOM 2113 C C . ALA A 1 286 ? 6.892 1.665 -25.173 1.00 94.00 286 ALA A C 1
ATOM 2115 O O . ALA A 1 286 ? 7.100 0.977 -24.179 1.00 94.00 286 ALA A O 1
ATOM 2116 N N . GLU A 1 287 ? 7.057 1.158 -26.399 1.00 95.06 287 GLU A N 1
ATOM 2117 C CA . GLU A 1 287 ? 7.623 -0.186 -26.649 1.00 95.06 287 GLU A CA 1
ATOM 2118 C C . GLU A 1 287 ? 9.128 -0.300 -26.410 1.00 95.06 287 GLU A C 1
ATOM 2120 O O . GLU A 1 287 ? 9.632 -1.414 -26.299 1.00 95.06 287 GLU A O 1
ATOM 2125 N N . SER A 1 288 ? 9.840 0.822 -26.361 1.00 96.19 288 SER A N 1
ATOM 2126 C CA . SER A 1 288 ? 11.281 0.887 -26.132 1.00 96.19 288 SER A CA 1
ATOM 2127 C C . SER A 1 288 ? 11.689 2.296 -25.712 1.00 96.19 288 SER A C 1
ATOM 2129 O O . SER A 1 288 ? 10.925 3.251 -25.895 1.00 96.19 288 SER A O 1
ATOM 2131 N N . LEU A 1 289 ? 12.914 2.447 -25.203 1.00 96.38 289 LEU A N 1
ATOM 2132 C CA . LEU A 1 289 ? 13.492 3.768 -24.956 1.00 96.38 289 LEU A CA 1
ATOM 2133 C C . LEU A 1 289 ? 13.605 4.567 -26.260 1.00 96.38 289 LEU A C 1
ATOM 2135 O O . LEU A 1 289 ? 13.335 5.764 -26.292 1.00 96.38 289 LEU A O 1
ATOM 2139 N N . THR A 1 290 ? 13.950 3.891 -27.353 1.00 96.44 290 THR A N 1
ATOM 2140 C CA . THR A 1 290 ? 14.002 4.504 -28.683 1.00 96.44 290 THR A CA 1
ATOM 2141 C C . THR A 1 290 ? 12.665 5.148 -29.067 1.00 96.44 290 THR A C 1
ATOM 2143 O O . THR A 1 290 ? 12.648 6.296 -29.508 1.00 96.44 290 THR A O 1
ATOM 2146 N N . ALA A 1 291 ? 11.550 4.432 -28.889 1.00 94.75 291 ALA A N 1
ATOM 2147 C CA . ALA A 1 291 ? 10.212 4.944 -29.186 1.00 94.75 291 ALA A CA 1
ATOM 2148 C C . ALA A 1 291 ? 9.858 6.146 -28.294 1.00 94.75 291 ALA A C 1
ATOM 2150 O O . ALA A 1 291 ? 9.392 7.170 -28.792 1.00 94.75 291 ALA A O 1
ATOM 2151 N N . LEU A 1 292 ? 10.178 6.072 -26.997 1.00 93.50 292 LEU A N 1
ATOM 2152 C CA . LEU A 1 292 ? 9.965 7.179 -26.064 1.00 93.50 292 LEU A CA 1
ATOM 2153 C C . LEU A 1 292 ? 10.685 8.459 -26.513 1.00 93.50 292 LEU A C 1
ATOM 2155 O O . LEU A 1 292 ? 10.067 9.516 -26.603 1.00 93.50 292 LEU A O 1
ATOM 2159 N N . LEU A 1 293 ? 11.975 8.364 -26.857 1.00 92.88 293 LEU A N 1
ATOM 2160 C CA . LEU A 1 293 ? 12.782 9.519 -27.275 1.00 92.88 293 LEU A CA 1
ATOM 2161 C C . LEU A 1 293 ? 12.368 10.085 -28.642 1.00 92.88 293 LEU A C 1
ATOM 2163 O O . LEU A 1 293 ? 12.677 11.236 -28.949 1.00 92.88 293 LEU A O 1
ATOM 2167 N N . ARG A 1 294 ? 11.663 9.304 -29.469 1.00 91.81 294 ARG A N 1
ATOM 2168 C CA . ARG A 1 294 ? 11.038 9.788 -30.710 1.00 91.81 294 ARG A CA 1
ATOM 2169 C C . ARG A 1 294 ? 9.707 10.505 -30.470 1.00 91.81 294 ARG A C 1
ATOM 2171 O O . ARG A 1 294 ? 9.223 11.173 -31.381 1.00 91.81 294 ARG A O 1
ATOM 2178 N N . GLY A 1 295 ? 9.146 10.407 -29.265 1.00 87.81 295 GLY A N 1
ATOM 2179 C CA . GLY A 1 295 ? 7.799 10.880 -28.959 1.00 87.81 295 GLY A CA 1
ATOM 2180 C C . GLY A 1 295 ? 6.702 9.912 -29.395 1.00 87.81 295 GLY A C 1
ATOM 2181 O O . GLY A 1 295 ? 5.535 10.299 -29.412 1.00 87.81 295 GLY A O 1
ATOM 2182 N N . ASP A 1 296 ? 7.049 8.662 -29.718 1.00 87.44 296 ASP A N 1
ATOM 2183 C CA . ASP A 1 296 ? 6.102 7.595 -30.054 1.00 87.44 296 ASP A CA 1
ATOM 2184 C C . ASP A 1 296 ? 5.469 7.036 -28.763 1.00 87.44 296 ASP A C 1
ATOM 2186 O O . ASP A 1 296 ? 5.572 5.848 -28.441 1.00 87.44 296 ASP A O 1
ATOM 2190 N N . VAL A 1 297 ? 4.859 7.932 -27.982 1.00 81.75 297 VAL A N 1
ATOM 2191 C CA . VAL A 1 297 ? 4.197 7.620 -26.717 1.00 81.75 297 VAL A CA 1
ATOM 2192 C C . VAL A 1 297 ? 2.810 7.074 -27.009 1.00 81.75 297 VAL A C 1
ATOM 2194 O O . VAL A 1 297 ? 2.029 7.661 -27.763 1.00 81.75 297 VAL A O 1
ATOM 2197 N N . VAL A 1 298 ? 2.495 5.938 -26.400 1.00 76.88 298 VAL A N 1
ATOM 2198 C CA . VAL A 1 298 ? 1.162 5.358 -26.473 1.00 76.88 298 VAL A CA 1
ATOM 2199 C C . VAL A 1 298 ? 0.343 5.923 -25.320 1.00 76.88 298 VAL A C 1
ATOM 2201 O O . VAL A 1 298 ? 0.629 5.646 -24.159 1.00 76.88 298 VAL A O 1
ATOM 2204 N N . ASP A 1 299 ? -0.682 6.709 -25.646 1.00 64.94 299 ASP A N 1
ATOM 2205 C CA . ASP A 1 299 ? -1.742 7.047 -24.695 1.00 64.94 299 ASP A CA 1
ATOM 2206 C C . ASP A 1 299 ? -2.671 5.829 -24.595 1.00 64.94 299 ASP A C 1
ATOM 2208 O O . ASP A 1 299 ? -3.639 5.681 -25.350 1.00 64.94 299 ASP A O 1
ATOM 2212 N N . GLU A 1 300 ? -2.284 4.854 -23.768 1.00 64.06 300 GLU A N 1
ATOM 2213 C CA . GLU A 1 300 ? -3.129 3.692 -23.522 1.00 64.06 300 GLU A CA 1
ATOM 2214 C C . GLU A 1 300 ? -4.238 4.096 -22.543 1.00 64.06 300 GLU A C 1
ATOM 2216 O O . GLU A 1 300 ? -3.940 4.590 -21.452 1.00 64.06 300 GLU A O 1
ATOM 2221 N N . PRO A 1 301 ? -5.526 3.892 -22.893 1.00 52.88 301 PRO A N 1
ATOM 2222 C CA . PRO A 1 301 ? -6.608 4.169 -21.967 1.00 52.88 301 PRO A CA 1
ATOM 2223 C C . PRO A 1 301 ? -6.346 3.412 -20.669 1.00 52.88 301 PRO A C 1
ATOM 2225 O O . PRO A 1 301 ? -6.098 2.202 -20.686 1.00 52.88 301 PRO A O 1
ATOM 2228 N N . ARG A 1 302 ? -6.396 4.149 -19.553 1.00 52.41 302 ARG A N 1
ATOM 2229 C CA . ARG A 1 302 ? -6.266 3.602 -18.200 1.00 52.41 302 ARG A CA 1
ATOM 2230 C C . ARG A 1 302 ? -7.136 2.348 -18.119 1.00 52.41 302 ARG A C 1
ATOM 2232 O O . ARG A 1 302 ? -8.312 2.404 -18.482 1.00 52.41 302 ARG A O 1
ATOM 2239 N N . ALA A 1 303 ? -6.543 1.223 -17.712 1.00 52.03 303 ALA A N 1
ATOM 2240 C CA . ALA A 1 303 ? -7.258 -0.043 -17.606 1.00 52.03 303 ALA A CA 1
ATOM 2241 C C . ALA A 1 303 ? -8.587 0.169 -16.855 1.00 52.03 303 ALA A C 1
ATOM 2243 O O . ALA A 1 303 ? -8.610 0.836 -15.818 1.00 52.03 303 ALA A O 1
ATOM 2244 N N . GLU A 1 304 ? -9.684 -0.355 -17.412 1.00 49.03 304 GLU A N 1
ATOM 2245 C CA . GLU A 1 304 ? -11.025 -0.237 -16.826 1.00 49.03 304 GLU A CA 1
ATOM 2246 C C . GLU A 1 304 ? -11.020 -0.696 -15.356 1.00 49.03 304 GLU A C 1
ATOM 2248 O O . GLU A 1 304 ? -10.342 -1.680 -15.030 1.00 49.03 304 GLU A O 1
ATOM 2253 N N . PRO A 1 305 ? -11.771 -0.023 -14.461 1.00 51.00 305 PRO A N 1
ATOM 2254 C CA . PRO A 1 305 ? -11.872 -0.432 -13.073 1.00 51.00 305 PRO A CA 1
ATOM 2255 C C . PRO A 1 305 ? -12.360 -1.880 -12.924 1.00 51.00 305 PRO A C 1
ATOM 2257 O O . PRO A 1 305 ? -13.083 -2.455 -13.739 1.00 51.00 305 PRO A O 1
ATOM 2260 N N . ASP A 1 306 ? -11.872 -2.456 -11.838 1.00 59.75 306 ASP A N 1
ATOM 2261 C CA . ASP A 1 306 ? -11.468 -3.840 -11.681 1.00 59.75 306 ASP A CA 1
ATOM 2262 C C . ASP A 1 306 ? -12.620 -4.865 -11.585 1.00 59.75 306 ASP A C 1
ATOM 2264 O O . ASP A 1 306 ? -13.459 -4.810 -10.689 1.00 59.75 306 ASP A O 1
ATOM 2268 N N . ARG A 1 307 ? -12.612 -5.889 -12.457 1.00 64.81 307 ARG A N 1
ATOM 2269 C CA . ARG A 1 307 ? -13.483 -7.079 -12.316 1.00 64.81 307 ARG A CA 1
ATOM 2270 C C . ARG A 1 307 ? -13.112 -7.947 -11.105 1.00 64.81 307 ARG A C 1
ATOM 2272 O O . ARG A 1 307 ? -13.866 -8.865 -10.774 1.00 64.81 307 ARG A O 1
ATOM 2279 N N . ALA A 1 308 ? -11.962 -7.710 -10.472 1.00 80.56 308 ALA A N 1
ATOM 2280 C CA . ALA A 1 308 ? -11.554 -8.406 -9.261 1.00 80.56 308 ALA A CA 1
ATOM 2281 C C . ALA A 1 308 ? -12.172 -7.818 -7.975 1.00 80.56 308 ALA A C 1
ATOM 2283 O O . ALA A 1 308 ? -12.040 -8.441 -6.919 1.00 80.56 308 ALA A O 1
ATOM 2284 N N . THR A 1 309 ? -12.939 -6.724 -8.058 1.00 88.31 309 THR A N 1
ATOM 2285 C CA . THR A 1 309 ? -13.712 -6.173 -6.938 1.00 88.31 309 THR A CA 1
ATOM 2286 C C . THR A 1 309 ? -15.212 -6.338 -7.175 1.00 88.31 309 THR A C 1
ATOM 2288 O O . THR A 1 309 ? -15.793 -5.802 -8.115 1.00 88.31 309 THR A O 1
ATOM 2291 N N . ALA A 1 310 ? -15.854 -7.090 -6.290 1.00 88.56 310 ALA A N 1
ATOM 2292 C CA . ALA A 1 310 ? -17.291 -7.306 -6.241 1.00 88.56 310 ALA A CA 1
ATOM 2293 C C . ALA A 1 310 ? -17.905 -6.398 -5.168 1.00 88.56 310 ALA A C 1
ATOM 2295 O O . ALA A 1 310 ? -17.556 -6.521 -3.998 1.00 88.56 310 ALA A O 1
ATOM 2296 N N . SER A 1 311 ? -18.839 -5.516 -5.537 1.00 88.31 311 SER A N 1
ATOM 2297 C CA . SER A 1 311 ? -19.530 -4.630 -4.587 1.00 88.31 311 SER A CA 1
ATOM 2298 C C . SER A 1 311 ? -21.051 -4.694 -4.732 1.00 88.31 311 SER A C 1
ATOM 2300 O O . SER A 1 311 ? -21.583 -4.509 -5.834 1.00 88.31 311 SER A O 1
ATOM 2302 N N . THR A 1 312 ? -21.757 -4.934 -3.621 1.00 83.25 312 THR A N 1
ATOM 2303 C CA . THR A 1 312 ? -23.232 -4.924 -3.573 1.00 83.25 312 THR A CA 1
ATOM 2304 C C . THR A 1 312 ? -23.798 -3.531 -3.789 1.00 83.25 312 THR A C 1
ATOM 2306 O O . THR A 1 312 ? -24.803 -3.399 -4.476 1.00 83.25 312 THR A O 1
ATOM 2309 N N . HIS A 1 313 ? -23.129 -2.486 -3.295 1.00 83.12 313 HIS A N 1
ATOM 2310 C CA . HIS A 1 313 ? -23.538 -1.096 -3.510 1.00 83.12 313 HIS A CA 1
ATOM 2311 C C . HIS A 1 313 ? -23.589 -0.747 -5.009 1.00 83.12 313 HIS A C 1
ATOM 2313 O O . HIS A 1 313 ? -24.523 -0.110 -5.488 1.00 83.12 313 HIS A O 1
ATOM 2319 N N . GLN A 1 314 ? -22.621 -1.240 -5.788 1.00 77.56 314 GLN A N 1
ATOM 2320 C CA . GLN A 1 314 ? -22.596 -1.040 -7.241 1.00 77.56 314 GLN A CA 1
ATOM 2321 C C . GLN A 1 314 ? -23.587 -1.945 -7.995 1.00 77.56 314 GLN A C 1
ATOM 2323 O O . GLN A 1 314 ? -23.969 -1.634 -9.122 1.00 77.56 314 GLN A O 1
ATOM 2328 N N . ASN A 1 315 ? -23.997 -3.074 -7.405 1.00 77.38 315 ASN A N 1
ATOM 2329 C CA . ASN A 1 315 ? -24.826 -4.094 -8.054 1.00 77.38 315 ASN A CA 1
ATOM 2330 C C . ASN A 1 315 ? -25.880 -4.685 -7.091 1.00 77.38 315 ASN A C 1
ATOM 2332 O O . ASN A 1 315 ? -25.889 -5.898 -6.863 1.00 77.38 315 ASN A O 1
ATOM 2336 N N . PRO A 1 316 ? -26.821 -3.880 -6.564 1.00 73.81 316 PRO A N 1
ATOM 2337 C CA . PRO A 1 316 ? -27.687 -4.280 -5.444 1.00 73.81 316 PRO A CA 1
ATOM 2338 C C . PRO A 1 316 ? -28.707 -5.375 -5.788 1.00 73.81 316 PRO A C 1
ATOM 2340 O O . PRO A 1 316 ? -29.392 -5.887 -4.911 1.00 73.81 316 PRO A O 1
ATOM 2343 N N . GLN A 1 317 ? -28.843 -5.721 -7.071 1.00 76.00 317 GLN A N 1
ATOM 2344 C CA . GLN A 1 317 ? -29.791 -6.723 -7.568 1.00 76.00 317 GLN A CA 1
ATOM 2345 C C . GLN A 1 317 ? -29.179 -8.125 -7.716 1.00 76.00 317 GLN A C 1
ATOM 2347 O O . GLN A 1 317 ? -29.895 -9.053 -8.088 1.00 76.00 317 GLN A O 1
ATOM 2352 N N . ARG A 1 318 ? -27.865 -8.286 -7.504 1.00 76.62 318 ARG A N 1
ATOM 2353 C CA . ARG A 1 318 ? -27.164 -9.565 -7.691 1.00 76.62 318 ARG A CA 1
ATOM 2354 C C . ARG A 1 318 ? -26.922 -10.264 -6.360 1.00 76.62 318 ARG A C 1
ATOM 2356 O O . ARG A 1 318 ? -26.559 -9.621 -5.380 1.00 76.62 318 ARG A O 1
ATOM 2363 N N . THR A 1 319 ? -27.064 -11.586 -6.348 1.00 73.44 319 THR A N 1
ATOM 2364 C CA . THR A 1 319 ? -26.579 -12.425 -5.242 1.00 73.44 319 THR A CA 1
ATOM 2365 C C . THR A 1 319 ? -25.044 -12.526 -5.282 1.00 73.44 319 THR A C 1
ATOM 2367 O O . THR A 1 319 ? -24.442 -12.254 -6.326 1.00 73.44 319 THR A O 1
ATOM 2370 N N . PRO A 1 320 ? -24.365 -12.910 -4.185 1.00 71.88 320 PRO A N 1
ATOM 2371 C CA . PRO A 1 320 ? -22.901 -13.001 -4.160 1.00 71.88 320 PRO A CA 1
ATOM 2372 C C . PRO A 1 320 ? -22.319 -13.911 -5.233 1.00 71.88 320 PRO A C 1
ATOM 2374 O O . PRO A 1 320 ? -21.358 -13.532 -5.883 1.00 71.88 320 PRO A O 1
ATOM 2377 N N . ASP A 1 321 ? -22.921 -15.070 -5.482 1.00 74.50 321 ASP A N 1
ATOM 2378 C CA . ASP A 1 321 ? -22.511 -16.010 -6.533 1.00 74.50 321 ASP A CA 1
ATOM 2379 C C . ASP A 1 321 ? -22.690 -15.445 -7.955 1.00 74.50 321 ASP A C 1
ATOM 2381 O O . ASP A 1 321 ? -22.008 -15.865 -8.886 1.00 74.50 321 ASP A O 1
ATOM 2385 N N . GLN A 1 322 ? -23.570 -14.454 -8.129 1.00 78.69 322 GLN A N 1
ATOM 2386 C CA . GLN A 1 322 ? -23.752 -13.721 -9.388 1.00 78.69 322 GLN A CA 1
ATOM 2387 C C . GLN A 1 322 ? -22.820 -12.507 -9.512 1.00 78.69 322 GLN A C 1
ATOM 2389 O O . GLN A 1 322 ? -22.627 -11.968 -10.610 1.00 78.69 322 GLN A O 1
ATOM 2394 N N . LEU A 1 323 ? -22.308 -12.021 -8.382 1.00 81.25 323 LEU A N 1
ATOM 2395 C CA . LEU A 1 323 ? -21.427 -10.864 -8.289 1.00 81.25 323 LEU A CA 1
ATOM 2396 C C . LEU A 1 323 ? -19.949 -11.273 -8.359 1.00 81.25 323 LEU A C 1
ATOM 2398 O O . LEU A 1 323 ? -19.155 -10.597 -9.009 1.00 81.25 323 LEU A O 1
ATOM 2402 N N . VAL A 1 324 ? -19.601 -12.379 -7.704 1.00 87.19 324 VAL A N 1
ATOM 2403 C CA . VAL A 1 324 ? -18.246 -12.909 -7.554 1.00 87.19 324 VAL A CA 1
ATOM 2404 C C . VAL A 1 324 ? -17.942 -13.850 -8.718 1.00 87.19 324 VAL A C 1
ATOM 2406 O O . VAL A 1 324 ? -18.563 -14.897 -8.882 1.00 87.19 324 VAL A O 1
ATOM 2409 N N . GLY A 1 325 ? -16.970 -13.466 -9.543 1.00 88.19 325 GLY A N 1
ATOM 2410 C CA . GLY A 1 325 ? -16.403 -14.316 -10.584 1.00 88.19 325 GLY A CA 1
ATOM 2411 C C . GLY A 1 325 ? -15.131 -15.031 -10.110 1.00 88.19 325 GLY A C 1
ATOM 2412 O O . GLY A 1 325 ? -14.570 -14.679 -9.077 1.00 88.19 325 GLY A O 1
ATOM 2413 N N . PRO A 1 326 ? -14.584 -15.970 -10.903 1.00 86.75 326 PRO A N 1
ATOM 2414 C CA . PRO A 1 326 ? -13.424 -16.780 -10.504 1.00 86.75 326 PRO A CA 1
ATOM 2415 C C . PRO A 1 326 ? -12.144 -15.971 -10.225 1.00 86.75 326 PRO A C 1
ATOM 2417 O O . PRO A 1 326 ? -11.244 -16.458 -9.546 1.00 86.75 326 PRO A O 1
ATOM 2420 N N . ALA A 1 327 ? -12.050 -14.748 -10.757 1.00 87.44 327 ALA A N 1
ATOM 2421 C CA . ALA A 1 327 ? -10.926 -13.836 -10.549 1.00 87.44 327 ALA A CA 1
ATOM 2422 C C . ALA A 1 327 ? -11.194 -12.773 -9.468 1.00 87.44 327 ALA A C 1
ATOM 2424 O O . ALA A 1 327 ? -10.340 -11.921 -9.237 1.00 87.44 327 ALA A O 1
ATOM 2425 N N . THR A 1 328 ? -12.362 -12.796 -8.818 1.00 92.00 328 THR A N 1
ATOM 2426 C CA . THR A 1 328 ? -12.712 -11.831 -7.774 1.00 92.00 328 THR A CA 1
ATOM 2427 C C . THR A 1 328 ? -11.831 -12.022 -6.543 1.00 92.00 328 THR A C 1
ATOM 2429 O O . THR A 1 328 ? -11.741 -13.112 -5.978 1.00 92.00 328 THR A O 1
ATOM 2432 N N . GLN A 1 329 ? -11.179 -10.933 -6.145 1.00 93.88 329 GLN A N 1
ATOM 2433 C CA . GLN A 1 329 ? -10.242 -10.844 -5.032 1.00 93.88 329 GLN A CA 1
ATOM 2434 C C . GLN A 1 329 ? -10.827 -10.128 -3.819 1.00 93.88 329 GLN A C 1
ATOM 2436 O O . GLN A 1 329 ? -10.462 -10.451 -2.688 1.00 93.88 329 GLN A O 1
ATOM 2441 N N . VAL A 1 330 ? -11.737 -9.182 -4.042 1.00 95.25 330 VAL A N 1
ATOM 2442 C CA . VAL A 1 330 ? -12.311 -8.338 -2.994 1.00 95.25 330 VAL A CA 1
ATOM 2443 C C . VAL A 1 330 ? -13.829 -8.399 -3.076 1.00 95.25 330 VAL A C 1
ATOM 2445 O O . VAL A 1 330 ? -14.395 -8.194 -4.147 1.00 95.25 330 VAL A O 1
ATOM 2448 N N . LEU A 1 331 ? -14.486 -8.663 -1.948 1.00 95.06 331 LEU A N 1
ATOM 2449 C CA . LEU A 1 331 ? -15.937 -8.575 -1.804 1.00 95.06 331 LEU A CA 1
ATOM 2450 C C . LEU A 1 331 ? -16.295 -7.471 -0.809 1.00 95.06 331 LEU A C 1
ATOM 2452 O O . LEU A 1 331 ? -15.805 -7.448 0.318 1.00 95.06 331 LEU A O 1
ATOM 2456 N N . GLN A 1 332 ? -17.173 -6.573 -1.233 1.00 94.12 332 GLN A N 1
ATOM 2457 C CA . GLN A 1 332 ? -17.682 -5.455 -0.455 1.00 94.12 332 GLN A CA 1
ATOM 2458 C C . GLN A 1 332 ? -19.202 -5.577 -0.310 1.00 94.12 332 GLN A C 1
ATOM 2460 O O . GLN A 1 332 ? -19.938 -5.520 -1.298 1.00 94.12 332 GLN A O 1
ATOM 2465 N N . LEU A 1 333 ? -19.656 -5.747 0.929 1.00 92.69 333 LEU A N 1
ATOM 2466 C CA . LEU A 1 333 ? -21.057 -5.855 1.319 1.00 92.69 333 LEU A CA 1
ATOM 2467 C C . LEU A 1 333 ? -21.447 -4.585 2.084 1.00 92.69 333 LEU A C 1
ATOM 2469 O O . LEU A 1 333 ? -21.311 -4.514 3.303 1.00 92.69 333 LEU A O 1
ATOM 2473 N N . PHE A 1 334 ? -21.886 -3.577 1.340 1.00 88.69 334 PHE A N 1
ATOM 2474 C CA . PHE A 1 334 ? -22.356 -2.296 1.868 1.00 88.69 334 PHE A CA 1
ATOM 2475 C C . PHE A 1 334 ? -23.790 -2.047 1.406 1.00 88.69 334 PHE A C 1
ATOM 2477 O O . PHE A 1 334 ? -24.159 -2.459 0.297 1.00 88.69 334 PHE A O 1
ATOM 2484 N N . GLU A 1 335 ? -24.579 -1.388 2.254 1.00 85.44 335 GLU A N 1
ATOM 2485 C CA . GLU A 1 335 ? -25.978 -1.024 2.007 1.00 85.44 335 GLU A CA 1
ATOM 2486 C C . GLU A 1 335 ? -26.859 -2.221 1.600 1.00 85.44 335 GLU A C 1
ATOM 2488 O O . GLU A 1 335 ? -27.773 -2.118 0.773 1.00 85.44 335 GLU A O 1
ATOM 2493 N N . VAL A 1 336 ? -26.582 -3.399 2.169 1.00 84.88 336 VAL A N 1
ATOM 2494 C CA . VAL A 1 336 ? -27.373 -4.601 1.889 1.00 84.88 336 VAL A CA 1
ATOM 2495 C C . VAL A 1 336 ? -28.731 -4.522 2.589 1.00 84.88 336 VAL A C 1
ATOM 2497 O O . VAL A 1 336 ? -28.850 -4.131 3.747 1.00 84.88 336 VAL A O 1
ATOM 2500 N N . THR A 1 337 ? -29.792 -4.915 1.885 1.00 83.44 337 THR A N 1
ATOM 2501 C CA . THR A 1 337 ? -31.168 -4.868 2.421 1.00 83.44 337 THR A CA 1
ATOM 2502 C C . THR A 1 337 ? -31.533 -6.092 3.264 1.00 83.44 337 THR A C 1
ATOM 2504 O O . THR A 1 337 ? -32.533 -6.078 3.983 1.00 83.44 337 THR A O 1
ATOM 2507 N N . SER A 1 338 ? -30.723 -7.147 3.194 1.00 85.94 338 SER A N 1
ATOM 2508 C CA . SER A 1 338 ? -30.842 -8.364 3.994 1.00 85.94 338 SER A CA 1
ATOM 2509 C C . SER A 1 338 ? -29.472 -9.033 4.144 1.00 85.94 338 SER A C 1
ATOM 2511 O O . SER A 1 338 ? -28.680 -8.937 3.201 1.00 85.94 338 SER A O 1
ATOM 2513 N N . PRO A 1 339 ? -29.214 -9.754 5.254 1.00 91.44 339 PRO A N 1
ATOM 2514 C CA . PRO A 1 339 ? -27.973 -10.498 5.434 1.00 91.44 339 PRO A CA 1
ATOM 2515 C C . PRO A 1 339 ? -27.710 -11.464 4.278 1.00 91.44 339 PRO A C 1
ATOM 2517 O O . PRO A 1 339 ? -28.611 -12.149 3.789 1.00 91.44 339 PRO A O 1
ATOM 2520 N N . VAL A 1 340 ? -26.457 -11.503 3.852 1.00 90.94 340 VAL A N 1
ATOM 2521 C CA . VAL A 1 340 ? -25.983 -12.193 2.662 1.00 90.94 340 VAL A CA 1
ATOM 2522 C C . VAL A 1 340 ? -25.364 -13.535 3.050 1.00 90.94 340 VAL A C 1
ATOM 2524 O O . VAL A 1 340 ? -24.466 -13.589 3.889 1.00 90.94 340 VAL A O 1
ATOM 2527 N N . ASP A 1 341 ? -25.824 -14.621 2.429 1.00 91.06 341 ASP A N 1
ATOM 2528 C CA . ASP A 1 341 ? -25.231 -15.950 2.607 1.00 91.06 341 ASP A CA 1
ATOM 2529 C C . ASP A 1 341 ? -23.951 -16.093 1.769 1.00 91.06 341 ASP A C 1
ATOM 2531 O O . ASP A 1 341 ? -23.975 -15.956 0.543 1.00 91.06 341 ASP A O 1
ATOM 2535 N N . LEU A 1 342 ? -22.830 -16.363 2.442 1.00 94.00 342 LEU A N 1
ATOM 2536 C CA . LEU A 1 342 ? -21.519 -16.561 1.821 1.00 94.00 342 LEU A CA 1
ATOM 2537 C C . LEU A 1 342 ? -21.154 -18.038 1.630 1.00 94.00 342 LEU A C 1
ATOM 2539 O O . LEU A 1 342 ? -20.128 -18.316 1.012 1.00 94.00 342 LEU A O 1
ATOM 2543 N N . ALA A 1 343 ? -21.978 -18.988 2.087 1.00 92.44 343 ALA A N 1
ATOM 2544 C CA . ALA A 1 343 ? -21.731 -20.418 1.897 1.00 92.44 343 ALA A CA 1
ATOM 2545 C C . ALA A 1 343 ? -21.481 -20.824 0.425 1.00 92.44 343 ALA A C 1
ATOM 2547 O O . ALA A 1 343 ? -20.607 -21.664 0.193 1.00 92.44 343 ALA A O 1
ATOM 2548 N N . PRO A 1 344 ? -22.136 -20.221 -0.594 1.00 92.50 344 PRO A N 1
ATOM 2549 C CA . PRO A 1 344 ? -21.833 -20.513 -1.999 1.00 92.50 344 PRO A CA 1
ATOM 2550 C C . PRO A 1 344 ? -20.400 -20.170 -2.435 1.00 92.50 344 PRO A C 1
ATOM 2552 O O . PRO A 1 344 ? -19.942 -20.673 -3.458 1.00 92.50 344 PRO A O 1
ATOM 2555 N N . LEU A 1 345 ? -19.696 -19.316 -1.686 1.00 93.75 345 LEU A N 1
ATOM 2556 C CA . LEU A 1 345 ? -18.319 -18.907 -1.970 1.00 93.75 345 LEU A CA 1
ATOM 2557 C C . LEU A 1 345 ? -17.278 -19.783 -1.255 1.00 93.75 345 LEU A C 1
ATOM 2559 O O . LEU A 1 345 ? -16.082 -19.514 -1.364 1.00 93.75 345 LEU A O 1
ATOM 2563 N N . ALA A 1 346 ? -17.698 -20.828 -0.534 1.00 93.81 346 ALA A N 1
ATOM 2564 C CA . ALA A 1 346 ? -16.783 -21.757 0.119 1.00 93.81 346 ALA A CA 1
ATOM 2565 C C . ALA A 1 346 ? -15.749 -22.314 -0.878 1.00 93.81 346 ALA A C 1
ATOM 2567 O O . ALA A 1 346 ? -16.080 -22.761 -1.978 1.00 93.81 346 ALA A O 1
ATOM 2568 N N . GLY A 1 347 ? -14.472 -22.270 -0.501 1.00 94.81 347 GLY A N 1
ATOM 2569 C CA . GLY A 1 347 ? -13.361 -22.699 -1.346 1.00 94.81 347 GLY A CA 1
ATOM 2570 C C . GLY A 1 347 ? -12.958 -21.713 -2.448 1.00 94.81 347 GLY A C 1
ATOM 2571 O O . GLY A 1 347 ? -12.113 -22.074 -3.269 1.00 94.81 347 GLY A O 1
ATOM 2572 N N . HIS A 1 348 ? -13.514 -20.492 -2.502 1.00 95.38 348 HIS A N 1
ATOM 2573 C CA . HIS A 1 348 ? -13.175 -19.535 -3.559 1.00 95.38 348 HIS A CA 1
ATOM 2574 C C . HIS A 1 348 ? -11.664 -19.214 -3.564 1.00 95.38 348 HIS A C 1
ATOM 2576 O O . HIS A 1 348 ? -11.136 -18.692 -2.579 1.00 95.38 348 HIS A O 1
ATOM 2582 N N . PRO A 1 349 ? -10.939 -19.483 -4.668 1.00 93.88 349 PRO A N 1
ATOM 2583 C CA . PRO A 1 349 ? -9.475 -19.545 -4.653 1.00 93.88 349 PRO A CA 1
ATOM 2584 C C . PRO A 1 349 ? -8.789 -18.177 -4.666 1.00 93.88 349 PRO A C 1
ATOM 2586 O O . PRO A 1 349 ? -7.601 -18.086 -4.370 1.00 93.88 349 PRO A O 1
ATOM 2589 N N . ALA A 1 350 ? -9.507 -17.123 -5.058 1.00 93.38 350 ALA A N 1
ATOM 2590 C CA . ALA A 1 350 ? -8.947 -15.784 -5.212 1.00 93.38 350 ALA A CA 1
ATOM 2591 C C . ALA A 1 350 ? -9.460 -14.779 -4.174 1.00 93.38 350 ALA A C 1
ATOM 2593 O O . ALA A 1 350 ? -8.863 -13.712 -4.054 1.00 93.38 350 ALA A O 1
ATOM 2594 N N . LEU A 1 351 ? -10.525 -15.104 -3.423 1.00 95.81 351 LEU A N 1
ATOM 2595 C CA . LEU A 1 351 ? -11.201 -14.128 -2.565 1.00 95.81 351 LEU A CA 1
ATOM 2596 C C . LEU A 1 351 ? -10.367 -13.886 -1.304 1.00 95.81 351 LEU A C 1
ATOM 2598 O O . LEU A 1 351 ? -10.371 -14.705 -0.386 1.00 95.81 351 LEU A O 1
ATOM 2602 N N . ARG A 1 352 ? -9.625 -12.777 -1.299 1.00 96.19 352 ARG A N 1
ATOM 2603 C CA . ARG A 1 352 ? -8.621 -12.447 -0.282 1.00 96.19 352 ARG A CA 1
ATOM 2604 C C . ARG A 1 352 ? -9.061 -11.383 0.711 1.00 96.19 352 ARG A C 1
ATOM 2606 O O . ARG A 1 352 ? -8.487 -11.300 1.792 1.00 96.19 352 ARG A O 1
ATOM 2613 N N . ALA A 1 353 ? -10.055 -10.573 0.366 1.00 97.62 353 ALA A N 1
ATOM 2614 C CA . ALA A 1 353 ? -10.555 -9.525 1.242 1.00 97.62 353 ALA A CA 1
ATOM 2615 C C . ALA A 1 353 ? -12.081 -9.508 1.253 1.00 97.62 353 ALA A C 1
ATOM 2617 O O . ALA A 1 353 ? -12.713 -9.513 0.195 1.00 97.62 353 ALA A O 1
ATOM 2618 N N . VAL A 1 354 ? -12.660 -9.442 2.451 1.00 97.00 354 VAL A N 1
ATOM 2619 C CA . VAL A 1 354 ? -14.094 -9.206 2.638 1.00 97.00 354 VAL A CA 1
ATOM 2620 C C . VAL A 1 354 ? -14.278 -7.996 3.543 1.00 97.00 354 VAL A C 1
ATOM 2622 O O . VAL A 1 354 ? -13.736 -7.944 4.646 1.00 97.00 354 VAL A O 1
ATOM 2625 N N . SER A 1 355 ? -15.051 -7.026 3.067 1.00 95.88 355 SER A N 1
ATOM 2626 C CA . SER A 1 355 ? -15.500 -5.877 3.845 1.00 95.88 355 SER A CA 1
ATOM 2627 C C . SER A 1 355 ? -17.014 -5.907 3.938 1.00 95.88 355 SER A C 1
ATOM 2629 O O . SER A 1 355 ? -17.675 -5.969 2.903 1.00 95.88 355 SER A O 1
ATOM 2631 N N . ALA A 1 356 ? -17.562 -5.858 5.146 1.00 95.19 356 ALA A N 1
ATOM 2632 C CA . ALA A 1 356 ? -18.995 -5.983 5.364 1.00 95.19 356 ALA A CA 1
ATOM 2633 C C . ALA A 1 356 ? -19.475 -5.070 6.494 1.00 95.19 356 ALA A C 1
ATOM 2635 O O . ALA A 1 356 ? -18.885 -5.066 7.572 1.00 95.19 356 ALA A O 1
ATOM 2636 N N . GLU A 1 357 ? -20.544 -4.314 6.241 1.00 92.56 357 GLU A N 1
ATOM 2637 C CA . GLU A 1 357 ? -21.265 -3.561 7.276 1.00 92.56 357 GLU A CA 1
ATOM 2638 C C . GLU A 1 357 ? -21.900 -4.485 8.319 1.00 92.56 357 GLU A C 1
ATOM 2640 O O . GLU A 1 357 ? -22.157 -5.658 8.041 1.00 92.56 357 GLU A O 1
ATOM 2645 N N . ASP A 1 358 ? -22.208 -3.925 9.493 1.00 92.94 358 ASP A N 1
ATOM 2646 C CA . ASP A 1 358 ? -22.806 -4.654 10.616 1.00 92.94 358 ASP A CA 1
ATOM 2647 C C . ASP A 1 358 ? -24.020 -5.493 10.189 1.00 92.94 358 ASP A C 1
ATOM 2649 O O . ASP A 1 358 ? -24.996 -4.974 9.640 1.00 92.94 358 ASP A O 1
ATOM 2653 N N . GLY A 1 359 ? -23.960 -6.802 10.438 1.00 92.00 359 GLY A N 1
ATOM 2654 C CA . GLY A 1 359 ? -25.051 -7.728 10.136 1.00 92.00 359 GLY A CA 1
ATOM 2655 C C . GLY A 1 359 ? -25.267 -8.001 8.644 1.00 92.00 359 GLY A C 1
ATOM 2656 O O . GLY A 1 359 ? -26.284 -8.593 8.274 1.00 92.00 359 GLY A O 1
ATOM 2657 N N . SER A 1 360 ? -24.331 -7.609 7.775 1.00 93.44 360 SER A N 1
ATOM 2658 C CA . SER A 1 360 ? -24.442 -7.843 6.328 1.00 93.44 360 SER A CA 1
ATOM 2659 C C . SER A 1 360 ? -24.209 -9.297 5.927 1.00 93.44 360 SER A C 1
ATOM 2661 O O . SER A 1 360 ? -24.581 -9.681 4.822 1.00 93.44 360 SER A O 1
ATOM 2663 N N . ILE A 1 361 ? -23.606 -10.116 6.790 1.00 94.88 361 ILE A N 1
ATOM 2664 C CA . ILE A 1 361 ? -23.308 -11.529 6.531 1.00 94.88 361 ILE A CA 1
ATOM 2665 C C . ILE A 1 361 ? -24.263 -12.397 7.355 1.00 94.88 361 ILE A C 1
ATOM 2667 O O . ILE A 1 361 ? -24.371 -12.228 8.566 1.00 94.88 361 ILE A O 1
ATOM 2671 N N . ALA A 1 362 ? -24.955 -13.332 6.702 1.00 93.50 362 ALA A N 1
ATOM 2672 C CA . ALA A 1 362 ? -25.940 -14.200 7.352 1.00 93.50 362 ALA A CA 1
ATOM 2673 C C . ALA A 1 362 ? -25.301 -15.235 8.294 1.00 93.50 362 ALA A C 1
ATOM 2675 O O . ALA A 1 362 ? -25.849 -15.512 9.359 1.00 93.50 362 ALA A O 1
ATOM 2676 N N . ASP A 1 363 ? -24.154 -15.795 7.898 1.00 93.50 363 ASP A N 1
ATOM 2677 C CA . ASP A 1 363 ? -23.365 -16.739 8.692 1.00 93.50 363 ASP A CA 1
ATOM 2678 C C . ASP A 1 363 ? -21.869 -16.411 8.574 1.00 93.50 363 ASP A C 1
ATOM 2680 O O . ASP A 1 363 ? -21.242 -16.611 7.529 1.00 93.50 363 ASP A O 1
ATOM 2684 N N . LEU A 1 364 ? -21.288 -15.898 9.660 1.00 95.38 364 LEU A N 1
ATOM 2685 C CA . LEU A 1 364 ? -19.872 -15.534 9.727 1.00 95.38 364 LEU A CA 1
ATOM 2686 C C . LEU A 1 364 ? -18.945 -16.760 9.689 1.00 95.38 364 LEU A C 1
ATOM 2688 O O . LEU A 1 364 ? -17.766 -16.615 9.358 1.00 95.38 364 LEU A O 1
ATOM 2692 N N . ALA A 1 365 ? -19.443 -17.971 9.970 1.00 92.56 365 ALA A N 1
ATOM 2693 C CA . ALA A 1 365 ? -18.642 -19.187 9.868 1.00 92.56 365 ALA A CA 1
ATOM 2694 C C . ALA A 1 365 ? -18.170 -19.452 8.432 1.00 92.56 365 ALA A C 1
ATOM 2696 O O . ALA A 1 365 ? -17.058 -19.951 8.248 1.00 92.56 365 ALA A O 1
ATOM 2697 N N . ALA A 1 366 ? -18.941 -19.025 7.425 1.00 93.62 366 ALA A N 1
ATOM 2698 C CA . ALA A 1 366 ? -18.580 -19.148 6.013 1.00 93.62 366 ALA A CA 1
ATOM 2699 C C . ALA A 1 366 ? -17.255 -18.444 5.656 1.00 93.62 366 ALA A C 1
ATOM 2701 O O . ALA A 1 366 ? -16.565 -18.869 4.730 1.00 93.62 366 ALA A O 1
ATOM 2702 N N . LEU A 1 367 ? -16.839 -17.419 6.414 1.00 95.81 367 LEU A N 1
ATOM 2703 C CA . LEU A 1 367 ? -15.553 -16.739 6.206 1.00 95.81 367 LEU A CA 1
ATOM 2704 C C . LEU A 1 367 ? -14.349 -17.673 6.418 1.00 95.81 367 LEU A C 1
ATOM 2706 O O . LEU A 1 367 ? -13.291 -17.452 5.833 1.00 95.81 367 LEU A O 1
ATOM 2710 N N . ARG A 1 368 ? -14.494 -18.731 7.228 1.00 95.31 368 ARG A N 1
ATOM 2711 C CA . ARG A 1 368 ? -13.428 -19.717 7.488 1.00 95.31 368 ARG A CA 1
ATOM 2712 C C . ARG A 1 368 ? -13.211 -20.682 6.325 1.00 95.31 368 ARG A C 1
ATOM 2714 O O . ARG A 1 368 ? -12.152 -21.295 6.239 1.00 95.31 368 ARG A O 1
ATOM 2721 N N . GLU A 1 369 ? -14.180 -20.773 5.420 1.00 95.00 369 GLU A N 1
ATOM 2722 C CA . GLU A 1 369 ? -14.125 -21.629 4.236 1.00 95.00 369 GLU A CA 1
ATOM 2723 C C . GLU A 1 369 ? -13.453 -20.933 3.040 1.00 95.00 369 GLU A C 1
ATOM 2725 O O . GLU A 1 369 ? -13.377 -21.507 1.955 1.00 95.00 369 GLU A O 1
ATOM 2730 N N . LEU A 1 370 ? -12.958 -19.699 3.206 1.00 96.19 370 LEU A N 1
ATOM 2731 C CA . LEU A 1 370 ? -12.258 -18.937 2.169 1.00 96.19 370 LEU A CA 1
ATOM 2732 C C . LEU A 1 370 ? -10.735 -19.153 2.276 1.00 96.19 370 LEU A C 1
ATOM 2734 O O . LEU A 1 370 ? -10.078 -18.530 3.113 1.00 96.19 370 LEU A O 1
ATOM 2738 N N . PRO A 1 371 ? -10.124 -20.000 1.423 1.00 96.12 371 PRO A N 1
ATOM 2739 C CA . PRO A 1 371 ? -8.731 -20.422 1.590 1.00 96.12 371 PRO A CA 1
ATOM 2740 C C . PRO A 1 371 ? -7.706 -19.319 1.305 1.00 96.12 371 PRO A C 1
ATOM 2742 O O . PRO A 1 371 ? -6.550 -19.449 1.701 1.00 96.12 371 PRO A O 1
ATOM 2745 N N . ALA A 1 372 ? -8.103 -18.263 0.594 1.00 96.38 372 ALA A N 1
ATOM 2746 C CA . ALA A 1 372 ? -7.241 -17.142 0.239 1.00 96.38 372 ALA A CA 1
ATOM 2747 C C . ALA A 1 372 ? -7.450 -15.911 1.134 1.00 96.38 372 ALA A C 1
ATOM 2749 O O . ALA A 1 372 ? -6.851 -14.882 0.851 1.00 96.38 372 ALA A O 1
ATOM 2750 N N . LEU A 1 373 ? -8.291 -15.988 2.174 1.00 97.69 373 LEU A N 1
ATOM 2751 C CA . LEU A 1 373 ? -8.684 -14.834 2.982 1.00 97.69 373 LEU A CA 1
ATOM 2752 C C . LEU A 1 373 ? -7.508 -14.263 3.793 1.00 97.69 373 LEU A C 1
ATOM 2754 O O . LEU A 1 373 ? -7.001 -14.900 4.712 1.00 97.69 373 LEU A O 1
ATOM 2758 N N . GLU A 1 374 ? -7.118 -13.032 3.475 1.00 97.94 374 GLU A N 1
ATOM 2759 C CA . GLU A 1 374 ? -6.033 -12.277 4.114 1.00 97.94 374 GLU A CA 1
ATOM 2760 C C . GLU A 1 374 ? -6.561 -11.130 4.977 1.00 97.94 374 GLU A C 1
ATOM 2762 O O . GLU A 1 374 ? -5.931 -10.771 5.971 1.00 97.94 374 GLU A O 1
ATOM 2767 N N . LEU A 1 375 ? -7.711 -10.564 4.604 1.00 98.06 375 LEU A N 1
ATOM 2768 C CA . LEU A 1 375 ? -8.255 -9.349 5.196 1.00 98.06 375 LEU A CA 1
ATOM 2769 C C . LEU A 1 375 ? -9.745 -9.481 5.496 1.00 98.06 375 LEU A C 1
ATOM 2771 O O . LEU A 1 375 ? -10.538 -9.840 4.622 1.00 98.06 375 LEU A O 1
ATOM 2775 N N . LEU A 1 376 ? -10.128 -9.081 6.704 1.00 98.00 376 LEU A N 1
ATOM 2776 C CA . LEU A 1 376 ? -11.518 -8.854 7.078 1.00 98.00 376 LEU A CA 1
ATOM 2777 C C . LEU A 1 376 ? -11.690 -7.426 7.572 1.00 98.00 376 LEU A C 1
ATOM 2779 O O . LEU A 1 376 ? -10.907 -6.964 8.397 1.00 98.00 376 LEU A O 1
ATOM 2783 N N . ARG A 1 377 ? -12.736 -6.753 7.098 1.00 96.88 377 ARG A N 1
ATOM 2784 C CA . ARG A 1 377 ? -13.185 -5.455 7.602 1.00 96.88 377 ARG A CA 1
ATOM 2785 C C . ARG A 1 377 ? -14.636 -5.581 8.051 1.00 96.88 377 ARG A C 1
ATOM 2787 O O . ARG A 1 377 ? -15.517 -5.707 7.206 1.00 96.88 377 ARG A O 1
ATOM 2794 N N . LEU A 1 378 ? -14.858 -5.591 9.364 1.00 96.50 378 LEU A N 1
ATOM 2795 C CA . LEU A 1 378 ? -16.155 -5.879 9.992 1.00 96.50 378 LEU A CA 1
ATOM 2796 C C . LEU A 1 378 ? -16.473 -4.865 11.098 1.00 96.50 378 LEU A C 1
ATOM 2798 O O . LEU A 1 378 ? -15.592 -4.124 11.548 1.00 96.50 378 LEU A O 1
ATOM 2802 N N . SER A 1 379 ? -17.724 -4.863 11.563 1.00 94.94 379 SER A N 1
ATOM 2803 C CA . SER A 1 379 ? -18.098 -4.165 12.793 1.00 94.94 379 SER A CA 1
ATOM 2804 C C . SER A 1 379 ? -17.505 -4.857 14.032 1.00 94.94 379 SER A C 1
ATOM 2806 O O . SER A 1 379 ? -17.155 -6.038 14.007 1.00 94.94 379 SER A O 1
ATOM 2808 N N . VAL A 1 380 ? -17.427 -4.150 15.157 1.00 94.62 380 VAL A N 1
ATOM 2809 C CA . VAL A 1 380 ? -17.040 -4.662 16.475 1.00 94.62 380 VAL A CA 1
ATOM 2810 C C . VAL A 1 380 ? -17.967 -5.803 16.882 1.00 94.62 380 VAL A C 1
ATOM 2812 O O . VAL A 1 380 ? -17.516 -6.792 17.465 1.00 94.62 380 VAL A O 1
ATOM 2815 N N . ARG A 1 381 ? -19.259 -5.695 16.558 1.00 95.25 381 ARG A N 1
ATOM 2816 C CA . ARG A 1 381 ? -20.255 -6.727 16.846 1.00 95.25 381 ARG A CA 1
ATOM 2817 C C . ARG A 1 381 ? -20.004 -7.997 16.035 1.00 95.25 381 ARG A C 1
ATOM 2819 O O . ARG A 1 381 ? -20.002 -9.084 16.617 1.00 95.25 381 ARG A O 1
ATOM 2826 N N . ASP A 1 382 ? 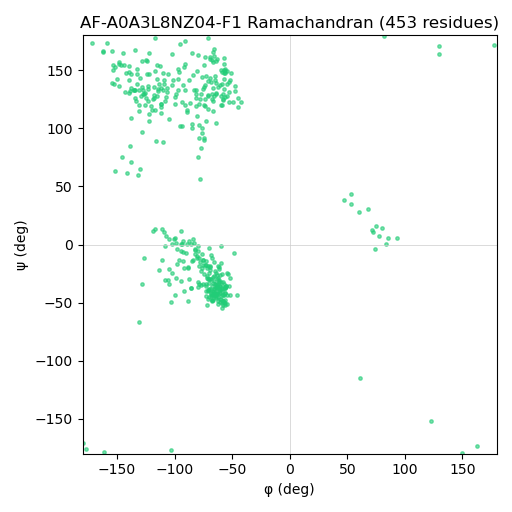-19.775 -7.875 14.733 1.00 96.62 382 ASP A N 1
ATOM 2827 C CA . ASP A 1 382 ? -19.520 -9.026 13.864 1.00 96.62 382 ASP A CA 1
ATOM 2828 C C . ASP A 1 382 ? -18.166 -9.665 14.182 1.00 96.62 382 ASP A C 1
ATOM 2830 O O . ASP A 1 382 ? -18.066 -10.887 14.263 1.00 96.62 382 ASP A O 1
ATOM 2834 N N . TRP A 1 383 ? -17.144 -8.864 14.495 1.00 96.94 383 TRP A N 1
ATOM 2835 C CA . TRP A 1 383 ? -15.884 -9.369 15.040 1.00 96.94 383 TRP A CA 1
ATOM 2836 C C . TRP A 1 383 ? -16.084 -10.157 16.332 1.00 96.94 383 TRP A C 1
ATOM 2838 O O . TRP A 1 383 ? -15.559 -11.259 16.465 1.00 96.94 383 TRP A O 1
ATOM 2848 N N . THR A 1 384 ? -16.844 -9.611 17.282 1.00 95.50 384 THR A N 1
ATOM 2849 C CA . THR A 1 384 ? -17.117 -10.284 18.560 1.00 95.50 384 THR A CA 1
ATOM 2850 C C . THR A 1 384 ? -17.822 -11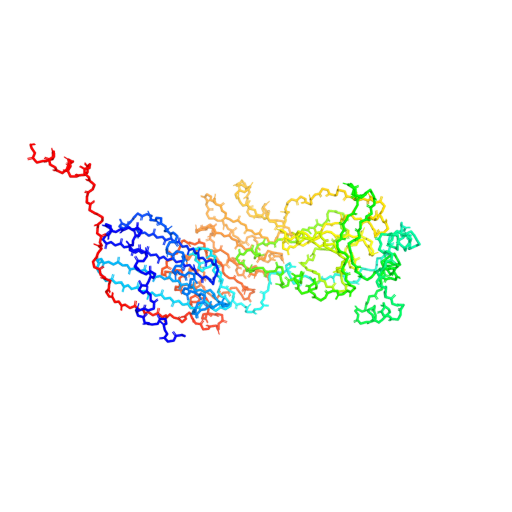.616 18.326 1.00 95.50 384 THR A C 1
ATOM 2852 O O . THR A 1 384 ? -17.376 -12.633 18.846 1.00 95.50 384 THR A O 1
ATOM 2855 N N . THR A 1 385 ? -18.848 -11.624 17.472 1.00 95.75 385 THR A N 1
ATOM 2856 C CA . THR A 1 385 ? -19.588 -12.838 17.091 1.00 95.75 385 THR A CA 1
ATOM 2857 C C . THR A 1 385 ? -18.654 -13.870 16.454 1.00 95.75 385 THR A C 1
ATOM 2859 O O . THR A 1 385 ? -18.574 -15.005 16.918 1.00 95.75 385 THR A O 1
ATOM 2862 N N . LEU A 1 386 ? -17.854 -13.461 15.461 1.00 96.00 386 LEU A N 1
ATOM 2863 C CA . LEU A 1 386 ? -16.889 -14.333 14.794 1.00 96.00 386 LEU A CA 1
ATOM 2864 C C . LEU A 1 386 ? -15.899 -14.959 15.787 1.00 96.00 386 LEU A C 1
ATOM 2866 O O . LEU A 1 386 ? -15.602 -16.149 15.678 1.00 96.00 386 LEU A O 1
ATOM 2870 N N . LEU A 1 387 ? -15.382 -14.169 16.732 1.00 95.56 387 LEU A N 1
ATOM 2871 C CA . LEU A 1 387 ? -14.406 -14.602 17.735 1.00 95.56 387 LEU A CA 1
ATOM 2872 C C . LEU A 1 387 ? -15.005 -15.475 18.845 1.00 95.56 387 LEU A C 1
ATOM 2874 O O . LEU A 1 387 ? -14.269 -16.241 19.471 1.00 95.56 387 LEU A O 1
ATOM 2878 N N . ASP A 1 388 ? -16.299 -15.342 19.123 1.00 95.00 388 ASP A N 1
ATOM 2879 C CA . ASP A 1 388 ? -17.011 -16.165 20.103 1.00 95.00 388 ASP A CA 1
ATOM 2880 C C . ASP A 1 388 ? -17.386 -17.536 19.511 1.00 95.00 388 ASP A C 1
ATOM 2882 O O . ASP A 1 388 ? -17.337 -18.546 20.216 1.00 95.00 388 ASP A O 1
ATOM 2886 N N . ASP A 1 389 ? -17.658 -17.593 18.204 1.00 93.19 389 ASP A N 1
ATOM 2887 C CA . ASP A 1 389 ? -18.033 -18.820 17.489 1.00 93.19 389 ASP A CA 1
ATOM 2888 C C . ASP A 1 389 ? -16.848 -19.748 17.169 1.00 93.19 389 ASP A C 1
ATOM 2890 O O . ASP A 1 389 ? -17.036 -20.916 16.817 1.00 93.19 389 ASP A O 1
ATOM 2894 N N . GLY A 1 390 ? -15.606 -19.268 17.275 1.00 90.62 390 GLY A N 1
ATOM 2895 C CA . GLY A 1 390 ? -14.432 -20.105 17.043 1.00 90.62 390 GLY A CA 1
ATOM 2896 C C . GLY A 1 390 ? -13.137 -19.336 16.793 1.00 90.62 390 GLY A C 1
ATOM 2897 O O . GLY A 1 390 ? -13.098 -18.109 16.885 1.00 90.62 390 GLY A O 1
ATOM 2898 N N . PRO A 1 391 ? -12.047 -20.040 16.437 1.00 91.50 391 PRO A N 1
ATOM 2899 C CA . PRO A 1 391 ? -10.772 -19.395 16.151 1.00 91.50 391 PRO A CA 1
ATOM 2900 C C . PRO A 1 391 ? -10.869 -18.485 14.920 1.00 91.50 391 PRO A C 1
ATOM 2902 O O . PRO A 1 391 ? -11.732 -18.667 14.052 1.00 91.50 391 PRO A O 1
ATOM 2905 N N . LEU A 1 392 ? -9.945 -17.527 14.834 1.00 92.56 392 LEU A N 1
ATOM 2906 C CA . LEU A 1 392 ? -9.743 -16.716 13.635 1.00 92.56 392 LEU A CA 1
ATOM 2907 C C . LEU A 1 392 ? -9.460 -17.609 12.414 1.00 92.56 392 LEU A C 1
ATOM 2909 O O . LEU A 1 392 ? -8.820 -18.656 12.572 1.00 92.56 392 LEU A O 1
ATOM 2913 N N . PRO A 1 393 ? -9.877 -17.201 11.198 1.00 92.56 393 PRO A N 1
ATOM 2914 C CA . PRO A 1 393 ? -9.434 -17.858 9.976 1.00 92.56 393 PRO A CA 1
ATOM 2915 C C . PRO A 1 393 ? -7.897 -17.921 9.952 1.00 92.56 393 PRO A C 1
ATOM 2917 O O . PRO A 1 393 ? -7.244 -16.880 10.065 1.00 92.56 393 PRO A O 1
ATOM 2920 N N . PRO A 1 394 ? -7.282 -19.110 9.835 1.00 88.75 394 PRO A N 1
ATOM 2921 C CA . PRO A 1 394 ? -5.838 -19.255 9.996 1.00 88.75 394 PRO A CA 1
ATOM 2922 C C . PRO A 1 394 ? -5.022 -18.631 8.859 1.00 88.75 394 PRO A C 1
ATOM 2924 O O . PRO A 1 394 ? -3.801 -18.669 8.904 1.00 88.75 394 PRO A O 1
ATOM 2927 N N . GLN A 1 395 ? -5.647 -18.086 7.824 1.00 92.81 395 GLN A N 1
ATOM 2928 C CA . GLN A 1 395 ? -5.009 -17.396 6.705 1.00 92.81 395 GLN A CA 1
ATOM 2929 C C . GLN A 1 395 ? -4.995 -15.884 6.913 1.00 92.81 395 GLN A C 1
ATOM 2931 O O . GLN A 1 395 ? -4.232 -15.196 6.244 1.00 92.81 395 GLN A O 1
ATOM 2936 N N . LEU A 1 396 ? -5.772 -15.383 7.876 1.00 96.62 396 LEU A N 1
ATOM 2937 C CA . LEU A 1 396 ? -5.971 -13.964 8.089 1.00 96.62 396 LEU A CA 1
ATOM 2938 C C . LEU A 1 396 ? -4.660 -13.272 8.488 1.00 96.62 396 LEU A C 1
ATOM 2940 O O . LEU A 1 396 ? -3.942 -13.708 9.391 1.00 96.62 396 LEU A O 1
ATOM 2944 N N . HIS A 1 397 ? -4.357 -12.186 7.789 1.00 97.25 397 HIS A N 1
ATOM 2945 C CA . HIS A 1 397 ? -3.166 -11.369 7.971 1.00 97.25 397 HIS A CA 1
ATOM 2946 C C . HIS A 1 397 ? -3.478 -10.058 8.687 1.00 97.25 397 HIS A C 1
ATOM 2948 O O . HIS A 1 397 ? -2.659 -9.607 9.487 1.00 97.25 397 HIS A O 1
ATOM 2954 N N . ALA A 1 398 ? -4.661 -9.487 8.456 1.00 97.56 398 ALA A N 1
ATOM 2955 C CA . ALA A 1 398 ? -5.095 -8.265 9.113 1.00 97.56 398 ALA A CA 1
ATOM 2956 C C . ALA A 1 398 ? -6.606 -8.226 9.372 1.00 97.56 398 ALA A C 1
ATOM 2958 O O . ALA A 1 398 ? -7.410 -8.863 8.684 1.00 97.56 398 ALA A O 1
ATOM 2959 N N . ALA A 1 399 ? -6.967 -7.451 10.388 1.00 97.00 399 ALA A N 1
ATOM 2960 C CA . ALA A 1 399 ? -8.326 -7.206 10.837 1.00 97.00 399 ALA A CA 1
ATOM 2961 C C . ALA A 1 399 ? -8.586 -5.698 10.879 1.00 97.00 399 ALA A C 1
ATOM 2963 O O . ALA A 1 399 ? -7.906 -4.980 11.607 1.00 97.00 399 ALA A O 1
ATOM 2964 N N . LEU A 1 400 ? -9.566 -5.223 10.114 1.00 95.75 400 LEU A N 1
ATOM 2965 C CA . LEU A 1 400 ? -10.009 -3.830 10.095 1.00 95.75 400 LEU A CA 1
ATOM 2966 C C . LEU A 1 400 ? -11.342 -3.701 10.823 1.00 95.75 400 LEU A C 1
ATOM 2968 O O . LEU A 1 400 ? -12.187 -4.602 10.768 1.00 95.75 400 LEU A O 1
ATOM 2972 N N . ILE A 1 401 ? -11.539 -2.558 11.472 1.00 93.62 401 ILE A N 1
ATOM 2973 C CA . ILE A 1 401 ? -12.718 -2.290 12.298 1.00 93.62 401 ILE A CA 1
ATOM 2974 C C . ILE A 1 401 ? -13.490 -1.106 11.706 1.00 93.62 401 ILE A C 1
ATOM 2976 O O . ILE A 1 401 ? -12.906 -0.068 11.404 1.00 93.62 401 ILE A O 1
ATOM 2980 N N . LEU A 1 402 ? -14.798 -1.273 11.492 1.00 88.69 402 LEU A N 1
ATOM 2981 C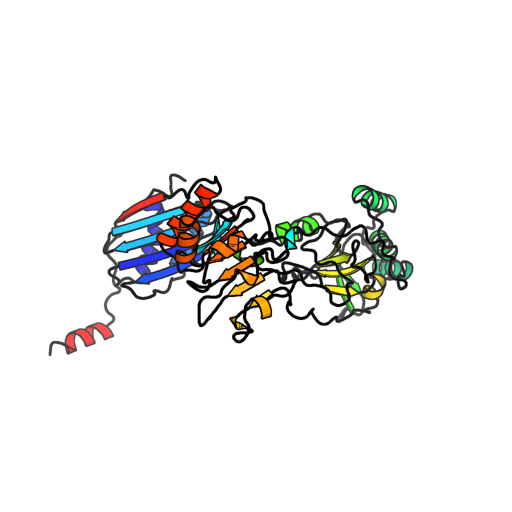 CA . LEU A 1 402 ? -15.639 -0.272 10.823 1.00 88.69 402 LEU A CA 1
ATOM 2982 C C . LEU A 1 402 ? -16.205 0.813 11.746 1.00 88.69 402 LEU A C 1
ATOM 2984 O O . LEU A 1 402 ? -16.329 1.951 11.305 1.00 88.69 402 LEU A O 1
ATOM 2988 N N . ASP A 1 403 ? -16.589 0.466 12.975 1.00 85.19 403 ASP A N 1
ATOM 2989 C CA . ASP A 1 403 ? -17.395 1.333 13.849 1.00 85.19 403 ASP A CA 1
ATOM 2990 C C . ASP A 1 403 ? -16.682 2.603 14.290 1.00 85.19 403 ASP A C 1
ATOM 2992 O O . ASP A 1 403 ? -15.465 2.668 14.321 1.00 85.19 403 ASP A O 1
ATOM 2996 N N . ASP A 1 404 ? -17.430 3.591 14.761 1.00 73.56 404 ASP A N 1
ATOM 2997 C CA . ASP A 1 404 ? -16.857 4.786 15.376 1.00 73.56 404 ASP A CA 1
ATOM 2998 C C . ASP A 1 404 ? -15.933 4.486 16.587 1.00 73.56 404 ASP A C 1
ATOM 3000 O O . ASP A 1 404 ? -16.011 3.418 17.208 1.00 73.56 404 ASP A O 1
ATOM 3004 N N . PRO A 1 405 ? -15.051 5.437 16.966 1.00 71.25 405 PRO A N 1
ATOM 3005 C CA . PRO A 1 405 ? -14.242 5.344 18.183 1.00 71.25 405 PRO A CA 1
ATOM 3006 C C . PRO A 1 405 ? -15.046 4.947 19.417 1.00 71.25 405 PRO A C 1
ATOM 3008 O O . PRO A 1 405 ? -16.084 5.538 19.716 1.00 71.25 405 PRO A O 1
ATOM 3011 N N . GLY A 1 406 ? -14.496 4.037 20.218 1.00 75.94 406 GLY A N 1
ATOM 3012 C CA . GLY A 1 406 ? -15.027 3.772 21.546 1.00 75.94 406 GLY A CA 1
ATOM 3013 C C . GLY A 1 406 ? -14.298 2.659 22.296 1.00 75.94 406 GLY A C 1
ATOM 3014 O O . GLY A 1 406 ? -13.488 1.939 21.712 1.00 75.94 406 GLY A O 1
ATOM 3015 N N . PRO A 1 407 ? -14.620 2.470 23.589 1.00 78.12 407 PRO A N 1
ATOM 3016 C CA . PRO A 1 407 ? -13.973 1.465 24.431 1.00 78.12 407 PRO A CA 1
ATOM 3017 C C . PRO A 1 407 ? -14.062 0.048 23.856 1.00 78.12 407 PRO A C 1
ATOM 3019 O O . PRO A 1 407 ? -13.059 -0.650 23.808 1.00 78.12 407 PRO A O 1
ATOM 3022 N N . ALA A 1 408 ? -15.226 -0.335 23.317 1.00 86.06 408 ALA A N 1
ATOM 3023 C CA . ALA A 1 408 ? -15.437 -1.664 22.742 1.00 86.06 408 ALA A CA 1
ATOM 3024 C C . ALA A 1 408 ? -14.504 -1.963 21.554 1.00 86.06 408 ALA A C 1
ATOM 3026 O O . ALA A 1 408 ? -14.084 -3.102 21.364 1.00 86.06 408 ALA A O 1
ATOM 3027 N N . ARG A 1 409 ? -14.145 -0.938 20.770 1.00 88.12 409 ARG A N 1
ATOM 3028 C CA . ARG A 1 409 ? -13.186 -1.061 19.668 1.00 88.12 409 ARG A CA 1
ATOM 3029 C C . ARG A 1 409 ? -11.778 -1.339 20.186 1.00 88.12 409 ARG A C 1
ATOM 3031 O O . ARG A 1 409 ? -11.089 -2.190 19.639 1.00 88.12 409 ARG A O 1
ATOM 3038 N N . LEU A 1 410 ? -11.362 -0.654 21.245 1.00 86.94 410 LEU A N 1
ATOM 3039 C CA . LEU A 1 410 ? -10.044 -0.851 21.851 1.00 86.94 410 LEU A CA 1
ATOM 3040 C C . LEU A 1 410 ? -9.941 -2.204 22.567 1.00 86.94 410 LEU A C 1
ATOM 3042 O O . LEU A 1 410 ? -8.933 -2.888 22.420 1.00 86.94 410 LEU A O 1
ATOM 3046 N N . ASP A 1 411 ? -11.009 -2.635 23.241 1.00 89.25 411 ASP A N 1
ATOM 3047 C CA . ASP A 1 411 ? -11.093 -3.977 23.830 1.00 89.25 411 ASP A CA 1
ATOM 3048 C C . ASP A 1 411 ? -10.968 -5.064 22.747 1.00 89.25 411 ASP A C 1
ATOM 3050 O O . ASP A 1 411 ? -10.294 -6.081 22.935 1.00 89.25 411 ASP A O 1
ATOM 3054 N N . LEU A 1 412 ? -11.583 -4.841 21.578 1.00 94.12 412 LEU A N 1
ATOM 3055 C CA . LEU A 1 412 ? -11.433 -5.722 20.423 1.00 94.12 412 LEU A CA 1
ATOM 3056 C C . LEU A 1 412 ? -9.995 -5.724 19.884 1.00 94.12 412 LEU A C 1
ATOM 3058 O O . LEU A 1 412 ? -9.477 -6.798 19.583 1.00 94.12 412 LEU A O 1
ATOM 3062 N N . VAL A 1 413 ? -9.337 -4.566 19.786 1.00 93.75 413 VAL A N 1
ATOM 3063 C CA . VAL A 1 413 ? -7.923 -4.473 19.377 1.00 93.75 413 VAL A CA 1
ATOM 3064 C C . VAL A 1 413 ? -7.035 -5.298 20.312 1.00 93.75 413 VAL A C 1
ATOM 3066 O O . VAL A 1 413 ? -6.275 -6.140 19.835 1.00 93.75 413 VAL A O 1
ATOM 3069 N N . ASP A 1 414 ? -7.186 -5.146 21.630 1.00 92.50 414 ASP A N 1
ATOM 3070 C CA . ASP A 1 414 ? -6.428 -5.923 22.622 1.00 92.50 414 ASP A CA 1
ATOM 3071 C C . ASP A 1 414 ? -6.696 -7.431 22.507 1.00 92.50 414 ASP A C 1
ATOM 3073 O O . ASP A 1 414 ? -5.771 -8.250 22.612 1.00 92.50 414 ASP A O 1
ATOM 3077 N N . ARG A 1 415 ? -7.950 -7.817 22.235 1.00 95.00 415 ARG A N 1
ATOM 3078 C CA . ARG A 1 415 ? -8.332 -9.215 21.989 1.00 95.00 415 ARG A CA 1
ATOM 3079 C C . ARG A 1 415 ? -7.668 -9.762 20.722 1.00 95.00 415 ARG A C 1
ATOM 3081 O O . ARG A 1 415 ? -7.130 -10.868 20.764 1.00 95.00 415 ARG A O 1
ATOM 3088 N N . LEU A 1 416 ? -7.678 -9.012 19.619 1.00 95.94 416 LEU A N 1
ATOM 3089 C CA . LEU A 1 416 ? -7.058 -9.402 18.346 1.00 95.94 416 LEU A CA 1
ATOM 3090 C C . LEU A 1 416 ? -5.535 -9.545 18.476 1.00 95.94 416 LEU A C 1
ATOM 3092 O O . LEU A 1 416 ? -4.983 -10.564 18.054 1.00 95.94 416 LEU A O 1
ATOM 3096 N N . LEU A 1 417 ? -4.871 -8.587 19.131 1.00 94.81 417 LEU A N 1
ATOM 3097 C CA . LEU A 1 417 ? -3.440 -8.661 19.444 1.00 94.81 417 LEU A CA 1
ATOM 3098 C C . LEU A 1 417 ? -3.124 -9.929 20.243 1.00 94.81 417 LEU A C 1
ATOM 3100 O O . LEU A 1 417 ? -2.310 -10.747 19.810 1.00 94.81 417 LEU A O 1
ATOM 3104 N N . SER A 1 418 ? -3.855 -10.161 21.334 1.00 93.88 418 SER A N 1
ATOM 3105 C CA . SER A 1 418 ? -3.662 -11.331 22.198 1.00 93.88 418 SER A CA 1
ATOM 3106 C C . SER A 1 418 ? -3.835 -12.655 21.444 1.00 93.88 418 SER A C 1
ATOM 3108 O O . SER A 1 418 ? -3.024 -13.569 21.597 1.00 93.88 418 SER A O 1
ATOM 3110 N N . LEU A 1 419 ? -4.862 -12.763 20.591 1.00 93.25 419 LEU A N 1
ATOM 3111 C CA . LEU A 1 419 ? -5.109 -13.956 19.769 1.00 93.25 419 LEU A CA 1
ATOM 3112 C C . LEU A 1 419 ? -4.022 -14.193 18.717 1.00 93.25 419 LEU A C 1
ATOM 3114 O O . LEU A 1 419 ? -3.765 -15.339 18.352 1.00 93.25 419 LEU A O 1
ATOM 3118 N N . SER A 1 420 ? -3.366 -13.129 18.256 1.00 91.81 420 SER A N 1
ATOM 3119 C CA . SER A 1 420 ? -2.219 -13.209 17.347 1.00 91.81 420 SER A CA 1
ATOM 3120 C C . SER A 1 420 ? -0.873 -13.437 18.053 1.00 91.81 420 SER A C 1
ATOM 3122 O O . SER A 1 420 ? 0.168 -13.472 17.400 1.00 91.81 420 SER A O 1
ATOM 3124 N N . GLY A 1 421 ? -0.873 -13.628 19.379 1.00 92.62 421 GLY A N 1
ATOM 3125 C CA . GLY A 1 421 ? 0.344 -13.820 20.175 1.00 92.62 421 GLY A CA 1
ATOM 3126 C C . GLY A 1 421 ? 1.145 -12.535 20.406 1.00 92.62 421 GLY A C 1
ATOM 3127 O O . GLY A 1 421 ? 2.311 -12.603 20.794 1.00 92.62 421 GLY A O 1
ATOM 3128 N N . GLN A 1 422 ? 0.531 -11.378 20.167 1.00 93.38 422 GLN A N 1
ATOM 3129 C CA . GLN A 1 422 ? 1.120 -10.057 20.345 1.00 93.38 422 GLN A CA 1
ATOM 3130 C C . GLN A 1 422 ? 0.707 -9.461 21.702 1.00 93.38 422 GLN A C 1
ATOM 3132 O O . GLN A 1 422 ? -0.357 -9.806 22.226 1.00 93.38 422 GLN A O 1
ATOM 3137 N N . PRO A 1 423 ? 1.536 -8.594 22.313 1.00 92.50 423 PRO A N 1
ATOM 3138 C CA . PRO A 1 423 ? 1.165 -7.929 23.557 1.00 92.50 423 PRO A CA 1
ATOM 3139 C C . PRO A 1 423 ? -0.030 -6.984 23.336 1.00 92.50 423 PRO A C 1
ATOM 3141 O O . PRO A 1 423 ? -0.109 -6.356 22.280 1.00 92.50 423 PRO A O 1
ATOM 3144 N N . PRO A 1 424 ? -0.938 -6.844 24.320 1.00 91.06 424 PRO A N 1
ATOM 3145 C CA . PRO A 1 424 ? -1.998 -5.842 24.259 1.00 91.06 424 PRO A CA 1
ATOM 3146 C C . PRO A 1 424 ? -1.415 -4.423 24.309 1.00 91.06 424 PRO A C 1
ATOM 3148 O O . PRO A 1 424 ? -0.244 -4.219 24.656 1.00 91.06 424 PRO A O 1
ATOM 3151 N N . LEU A 1 425 ? -2.253 -3.434 24.011 1.00 89.56 425 LEU A N 1
ATOM 3152 C CA . LEU A 1 425 ? -1.905 -2.027 24.125 1.00 89.56 425 LEU A CA 1
ATOM 3153 C C . LEU A 1 425 ? -1.481 -1.696 25.560 1.00 89.56 425 LEU A C 1
ATOM 3155 O O . LEU A 1 425 ? -2.165 -1.988 26.544 1.00 89.56 425 LEU A O 1
ATOM 3159 N N . HIS A 1 426 ? -0.328 -1.043 25.680 1.00 90.31 426 HIS A N 1
ATOM 3160 C CA . HIS A 1 426 ? 0.141 -0.538 26.960 1.00 90.31 426 HIS A CA 1
ATOM 3161 C C . HIS A 1 426 ? -0.487 0.832 27.222 1.00 90.31 426 HIS A C 1
ATOM 3163 O O . HIS A 1 426 ? -0.050 1.846 26.666 1.00 90.31 426 HIS A O 1
ATOM 3169 N N . TRP A 1 427 ? -1.527 0.859 28.050 1.00 89.88 427 TRP A N 1
ATOM 3170 C CA . TRP A 1 427 ? -2.241 2.082 28.401 1.00 89.88 427 TRP A CA 1
ATOM 3171 C C . TRP A 1 427 ? -1.553 2.847 29.534 1.00 89.88 427 TRP A C 1
ATOM 3173 O O . TRP A 1 427 ? -1.210 2.288 30.573 1.00 89.88 427 TRP A O 1
ATOM 3183 N N . HIS A 1 428 ? -1.403 4.149 29.326 1.00 92.81 428 HIS A N 1
ATOM 3184 C CA . HIS A 1 428 ? -0.991 5.131 30.319 1.00 92.81 428 HIS A CA 1
ATOM 3185 C C . HIS A 1 428 ? -2.197 5.971 30.715 1.00 92.81 428 HIS A C 1
ATOM 3187 O O . HIS A 1 428 ? -2.938 6.443 29.847 1.00 92.81 428 HIS A O 1
ATOM 3193 N N . GLU A 1 429 ? -2.371 6.195 32.012 1.00 94.25 429 GLU A N 1
ATOM 3194 C CA . GLU A 1 429 ? -3.464 7.003 32.544 1.00 94.25 429 GLU A CA 1
ATOM 3195 C C . GLU A 1 429 ? -2.925 8.150 33.392 1.00 94.25 429 GLU A C 1
ATOM 3197 O O . GLU A 1 429 ? -2.036 7.980 34.225 1.00 94.25 429 GLU A O 1
ATOM 3202 N N . ALA A 1 430 ? -3.500 9.331 33.191 1.00 95.38 430 ALA A N 1
ATOM 3203 C CA . ALA A 1 430 ? -3.192 10.525 33.953 1.00 95.38 430 ALA A CA 1
ATOM 3204 C C . ALA A 1 430 ? -4.490 11.230 34.350 1.00 95.38 430 ALA A C 1
ATOM 3206 O O . ALA A 1 430 ? -5.314 11.578 33.505 1.00 95.38 430 ALA A O 1
ATOM 3207 N N . THR A 1 431 ? -4.659 11.484 35.643 1.00 96.25 431 THR A N 1
ATOM 3208 C CA . THR A 1 431 ? -5.827 12.183 36.193 1.00 96.25 431 THR A CA 1
ATOM 3209 C C . THR A 1 431 ? -5.394 13.393 37.003 1.00 96.25 431 THR A C 1
ATOM 3211 O O . THR A 1 431 ? -4.364 13.352 37.677 1.00 96.25 431 THR A O 1
ATOM 3214 N N . GLY A 1 432 ? -6.194 14.451 36.988 1.00 95.62 432 GLY A N 1
ATOM 3215 C CA . GLY A 1 432 ? -5.935 15.648 37.777 1.00 95.62 432 GLY A CA 1
ATOM 3216 C C . GLY A 1 432 ? -7.010 16.706 37.594 1.00 95.62 432 GLY A C 1
ATOM 3217 O O . GLY A 1 432 ? -8.043 16.465 36.974 1.00 95.62 432 GLY A O 1
ATOM 3218 N N . GLU A 1 433 ? -6.752 17.891 38.134 1.00 94.56 433 GLU A N 1
ATOM 3219 C CA . GLU A 1 433 ? -7.685 19.015 38.090 1.00 94.56 433 GLU A CA 1
ATOM 3220 C C . GLU A 1 433 ? -7.150 20.138 37.196 1.00 94.56 433 GLU A C 1
ATOM 3222 O O . GLU A 1 433 ? -5.986 20.548 37.281 1.00 94.56 433 GLU A O 1
ATOM 3227 N N . LEU A 1 434 ? -8.028 20.668 36.348 1.00 91.38 434 LEU A N 1
ATOM 3228 C CA . LEU A 1 434 ? -7.816 21.908 35.619 1.00 91.38 434 LEU A CA 1
ATOM 3229 C C . LEU A 1 434 ? -8.384 23.102 36.398 1.00 91.38 434 LEU A C 1
ATOM 3231 O O . LEU A 1 434 ? -9.372 22.962 37.122 1.00 91.38 434 LEU A O 1
ATOM 3235 N N . PRO A 1 435 ? -7.829 24.310 36.196 1.00 86.50 435 PRO A N 1
ATOM 3236 C CA . PRO A 1 435 ? -8.461 25.532 36.670 1.00 86.50 435 PRO A CA 1
ATOM 3237 C C . PRO A 1 435 ? -9.908 25.644 36.158 1.00 86.50 435 PRO A C 1
ATOM 3239 O O . PRO A 1 435 ? -10.200 25.192 35.045 1.00 86.50 435 PRO A O 1
ATOM 3242 N N . PRO A 1 436 ? -10.811 26.283 36.923 1.00 78.88 436 PRO A N 1
ATOM 3243 C CA . PRO A 1 436 ? -12.172 26.520 36.465 1.00 78.88 436 PRO A CA 1
ATOM 3244 C C . PRO A 1 436 ? -12.170 27.313 35.148 1.00 78.88 436 PRO A C 1
ATOM 3246 O O . PRO A 1 436 ? -11.290 28.157 34.938 1.00 78.88 436 PRO A O 1
ATOM 3249 N N . PRO A 1 437 ? -13.150 27.072 34.259 1.00 69.94 437 PRO A N 1
ATOM 3250 C CA . PRO A 1 437 ? -13.189 27.722 32.961 1.00 69.94 437 PRO A CA 1
ATOM 3251 C C . PRO A 1 437 ? -13.257 29.241 33.121 1.00 69.94 437 PRO A C 1
ATOM 3253 O O . PRO A 1 437 ? -14.122 29.782 33.816 1.00 69.94 437 PRO A O 1
ATOM 3256 N N . VAL A 1 438 ? -12.353 29.944 32.442 1.00 68.12 438 VAL A N 1
ATOM 3257 C CA . VAL A 1 438 ? -12.420 31.400 32.334 1.00 68.12 438 VAL A CA 1
ATOM 3258 C C . VAL A 1 438 ? -13.464 31.721 31.271 1.00 68.12 438 VAL A C 1
ATOM 3260 O O . VAL A 1 438 ? -13.169 31.762 30.079 1.00 68.12 438 VAL A O 1
ATOM 3263 N N . LEU A 1 439 ? -14.715 31.903 31.697 1.00 65.75 439 LEU A N 1
ATOM 3264 C CA . LEU A 1 439 ? -15.774 32.333 30.789 1.00 65.75 439 LEU A CA 1
ATOM 3265 C C . LEU A 1 439 ? -15.443 33.741 30.270 1.00 65.75 439 LEU A C 1
ATOM 3267 O O . LEU A 1 439 ? -15.158 34.631 31.082 1.00 65.75 439 LEU A O 1
ATOM 3271 N N . PRO A 1 440 ? -15.488 33.983 28.946 1.00 57.91 440 PRO A N 1
ATOM 3272 C CA . PRO A 1 440 ? -15.324 35.330 28.428 1.00 57.91 440 PRO A CA 1
ATOM 3273 C C . PRO A 1 440 ? -16.384 36.241 29.065 1.00 57.91 440 PRO A C 1
ATOM 3275 O O . PRO A 1 440 ? -17.520 35.811 29.299 1.00 57.91 440 PRO A O 1
ATOM 3278 N N . PRO A 1 441 ? -16.046 37.502 29.385 1.00 49.97 441 PRO A N 1
ATOM 3279 C CA . PRO A 1 441 ? -17.011 38.410 29.980 1.00 49.97 441 PRO A CA 1
ATOM 3280 C C . PRO A 1 441 ? -18.205 38.546 29.034 1.00 49.97 441 PRO A C 1
ATOM 3282 O O . PRO A 1 441 ? -18.024 38.911 27.874 1.00 49.97 441 PRO A O 1
ATOM 3285 N N . ALA A 1 442 ? -19.414 38.284 29.547 1.00 51.47 442 ALA A N 1
ATOM 3286 C CA . ALA A 1 442 ? -20.657 38.379 28.783 1.00 51.47 442 ALA A CA 1
ATOM 3287 C C . ALA A 1 442 ? -20.648 39.639 27.914 1.00 51.47 442 ALA A C 1
ATOM 3289 O O . ALA A 1 442 ? -20.478 40.762 28.432 1.00 51.47 442 ALA A O 1
ATOM 3290 N N . SER A 1 443 ? -20.814 39.445 26.606 1.00 56.41 443 SER A N 1
ATOM 3291 C CA . SER A 1 443 ? -20.808 40.547 25.656 1.00 56.41 443 SER A CA 1
ATOM 3292 C C . SER A 1 443 ? -21.886 41.567 26.062 1.00 56.41 443 SER A C 1
ATOM 3294 O O . SER A 1 443 ? -22.918 41.200 26.642 1.00 56.41 443 SER A O 1
ATOM 3296 N N . PRO A 1 444 ? -21.721 42.869 25.763 1.00 56.56 444 PRO A N 1
ATOM 3297 C CA . PRO A 1 444 ? -22.749 43.870 26.063 1.00 56.56 444 PRO A CA 1
ATOM 3298 C C . PRO A 1 444 ? -24.139 43.513 25.495 1.00 56.56 444 PRO A C 1
ATOM 3300 O O . PRO A 1 444 ? -25.163 43.931 26.039 1.00 56.56 444 PRO A O 1
ATOM 3303 N N . ARG A 1 445 ? -24.185 42.701 24.425 1.00 55.09 445 ARG A N 1
ATOM 3304 C CA . ARG A 1 445 ? -25.413 42.167 23.817 1.00 55.09 445 ARG A CA 1
ATOM 3305 C C . ARG A 1 445 ? -26.088 41.078 24.661 1.00 55.09 445 ARG A C 1
ATOM 3307 O O . ARG A 1 445 ? -27.316 41.058 24.728 1.00 55.09 445 ARG A O 1
ATOM 3314 N N . GLU A 1 446 ? -25.334 40.224 25.344 1.00 52.19 446 GLU A N 1
ATOM 3315 C CA . GLU A 1 446 ? -25.884 39.161 26.201 1.00 52.19 446 GLU A CA 1
ATOM 3316 C C . GLU A 1 446 ? -26.384 39.695 27.542 1.00 52.19 446 GLU A C 1
ATOM 3318 O O . GLU A 1 446 ? -27.449 39.282 28.006 1.00 52.19 446 GLU A O 1
ATOM 3323 N N . ARG A 1 447 ? -25.713 40.710 28.109 1.00 53.22 447 ARG A N 1
ATOM 3324 C CA . ARG A 1 447 ? -26.206 41.398 29.318 1.00 53.22 447 ARG A CA 1
ATOM 3325 C C . ARG A 1 447 ? -27.594 42.003 29.097 1.00 53.22 447 ARG A C 1
ATOM 3327 O O . ARG A 1 447 ? -28.443 41.904 29.976 1.00 53.22 447 ARG A O 1
ATOM 3334 N N . ARG A 1 448 ? -27.874 42.562 27.910 1.00 52.28 448 ARG A N 1
ATOM 3335 C CA . ARG A 1 448 ? -29.214 43.083 27.566 1.00 52.28 448 ARG A CA 1
ATOM 3336 C C . ARG A 1 448 ? -30.284 41.991 27.491 1.00 52.28 448 ARG A C 1
ATOM 3338 O O . ARG A 1 448 ? -31.402 42.225 27.938 1.00 52.28 448 ARG A O 1
ATOM 3345 N N . ARG A 1 449 ? -29.955 40.802 26.973 1.00 51.22 449 ARG A N 1
ATOM 3346 C CA . ARG A 1 449 ? -30.903 39.674 26.890 1.00 51.22 449 ARG A CA 1
ATOM 3347 C C . ARG A 1 449 ? -31.234 39.076 28.257 1.00 51.22 449 ARG A C 1
ATOM 3349 O O . ARG A 1 449 ? -32.343 38.583 28.438 1.00 51.22 449 ARG A O 1
ATOM 3356 N N . TRP A 1 450 ? -30.306 39.142 29.210 1.00 46.69 450 TRP A N 1
ATOM 3357 C CA . TRP A 1 450 ? -30.524 38.668 30.578 1.00 46.69 450 TRP A CA 1
ATOM 3358 C C . TRP A 1 450 ? -31.493 39.573 31.363 1.00 46.69 450 TRP A C 1
ATOM 3360 O O . TRP A 1 450 ? -32.395 39.071 32.028 1.00 46.69 450 TRP A O 1
ATOM 3370 N N . TRP A 1 451 ? -31.396 40.900 31.204 1.00 42.41 451 TRP A N 1
ATOM 3371 C CA . TRP A 1 451 ? -32.316 41.858 31.844 1.00 42.41 451 TRP A CA 1
ATOM 3372 C C . TRP A 1 451 ? -33.752 41.816 31.294 1.00 42.41 451 TRP A C 1
ATOM 3374 O O . TRP A 1 451 ? -34.693 42.070 32.036 1.00 42.41 451 TRP A O 1
ATOM 3384 N N . GLN A 1 452 ? -33.950 41.453 30.023 1.00 47.59 452 GLN A N 1
ATOM 3385 C CA . GLN A 1 452 ? -35.279 41.430 29.391 1.00 47.59 452 GLN A CA 1
ATOM 3386 C C . GLN A 1 452 ? -36.142 40.205 29.741 1.00 47.59 452 GLN A C 1
ATOM 3388 O O . GLN A 1 452 ? -37.329 40.210 29.444 1.00 47.59 452 GLN A O 1
ATOM 3393 N N . ARG A 1 453 ? -35.586 39.159 30.371 1.00 46.25 453 ARG A N 1
ATOM 3394 C CA . ARG A 1 453 ? -36.345 37.948 30.761 1.00 46.25 453 ARG A CA 1
ATOM 3395 C C . ARG A 1 453 ? -36.872 37.968 32.202 1.00 46.25 453 ARG A C 1
ATOM 3397 O O . ARG A 1 453 ? -37.480 36.993 32.628 1.00 46.25 453 ARG A O 1
ATOM 3404 N N . ARG A 1 454 ? -36.617 39.038 32.961 1.00 44.25 454 ARG A N 1
ATOM 3405 C CA . ARG A 1 454 ? -37.101 39.219 34.346 1.00 44.25 454 ARG A CA 1
ATOM 3406 C C . ARG A 1 454 ? -38.011 40.445 34.526 1.00 44.25 454 ARG A C 1
ATOM 3408 O O . ARG A 1 454 ? -38.256 40.832 35.665 1.00 44.25 454 ARG A O 1
ATOM 3415 N N . GLY A 1 455 ? -38.459 41.052 33.426 1.00 40.84 455 GLY A N 1
ATOM 3416 C CA . GLY A 1 455 ? -39.431 42.150 33.416 1.00 40.84 455 GLY A CA 1
ATOM 3417 C C . GLY A 1 455 ? -40.840 41.642 33.185 1.00 40.84 455 GLY A C 1
ATOM 3418 O O . GLY A 1 455 ? -40.982 40.786 32.283 1.00 40.84 455 GLY A O 1
#

InterPro domains:
  IPR018958 Knr4/Smi1-like domain [PF09346] (151-294)
  IPR018958 Knr4/Smi1-like domain [SM00860] (149-295)
  IPR037883 Knr4/Smi1-like domain superfamily [G3DSA:3.40.1580.10] (146-301)
  IPR037883 Knr4/Smi1-like domain superfamily [SSF160631] (151-295)

Radius of gyration: 28.12 Å; Cα contacts (8 Å, |Δi|>4): 970; chains: 1; bounding box: 72×67×71 Å

Nearest PDB structures (foldseek):
  6qbr-assembly1_B  TM=6.325E-01  e=7.363E-07  Saccharomyces cerevisiae
  8aj2-assembly2_B  TM=6.227E-01  e=5.772E-07  Saccharomyces cerevisiae
  3ddn-assembly1_A  TM=5.673E-01  e=7.877E+00  Mycobacterium tuberculosis
  6t1w-assembly2_B  TM=3.048E-01  e=9.454E+00  Escherichia coli K-12